Protein AF-0000000080789997 (afdb_homodimer)

Radius of gyration: 22.41 Å; Cα contacts (8 Å, |Δi|>4): 901; chains: 2; bounding box: 51×59×48 Å

InterPro domains:
  IPR003439 ABC transporter-like, ATP-binding domain [PF00005] (17-135)
  IPR003439 ABC transporter-like, ATP-binding domain [PS50893] (1-205)
  IPR003593 AAA+ ATPase domain [SM00382] (24-182)
  IPR017871 ABC transporter-like, conserved site [PS00211] (109-123)
  IPR027417 P-loop containing nucleoside triphosphate hydrolase [G3DSA:3.40.50.300] (1-207)
  IPR027417 P-loop containing nucleoside triphosphate hydrolase [SSF52540] (1-189)

Solvent-accessible surface area (backbone atoms only — not comparable to full-atom values): 23477 Å² total; per-residue (Å²): 96,38,35,43,44,28,21,30,63,57,90,94,38,77,42,31,55,56,29,59,44,70,66,57,77,11,34,26,34,37,37,48,44,83,81,14,30,66,66,59,51,53,36,34,74,76,62,77,38,81,59,78,39,57,48,75,50,75,88,60,46,66,23,66,26,64,66,70,77,85,73,56,94,43,36,32,49,54,60,54,47,47,81,70,74,76,40,55,47,68,62,37,32,58,75,67,68,39,69,88,46,37,84,36,50,42,58,76,46,52,73,61,55,45,49,51,51,46,45,29,38,17,58,24,51,26,42,36,30,33,29,37,36,78,57,66,96,43,38,70,47,59,37,48,53,52,52,51,51,50,63,72,37,27,88,80,31,29,32,42,33,37,43,80,57,71,62,54,53,68,70,41,59,27,34,33,34,29,42,79,13,26,66,78,45,72,43,53,59,84,74,66,47,35,67,58,51,17,62,58,44,70,43,55,38,44,70,44,80,53,98,92,35,58,43,78,44,75,110,92,41,34,43,44,28,22,29,63,57,92,93,39,77,43,30,56,56,29,59,41,69,66,58,76,12,34,25,35,38,38,48,42,83,82,15,31,66,68,60,50,54,35,34,74,75,61,77,39,78,59,77,38,56,47,74,52,75,88,61,46,66,22,65,27,66,67,72,78,84,72,54,93,44,36,32,49,55,59,53,46,47,81,70,75,76,38,53,46,68,60,36,33,56,75,68,68,39,68,88,47,37,83,36,50,40,59,76,48,52,72,61,53,44,48,51,50,44,46,30,37,16,58,25,51,25,42,35,30,34,30,35,36,80,57,64,98,43,38,68,47,59,37,47,53,52,52,50,49,50,64,73,37,26,90,79,31,30,33,44,34,38,41,81,56,70,62,55,53,68,69,40,60,29,34,34,33,28,44,79,11,25,67,78,46,71,42,53,61,84,74,65,46,33,67,58,51,17,62,57,46,70,43,56,39,45,71,44,79,52,95,91,35,56,44,77,44,76,108

Structure (mmCIF, N/CA/C/O backbone):
data_AF-0000000080789997-model_v1
#
loop_
_entity.id
_entity.type
_entity.pdbx_description
1 polymer 'ABC transporter A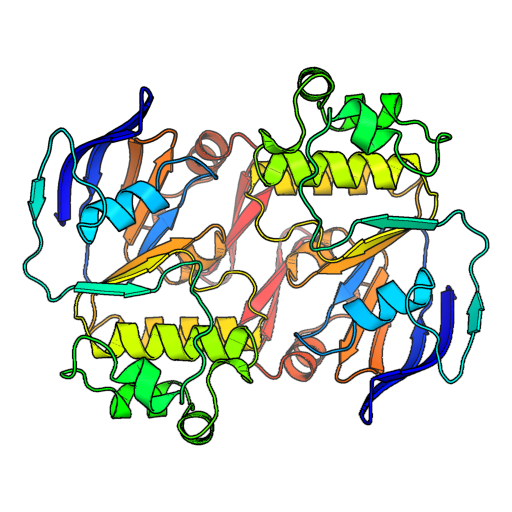TP-binding protein'
#
loop_
_atom_site.group_PDB
_atom_site.id
_atom_site.type_symbol
_atom_site.label_atom_id
_atom_site.label_alt_id
_atom_site.label_comp_id
_atom_site.label_asym_id
_atom_site.label_entity_id
_atom_site.label_seq_id
_atom_site.pdbx_PDB_ins_code
_atom_site.Cartn_x
_atom_site.Cartn_y
_atom_site.Cartn_z
_atom_site.occupancy
_atom_site.B_iso_or_equiv
_atom_site.auth_seq_id
_atom_site.auth_comp_id
_atom_site.auth_asym_id
_atom_site.auth_atom_id
_atom_site.pdbx_PDB_model_num
ATOM 1 N N . MET A 1 1 ? 1.709 28.703 7.242 1 78.12 1 MET A N 1
ATOM 2 C CA . MET A 1 1 ? 2.791 28.141 8.047 1 78.12 1 MET A CA 1
ATOM 3 C C . MET A 1 1 ? 2.238 27.281 9.18 1 78.12 1 MET A C 1
ATOM 5 O O . MET A 1 1 ? 1.32 27.688 9.891 1 78.12 1 MET A O 1
ATOM 9 N N . LEU A 1 2 ? 2.646 26.016 9.375 1 88.38 2 LEU A N 1
ATOM 10 C CA . LEU A 1 2 ? 2.264 25.094 10.438 1 88.38 2 LEU A CA 1
ATOM 11 C C . LEU A 1 2 ? 3.457 24.75 11.328 1 88.38 2 LEU A C 1
ATOM 13 O O . LEU A 1 2 ? 3.33 24.688 12.547 1 88.38 2 LEU A O 1
ATOM 17 N N . VAL A 1 3 ? 4.551 24.641 10.758 1 96.25 3 VAL A N 1
ATOM 18 C CA . VAL A 1 3 ? 5.77 24.234 11.445 1 96.25 3 VAL A CA 1
ATOM 19 C C . VAL A 1 3 ? 6.922 25.156 11.047 1 96.25 3 VAL A C 1
ATOM 21 O O . VAL A 1 3 ? 7.094 25.469 9.867 1 96.25 3 VAL A O 1
ATOM 24 N N . LYS A 1 4 ? 7.734 25.594 12.086 1 97.38 4 LYS A N 1
ATOM 25 C CA . LYS A 1 4 ? 8.875 26.469 11.82 1 97.38 4 LYS A CA 1
ATOM 26 C C . LYS A 1 4 ? 10.141 25.938 12.477 1 97.38 4 LYS A C 1
ATOM 28 O O . LYS A 1 4 ? 10.25 25.922 13.703 1 97.38 4 LYS A O 1
ATOM 33 N N . GLY A 1 5 ? 11.07 25.516 11.586 1 97.69 5 GLY A N 1
ATOM 34 C CA . GLY A 1 5 ? 12.406 25.156 12.031 1 97.69 5 GLY A CA 1
ATOM 35 C C . GLY A 1 5 ? 12.414 23.969 12.984 1 97.69 5 GLY A C 1
ATOM 36 O O . GLY A 1 5 ? 13.172 23.969 13.961 1 97.69 5 GLY A O 1
ATOM 37 N N . LEU A 1 6 ? 11.664 23.031 12.742 1 97.94 6 LEU A N 1
ATOM 38 C CA . LEU A 1 6 ? 11.5 21.891 13.656 1 97.94 6 LEU A CA 1
ATOM 39 C C . LEU A 1 6 ? 12.703 20.953 13.586 1 97.94 6 LEU A C 1
ATOM 41 O O . LEU A 1 6 ? 13.141 20.578 12.492 1 97.94 6 LEU A O 1
ATOM 45 N N . LYS A 1 7 ? 13.273 20.703 14.664 1 98.56 7 LYS A N 1
ATOM 46 C CA . LYS A 1 7 ? 14.344 19.734 14.82 1 98.56 7 LYS A CA 1
ATOM 47 C C . LYS A 1 7 ? 13.953 18.641 15.82 1 98.56 7 LYS A C 1
ATOM 49 O O . LYS A 1 7 ? 13.547 18.953 16.938 1 98.56 7 LYS A O 1
ATOM 54 N N . VAL A 1 8 ? 14.039 17.406 15.391 1 98.38 8 VAL A N 1
ATOM 55 C CA . VAL A 1 8 ? 13.648 16.281 16.25 1 98.38 8 VAL A CA 1
ATOM 56 C C . VAL A 1 8 ? 14.766 15.25 16.297 1 98.38 8 VAL A C 1
ATOM 58 O O . VAL A 1 8 ? 15.32 14.883 15.25 1 98.38 8 VAL A O 1
ATOM 61 N N . LYS A 1 9 ? 15.016 14.844 17.406 1 97.19 9 LYS A N 1
ATOM 62 C CA . LYS A 1 9 ? 16 13.797 17.656 1 97.19 9 LYS A CA 1
ATOM 63 C C . LYS A 1 9 ? 15.367 12.594 18.344 1 97.19 9 LYS A C 1
ATOM 65 O O . LYS A 1 9 ? 14.594 12.75 19.297 1 97.19 9 LYS A O 1
ATOM 70 N N . LEU A 1 10 ? 15.555 11.414 17.844 1 94.81 10 LEU A N 1
ATOM 71 C CA . LEU A 1 10 ? 15.172 10.164 18.5 1 94.81 10 LEU A CA 1
ATOM 72 C C . LEU A 1 10 ? 16.391 9.32 18.844 1 94.81 10 LEU A C 1
ATOM 74 O O . LEU A 1 10 ? 17.125 8.891 17.938 1 94.81 10 LEU A O 1
ATOM 78 N N . GLY A 1 11 ? 16.547 9.055 20.125 1 93.31 11 GLY A N 1
ATOM 79 C CA . GLY A 1 11 ? 17.828 8.477 20.516 1 93.31 11 GLY A CA 1
ATOM 80 C C . GLY A 1 11 ? 19 9.367 20.172 1 93.31 11 GLY A C 1
ATOM 81 O O . GLY A 1 11 ? 19.062 10.523 20.578 1 93.31 11 GLY A O 1
ATOM 82 N N . ASP A 1 12 ? 19.875 8.742 19.391 1 93.56 12 ASP A N 1
ATOM 83 C CA . ASP A 1 12 ? 21.078 9.492 19.016 1 93.56 12 ASP A CA 1
ATOM 84 C C . ASP A 1 12 ? 21.016 9.961 17.562 1 93.56 12 ASP A C 1
ATOM 86 O O . ASP A 1 12 ? 22.016 10.406 17.016 1 93.56 12 ASP A O 1
ATOM 90 N N . LYS A 1 13 ? 19.859 9.938 17.016 1 95.12 13 LYS A N 1
ATOM 91 C CA . LYS A 1 13 ? 19.75 10.25 15.594 1 95.12 13 LYS A CA 1
ATOM 92 C C . LYS A 1 13 ? 18.828 11.438 15.367 1 95.12 13 LYS A C 1
ATOM 94 O O . LYS A 1 13 ? 17.719 11.5 15.938 1 95.12 13 LYS A O 1
ATOM 99 N N . ILE A 1 14 ? 19.297 12.383 14.57 1 97.69 14 ILE A N 1
ATOM 100 C CA . ILE A 1 14 ? 18.438 13.477 14.133 1 97.69 14 ILE A CA 1
ATOM 101 C C . ILE A 1 14 ? 17.516 12.984 13.016 1 97.69 14 ILE A C 1
ATOM 103 O O . ILE A 1 14 ? 17.984 12.609 11.938 1 97.69 14 ILE A O 1
ATOM 107 N N . ILE A 1 15 ? 16.219 13.062 13.297 1 98.25 15 ILE A N 1
ATOM 108 C CA . ILE A 1 15 ? 15.25 12.539 12.352 1 98.25 15 ILE A CA 1
ATOM 109 C C . ILE A 1 15 ? 14.688 13.688 11.508 1 98.25 15 ILE A C 1
ATOM 111 O O . ILE A 1 15 ? 14.445 13.516 10.305 1 98.25 15 ILE A O 1
ATOM 115 N N . LEU A 1 16 ? 14.445 14.75 12.133 1 98.69 16 LEU A N 1
ATOM 116 C CA . LEU A 1 16 ? 14.039 15.984 11.461 1 98.69 16 LEU A CA 1
ATOM 117 C C . LEU A 1 16 ? 15.047 17.094 11.711 1 98.69 16 LEU A C 1
ATOM 119 O O . LEU A 1 16 ? 15.461 17.312 12.852 1 98.69 16 LEU A O 1
ATOM 123 N N . ASP A 1 17 ? 15.398 17.766 10.648 1 98.44 17 ASP A N 1
ATOM 124 C CA . ASP A 1 17 ? 16.422 18.797 10.734 1 98.44 17 ASP A CA 1
ATOM 125 C C . ASP A 1 17 ? 15.945 20.094 10.086 1 98.44 17 ASP A C 1
ATOM 127 O O . ASP A 1 17 ? 16.031 20.266 8.867 1 98.44 17 ASP A O 1
ATOM 131 N N . ASN A 1 18 ? 15.477 21 10.953 1 97.81 18 ASN A N 1
ATOM 132 C CA . ASN A 1 18 ? 15.062 22.328 10.531 1 97.81 18 ASN A CA 1
ATOM 133 C C . ASN A 1 18 ? 13.922 22.281 9.516 1 97.81 18 ASN A C 1
ATOM 135 O O . ASN A 1 18 ? 14.023 22.844 8.43 1 97.81 18 ASN A O 1
ATOM 139 N N . VAL A 1 19 ? 12.875 21.609 9.891 1 98.38 19 VAL A N 1
ATOM 140 C CA . VAL A 1 19 ? 11.742 21.406 9 1 98.38 19 VAL A CA 1
ATOM 141 C C . VAL A 1 19 ? 10.75 22.562 9.156 1 98.38 19 VAL A C 1
ATOM 143 O O . VAL A 1 19 ? 10.359 22.906 10.273 1 98.38 19 VAL A O 1
ATOM 146 N N . THR A 1 20 ? 10.445 23.203 8.086 1 98.31 20 THR A N 1
ATOM 147 C CA . THR A 1 20 ? 9.406 24.219 8.016 1 98.31 20 THR A CA 1
ATOM 148 C C . THR A 1 20 ? 8.367 23.875 6.953 1 98.31 20 THR A C 1
ATOM 150 O O . THR A 1 20 ? 8.719 23.562 5.812 1 98.31 20 THR A O 1
ATOM 153 N N . ILE A 1 21 ? 7.137 23.875 7.363 1 97.81 21 ILE A N 1
ATOM 154 C CA . ILE A 1 21 ? 6.09 23.531 6.406 1 97.81 21 ILE A CA 1
ATOM 155 C C . ILE A 1 21 ? 4.98 24.578 6.461 1 97.81 21 ILE A C 1
ATOM 157 O O . ILE A 1 21 ? 4.637 25.078 7.539 1 97.81 21 ILE A O 1
ATOM 161 N N . ASN A 1 22 ? 4.57 24.938 5.293 1 95.69 22 ASN A N 1
ATOM 162 C CA . ASN A 1 22 ? 3.41 25.797 5.109 1 95.69 22 ASN A CA 1
ATOM 163 C C . ASN A 1 22 ? 2.223 25.016 4.539 1 95.69 22 ASN A C 1
ATOM 165 O O . ASN A 1 22 ? 2.369 24.281 3.562 1 95.69 22 ASN A O 1
ATOM 169 N N . LEU A 1 23 ? 1.11 25.203 5.191 1 96.12 23 LEU A N 1
ATOM 170 C CA . LEU A 1 23 ? -0.082 24.531 4.695 1 96.12 23 LEU A CA 1
ATOM 171 C C . LEU A 1 23 ? -0.998 25.5 3.965 1 96.12 23 LEU A C 1
ATOM 173 O O . LEU A 1 23 ? -1.029 26.688 4.289 1 96.12 23 LEU A O 1
ATOM 177 N N . THR A 1 24 ? -1.684 25.031 2.988 1 94.75 24 THR A N 1
ATOM 178 C CA . THR A 1 24 ? -2.816 25.719 2.383 1 94.75 24 THR A CA 1
ATOM 179 C C . THR A 1 24 ? -4.129 25.047 2.762 1 94.75 24 THR A C 1
ATOM 181 O O . THR A 1 24 ? -4.129 23.984 3.393 1 94.75 24 THR A O 1
ATOM 184 N N . ASN A 1 25 ? -5.195 25.75 2.391 1 94.38 25 ASN A N 1
ATOM 185 C CA . ASN A 1 25 ? -6.484 25.078 2.516 1 94.38 25 ASN A CA 1
ATOM 186 C C . ASN A 1 25 ? -6.59 23.891 1.564 1 94.38 25 ASN A C 1
ATOM 188 O O . ASN A 1 25 ? -5.969 23.875 0.5 1 94.38 25 ASN A O 1
ATOM 192 N N . GLY A 1 26 ? -7.359 22.906 2.01 1 97.31 26 GLY A N 1
ATOM 193 C CA . GLY A 1 26 ? -7.551 21.734 1.185 1 97.31 26 GLY A CA 1
ATOM 194 C C . GLY A 1 26 ? -6.586 20.609 1.518 1 97.31 26 GLY A C 1
ATOM 195 O O . GLY A 1 26 ? -6.348 20.312 2.691 1 97.31 26 GLY A O 1
ATOM 196 N N . ILE A 1 27 ? -6.098 19.969 0.477 1 98.31 27 ILE A N 1
ATOM 197 C CA . ILE A 1 27 ? -5.32 18.75 0.664 1 98.31 27 ILE A CA 1
ATOM 198 C C . ILE A 1 27 ? -3.832 19.062 0.547 1 98.31 27 ILE A C 1
ATOM 200 O O . ILE A 1 27 ? -3.346 19.406 -0.534 1 98.31 27 ILE A O 1
ATOM 204 N N . ASN A 1 28 ? -3.098 19 1.672 1 98.62 28 ASN A N 1
ATOM 205 C CA . ASN A 1 28 ? -1.641 19.062 1.716 1 98.62 28 ASN A CA 1
ATOM 206 C C . ASN A 1 28 ? -1.021 17.672 1.802 1 98.62 28 ASN A C 1
ATOM 208 O O . ASN A 1 28 ? -1.272 16.922 2.756 1 98.62 28 ASN A O 1
ATOM 212 N N . LEU A 1 29 ? -0.223 17.312 0.835 1 98.56 29 LEU A N 1
ATOM 213 C CA . LEU A 1 29 ? 0.33 15.969 0.717 1 98.56 29 LEU A CA 1
ATOM 214 C C . LEU A 1 29 ? 1.82 15.961 1.036 1 98.56 29 LEU A C 1
ATOM 216 O O . LEU A 1 29 ? 2.562 16.828 0.569 1 98.56 29 LEU A O 1
ATOM 220 N N . ILE A 1 30 ? 2.227 15.031 1.851 1 98.56 30 ILE A N 1
ATOM 221 C CA . ILE A 1 30 ? 3.643 14.828 2.135 1 98.56 30 ILE A CA 1
ATOM 222 C C . ILE A 1 30 ? 4.129 13.555 1.445 1 98.56 30 ILE A C 1
ATOM 224 O O . ILE A 1 30 ? 3.615 12.469 1.707 1 98.56 30 ILE A O 1
ATOM 228 N N . PHE A 1 31 ? 5.09 13.734 0.556 1 98 31 PHE A N 1
ATOM 229 C CA . PHE A 1 31 ? 5.781 12.625 -0.086 1 98 31 PHE A CA 1
ATOM 230 C C . PHE A 1 31 ? 7.191 12.469 0.47 1 98 31 PHE A C 1
ATOM 232 O O . PHE A 1 31 ? 7.773 13.43 0.974 1 98 31 PHE A O 1
ATOM 239 N N . GLY A 1 32 ? 7.746 11.32 0.325 1 97.56 32 GLY A N 1
ATOM 240 C CA . GLY A 1 32 ? 9.109 10.984 0.716 1 97.56 32 GLY A CA 1
ATOM 241 C C . GLY A 1 32 ? 9.328 9.492 0.902 1 97.56 32 GLY A C 1
ATOM 242 O O . GLY A 1 32 ? 8.383 8.75 1.17 1 97.56 32 GLY A O 1
ATOM 243 N N . PRO A 1 33 ? 10.562 9.086 0.793 1 96.38 33 PRO A N 1
ATOM 244 C CA . PRO A 1 33 ? 10.844 7.664 0.992 1 96.38 33 PRO A CA 1
ATOM 245 C C . PRO A 1 33 ? 10.617 7.211 2.434 1 96.38 33 PRO A C 1
ATOM 247 O O . PRO A 1 33 ? 10.375 8.039 3.312 1 96.38 33 PRO A O 1
ATOM 250 N N . ASN A 1 34 ? 10.594 5.871 2.564 1 92.62 34 ASN A N 1
ATOM 251 C CA . ASN A 1 34 ? 10.578 5.344 3.926 1 92.62 34 ASN A CA 1
ATOM 252 C C . ASN A 1 34 ? 11.758 5.871 4.742 1 92.62 34 ASN A C 1
ATOM 254 O O . ASN A 1 34 ? 12.883 5.934 4.242 1 92.62 34 ASN A O 1
ATOM 258 N N . GLY A 1 35 ? 11.516 6.359 5.902 1 93.06 35 GLY A N 1
ATOM 259 C CA . GLY A 1 35 ? 12.57 6.852 6.777 1 93.06 35 GLY A CA 1
ATOM 260 C C . GLY A 1 35 ? 12.859 8.328 6.586 1 93.06 35 GLY A C 1
ATOM 261 O O . GLY A 1 35 ? 13.773 8.875 7.215 1 93.06 35 GLY A O 1
ATOM 262 N N . SER A 1 36 ? 12.055 8.969 5.785 1 96.88 36 SER A N 1
ATOM 263 C CA . SER A 1 36 ? 12.328 10.367 5.5 1 96.88 36 SER A CA 1
ATOM 264 C C . SER A 1 36 ? 11.875 11.273 6.645 1 96.88 36 SER A C 1
ATOM 266 O O . SER A 1 36 ? 12.164 12.469 6.652 1 96.88 36 SER A O 1
ATOM 268 N N . GLY A 1 37 ? 11.117 10.734 7.586 1 97.25 37 GLY A N 1
ATOM 269 C CA . GLY A 1 37 ? 10.711 11.492 8.758 1 97.25 37 GLY A CA 1
ATOM 270 C C . GLY A 1 37 ? 9.242 11.867 8.75 1 97.25 37 GLY A C 1
ATOM 271 O O . GLY A 1 37 ? 8.773 12.57 9.641 1 97.25 37 GLY A O 1
ATOM 272 N N . LYS A 1 38 ? 8.469 11.398 7.773 1 97.62 38 LYS A N 1
ATOM 273 C CA . LYS A 1 38 ? 7.07 11.781 7.605 1 97.62 38 LYS A CA 1
ATOM 274 C C . LYS A 1 38 ? 6.266 11.5 8.875 1 97.62 38 LYS A C 1
ATOM 276 O O . LYS A 1 38 ? 5.605 12.391 9.406 1 97.62 38 LYS A O 1
ATOM 281 N N . THR A 1 39 ? 6.375 10.266 9.383 1 96.69 39 THR A N 1
ATOM 282 C CA . THR A 1 39 ? 5.625 9.844 10.562 1 96.69 39 THR A CA 1
ATOM 283 C C . THR A 1 39 ? 6.086 10.625 11.797 1 96.69 39 THR A C 1
ATOM 285 O O . THR A 1 39 ? 5.262 11.055 12.602 1 96.69 39 THR A O 1
ATOM 288 N N . THR A 1 40 ? 7.398 10.797 11.938 1 97.56 40 THR A N 1
ATOM 289 C CA . THR A 1 40 ? 7.934 11.586 13.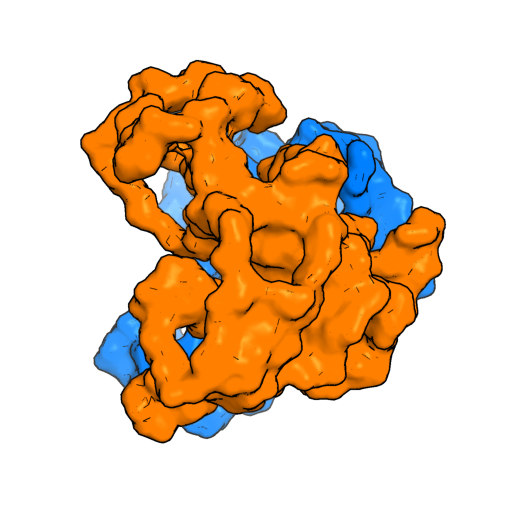047 1 97.56 40 THR A CA 1
ATOM 290 C C . THR A 1 40 ? 7.402 13.016 13 1 97.56 40 THR A C 1
ATOM 292 O O . THR A 1 40 ? 7.039 13.578 14.031 1 97.56 40 THR A O 1
ATOM 295 N N . LEU A 1 41 ? 7.359 13.539 11.82 1 98.38 41 LEU A N 1
ATOM 296 C CA . LEU A 1 41 ? 6.836 14.891 11.648 1 98.38 41 LEU A CA 1
ATOM 297 C C . LEU A 1 41 ? 5.387 14.969 12.109 1 98.38 41 LEU A C 1
ATOM 299 O O . LEU A 1 41 ? 5.031 15.836 12.914 1 98.38 41 LEU A O 1
ATOM 303 N N . LEU A 1 42 ? 4.543 14.016 11.672 1 98.31 42 LEU A N 1
ATOM 304 C CA . LEU A 1 42 ? 3.129 14.023 12.031 1 98.31 42 LEU A CA 1
ATOM 305 C C . LEU A 1 42 ? 2.953 13.859 13.539 1 98.31 42 LEU A C 1
ATOM 307 O O . LEU A 1 42 ? 2.164 14.57 14.156 1 98.31 42 LEU A O 1
ATOM 311 N N . ARG A 1 43 ? 3.709 13.008 14.117 1 97.44 43 ARG A N 1
ATOM 312 C CA . ARG A 1 43 ? 3.6 12.734 15.539 1 97.44 43 ARG A CA 1
ATOM 313 C C . ARG A 1 43 ? 4.074 13.93 16.359 1 97.44 43 ARG A C 1
ATOM 315 O O . ARG A 1 43 ? 3.574 14.172 17.469 1 97.44 43 ARG A O 1
ATOM 322 N N . THR A 1 44 ? 5.055 14.633 15.867 1 97.75 44 THR A N 1
ATOM 323 C CA . THR A 1 44 ? 5.512 15.844 16.531 1 97.75 44 THR A CA 1
ATOM 324 C C . THR A 1 44 ? 4.441 16.938 16.469 1 97.75 44 THR A C 1
ATOM 326 O O . THR A 1 44 ? 4.176 17.609 17.469 1 97.75 44 THR A O 1
ATOM 329 N N . ILE A 1 45 ? 3.795 17.047 15.328 1 97.5 45 ILE A N 1
ATOM 330 C CA . ILE A 1 45 ? 2.766 18.062 15.125 1 97.5 45 ILE A CA 1
ATOM 331 C C . ILE A 1 45 ? 1.604 17.812 16.094 1 97.5 45 ILE A C 1
ATOM 333 O O . ILE A 1 45 ? 1.063 18.75 16.672 1 97.5 45 ILE A O 1
ATOM 337 N N . ILE A 1 46 ? 1.259 16.547 16.328 1 95.81 46 ILE A N 1
ATOM 338 C CA . ILE A 1 46 ? 0.093 16.25 17.141 1 95.81 46 ILE A CA 1
ATOM 339 C C . ILE A 1 46 ? 0.509 16.156 18.609 1 95.81 46 ILE A C 1
ATOM 341 O O . ILE A 1 46 ? -0.31 15.836 19.484 1 95.81 46 ILE A O 1
ATOM 345 N N . GLY A 1 47 ? 1.8 16.266 18.906 1 95.56 47 GLY A N 1
ATOM 346 C CA . GLY A 1 47 ? 2.258 16.438 20.281 1 95.56 47 GLY A CA 1
ATOM 347 C C . GLY A 1 47 ? 2.744 15.141 20.906 1 95.56 47 GLY A C 1
ATOM 348 O O . GLY A 1 47 ? 3.055 15.109 22.094 1 95.56 47 GLY A O 1
ATOM 349 N N . MET A 1 48 ? 2.832 14.117 20.125 1 96.06 48 MET A N 1
ATOM 350 C CA . MET A 1 48 ? 3.279 12.836 20.656 1 96.06 48 MET A CA 1
ATOM 351 C C . MET A 1 48 ? 4.793 12.812 20.828 1 96.06 48 MET A C 1
ATOM 353 O O . MET A 1 48 ? 5.32 12.047 21.641 1 96.06 48 MET A O 1
ATOM 357 N N . ILE A 1 49 ? 5.469 13.57 20.047 1 97.12 49 ILE A N 1
ATOM 358 C CA . ILE A 1 49 ? 6.926 13.68 20.109 1 97.12 49 ILE A CA 1
ATOM 359 C C . ILE A 1 49 ? 7.324 15.125 20.359 1 97.12 49 ILE A C 1
ATOM 361 O O . ILE A 1 49 ? 6.828 16.047 19.703 1 97.12 49 ILE A O 1
ATOM 365 N N . LYS A 1 50 ? 8.172 15.406 21.297 1 96.44 50 LYS A N 1
ATOM 366 C CA . LYS A 1 50 ? 8.641 16.75 21.609 1 96.44 50 LYS A CA 1
ATOM 367 C C . LYS A 1 50 ? 9.844 17.125 20.734 1 96.44 50 LYS A C 1
ATOM 369 O O . LYS A 1 50 ? 10.836 16.391 20.703 1 96.44 50 LYS A O 1
ATOM 374 N N . PRO A 1 51 ? 9.812 18.172 20.109 1 97.38 51 PRO A N 1
ATOM 375 C CA . PRO A 1 51 ? 10.953 18.594 19.297 1 97.38 51 PRO A CA 1
ATOM 376 C C . PRO A 1 51 ? 12.078 19.203 20.109 1 97.38 51 PRO A C 1
ATOM 378 O O . PRO A 1 51 ? 11.844 19.672 21.234 1 97.38 51 PRO A O 1
ATOM 381 N N . LEU A 1 52 ? 13.234 19.172 19.594 1 97.62 52 LEU A N 1
ATOM 382 C CA . LEU A 1 52 ? 14.391 19.828 20.203 1 97.62 52 LEU A CA 1
ATOM 383 C C . LEU A 1 52 ? 14.336 21.328 19.969 1 97.62 52 LEU A C 1
ATOM 385 O O . LEU A 1 52 ? 14.703 22.109 20.859 1 97.62 52 LEU A O 1
ATOM 389 N N . GLU A 1 53 ? 13.992 21.656 18.797 1 97.88 53 GLU A N 1
ATOM 390 C CA . GLU A 1 53 ? 13.914 23.047 18.359 1 97.88 53 GLU A CA 1
ATOM 391 C C . GLU A 1 53 ? 12.711 23.281 17.453 1 97.88 53 GLU A C 1
ATOM 393 O O . GLU A 1 53 ? 12.117 22.312 16.953 1 97.88 53 GLU A O 1
ATOM 398 N N . GLY A 1 54 ? 12.383 24.469 17.328 1 97.31 54 GLY A N 1
ATOM 399 C CA . GLY A 1 54 ? 11.336 24.844 16.406 1 97.31 54 GLY A CA 1
ATOM 400 C C . GLY A 1 54 ? 9.984 25.047 17.078 1 97.31 54 GLY A C 1
ATOM 401 O O . GLY A 1 54 ? 9.867 24.906 18.297 1 97.31 54 GLY A O 1
ATOM 402 N N . GLU A 1 55 ? 9.023 25.469 16.266 1 96.31 55 GLU A N 1
ATOM 403 C CA . GLU A 1 55 ? 7.695 25.734 16.812 1 96.31 55 GLU A CA 1
ATOM 404 C C . GLU A 1 55 ? 6.598 25.219 15.891 1 96.31 55 GLU A C 1
ATOM 406 O O . GLU A 1 55 ? 6.801 25.125 14.68 1 96.31 55 GLU A O 1
ATOM 411 N N . ILE A 1 56 ? 5.609 24.797 16.453 1 95.75 56 ILE A N 1
ATOM 412 C CA . ILE A 1 56 ? 4.387 24.406 15.75 1 95.75 56 ILE A CA 1
ATOM 413 C C . ILE A 1 56 ? 3.314 25.469 15.961 1 95.75 56 ILE A C 1
ATOM 415 O O . ILE A 1 56 ? 2.961 25.797 17.094 1 95.75 56 ILE A O 1
ATOM 419 N N . LEU A 1 57 ? 2.971 25.984 14.828 1 93.25 57 LEU A N 1
ATOM 420 C CA . LEU A 1 57 ? 1.991 27.078 14.852 1 93.25 57 LEU A CA 1
ATOM 421 C C . LEU A 1 57 ? 0.639 26.594 14.336 1 93.25 57 LEU A C 1
ATOM 423 O O . LEU A 1 57 ? 0.452 26.438 13.125 1 93.25 57 LEU A O 1
ATOM 427 N N . ASN A 1 58 ? -0.23 26.203 15.148 1 89.38 58 ASN A N 1
ATOM 428 C CA . ASN A 1 58 ? -1.543 25.703 14.734 1 89.38 58 ASN A CA 1
ATOM 429 C C . ASN A 1 58 ? -2.646 26.234 15.648 1 89.38 58 ASN A C 1
ATOM 431 O O . ASN A 1 58 ? -2.547 26.109 16.875 1 89.38 58 ASN A O 1
ATOM 435 N N . GLU A 1 59 ? -3.629 26.812 15.008 1 89.81 59 GLU A N 1
ATOM 436 C CA . GLU A 1 59 ? -4.773 27.297 15.781 1 89.81 59 GLU A CA 1
ATOM 437 C C . GLU A 1 59 ? -6.008 26.438 15.531 1 89.81 59 GLU A C 1
ATOM 439 O O . GLU A 1 59 ? -7.035 26.609 16.203 1 89.81 59 GLU A O 1
ATOM 444 N N . ASP A 1 60 ? -5.918 25.562 14.602 1 91.56 60 ASP A N 1
ATOM 445 C CA . ASP A 1 60 ? -7.051 24.719 14.25 1 91.56 60 ASP A CA 1
ATOM 446 C C . ASP A 1 60 ? -7.164 23.531 15.203 1 91.56 60 ASP A C 1
ATOM 448 O O . ASP A 1 60 ? -6.172 23.125 15.812 1 91.56 60 ASP A O 1
ATOM 452 N N . LYS A 1 61 ? -8.406 23.156 15.359 1 93.19 61 LYS A N 1
ATOM 453 C CA . LYS A 1 61 ? -8.586 21.891 16.062 1 93.19 61 LYS A CA 1
ATOM 454 C C . LYS A 1 61 ? -7.957 20.734 15.297 1 93.19 61 LYS A C 1
ATOM 456 O O . LYS A 1 61 ? -8.32 20.469 14.148 1 93.19 61 LYS A O 1
ATOM 461 N N . LEU A 1 62 ? -7.109 19.984 15.992 1 94.81 62 LEU A N 1
ATOM 462 C CA . LEU A 1 62 ? -6.336 18.953 15.328 1 94.81 62 LEU A CA 1
ATOM 463 C C . LEU A 1 62 ? -6.969 17.578 15.547 1 94.81 62 LEU A C 1
ATOM 465 O O . LEU A 1 62 ? -7.438 17.266 16.641 1 94.81 62 LEU A O 1
ATOM 469 N N . SER A 1 63 ? -7.023 16.766 14.5 1 95.75 63 SER A N 1
ATOM 470 C CA . SER A 1 63 ? -7.332 15.344 14.609 1 95.75 63 SER A CA 1
ATOM 471 C C . SER A 1 63 ? -6.324 14.5 13.844 1 95.75 63 SER A C 1
ATOM 473 O O . SER A 1 63 ? -5.574 15.016 13.008 1 95.75 63 SER A O 1
ATOM 475 N N . TYR A 1 64 ? -6.289 13.227 14.25 1 96.88 64 TYR A N 1
ATOM 476 C CA . TYR A 1 64 ? -5.23 12.367 13.727 1 96.88 64 TYR A CA 1
ATOM 477 C C . TYR A 1 64 ? -5.77 10.984 13.398 1 96.88 64 TYR A C 1
ATOM 479 O O . TYR A 1 64 ? -6.48 10.375 14.203 1 96.88 64 TYR A O 1
ATOM 487 N N . SER A 1 65 ? -5.527 10.586 12.195 1 97.25 65 SER A N 1
ATOM 488 C CA . SER A 1 65 ? -5.742 9.211 11.758 1 97.25 65 SER A CA 1
ATOM 489 C C . SER A 1 65 ? -4.418 8.492 11.523 1 97.25 65 SER A C 1
ATOM 491 O O . SER A 1 65 ? -3.738 8.734 10.523 1 97.25 65 SER A O 1
ATOM 493 N N . PRO A 1 66 ? -4.066 7.52 12.383 1 97.06 66 PRO A N 1
ATOM 494 C CA . PRO A 1 66 ? -2.766 6.852 12.281 1 97.06 66 PRO A CA 1
ATOM 495 C C . PRO A 1 66 ? -2.73 5.801 11.18 1 97.06 66 PRO A C 1
ATOM 497 O O . PRO A 1 66 ? -3.781 5.348 10.719 1 97.06 66 PRO A O 1
ATOM 500 N N . SER A 1 67 ? -1.524 5.562 10.781 1 94.62 67 SER A N 1
ATOM 501 C CA . SER A 1 67 ? -1.354 4.5 9.789 1 94.62 67 SER A CA 1
ATOM 502 C C . SER A 1 67 ? -1.743 3.145 10.367 1 94.62 67 SER A C 1
ATOM 504 O O . SER A 1 67 ? -2.318 2.309 9.672 1 94.62 67 SER A O 1
ATOM 506 N N . GLU A 1 68 ? -1.393 2.912 11.562 1 92.88 68 GLU A N 1
ATOM 507 C CA . GLU A 1 68 ? -1.735 1.696 12.297 1 92.88 68 GLU A CA 1
ATOM 508 C C . GLU A 1 68 ? -2.504 2.02 13.57 1 92.88 68 GLU A C 1
ATOM 510 O O . GLU A 1 68 ? -2.287 3.068 14.188 1 92.88 68 GLU A O 1
ATOM 515 N N . PHE A 1 69 ? -3.432 1.12 13.836 1 93.56 69 PHE A N 1
ATOM 516 C CA . PHE A 1 69 ? -4.219 1.297 15.055 1 93.56 69 PHE A CA 1
ATOM 517 C C . PHE A 1 69 ? -4.637 -0.05 15.625 1 93.56 69 PHE A C 1
ATOM 519 O O . PHE A 1 69 ? -4.652 -1.058 14.914 1 93.56 69 PHE A O 1
ATOM 526 N N . TYR A 1 70 ? -4.887 -0.036 16.875 1 90.81 70 TYR A N 1
ATOM 527 C CA . TYR A 1 70 ? -5.336 -1.247 17.562 1 90.81 70 TYR A CA 1
ATOM 528 C C . TYR A 1 70 ? -6.801 -1.53 17.25 1 90.81 70 TYR A C 1
ATOM 530 O O . TYR A 1 70 ? -7.543 -0.633 16.844 1 90.81 70 TYR A O 1
ATOM 538 N N . SER A 1 71 ? -7.137 -2.779 17.391 1 94.31 71 SER A N 1
ATOM 539 C CA . SER A 1 71 ? -8.516 -3.236 17.234 1 94.31 71 SER A CA 1
ATOM 540 C C . SER A 1 71 ? -9.148 -3.535 18.594 1 94.31 71 SER A C 1
ATOM 542 O O . SER A 1 71 ? -9.133 -4.68 19.047 1 94.31 71 SER A O 1
ATOM 544 N N . PRO A 1 72 ? -9.797 -2.553 19.141 1 93.94 72 PRO A N 1
ATOM 545 C CA . PRO A 1 72 ? -10.352 -2.762 20.484 1 93.94 72 PRO A CA 1
ATOM 546 C C . PRO A 1 72 ? -11.586 -3.666 20.469 1 93.94 72 PRO A C 1
ATOM 548 O O . PRO A 1 72 ? -12.266 -3.773 19.438 1 93.94 72 PRO A O 1
ATOM 551 N N . SER A 1 73 ? -11.836 -4.23 21.609 1 95.12 73 SER A N 1
ATOM 552 C CA . SER A 1 73 ? -13.039 -5.043 21.797 1 95.12 73 SER A CA 1
ATOM 553 C C . SER A 1 73 ? -14.203 -4.199 22.312 1 95.12 73 SER A C 1
ATOM 555 O O . SER A 1 73 ? -14.633 -4.355 23.453 1 95.12 73 SER A O 1
ATOM 557 N N . MET A 1 74 ? -14.734 -3.396 21.531 1 96.56 74 MET A N 1
ATOM 558 C CA . MET A 1 74 ? -15.898 -2.562 21.828 1 96.56 74 MET A CA 1
ATOM 559 C C . MET A 1 74 ? -16.688 -2.254 20.562 1 96.56 74 MET A C 1
ATOM 561 O O . MET A 1 74 ? -16.219 -2.506 19.453 1 96.56 74 MET A O 1
ATOM 565 N N . LYS A 1 75 ? -17.828 -1.722 20.797 1 97.44 75 LYS A N 1
ATOM 566 C CA . LYS A 1 75 ? -18.672 -1.379 19.656 1 97.44 75 LYS A CA 1
ATOM 567 C C . LYS A 1 75 ? -18.094 -0.208 18.875 1 97.44 75 LYS A C 1
ATOM 569 O O . LYS A 1 75 ? -17.391 0.636 19.422 1 97.44 75 LYS A O 1
ATOM 574 N N . VAL A 1 76 ? -18.391 -0.167 17.594 1 97.75 76 VAL A N 1
ATOM 575 C CA . VAL A 1 76 ? -17.922 0.885 16.688 1 97.75 76 VAL A CA 1
ATOM 576 C C . VAL A 1 76 ? -18.312 2.252 17.25 1 97.75 76 VAL A C 1
ATOM 578 O O . VAL A 1 76 ? -17.516 3.186 17.25 1 97.75 76 VAL A O 1
ATOM 581 N N . ILE A 1 77 ? -19.516 2.346 17.734 1 95.5 77 ILE A N 1
ATOM 582 C CA . ILE A 1 77 ? -20.016 3.615 18.266 1 95.5 77 ILE A CA 1
ATOM 583 C C . ILE A 1 77 ? -19.141 4.059 19.438 1 95.5 77 ILE A C 1
ATOM 585 O O . ILE A 1 77 ? -18.844 5.25 19.578 1 95.5 77 ILE A O 1
ATOM 589 N N . ASP A 1 78 ? -18.719 3.148 20.219 1 95.44 78 ASP A N 1
ATOM 590 C CA . ASP A 1 78 ? -17.875 3.469 21.359 1 95.44 78 ASP A CA 1
ATOM 591 C C . ASP A 1 78 ? -16.484 3.906 20.922 1 95.44 78 ASP A C 1
ATOM 593 O O . ASP A 1 78 ? -15.859 4.77 21.547 1 95.44 78 ASP A O 1
ATOM 597 N N . VAL A 1 79 ? -16.016 3.332 19.859 1 95.25 79 VAL A N 1
ATOM 598 C CA . VAL A 1 79 ? -14.742 3.748 19.281 1 95.25 79 VAL A CA 1
ATOM 599 C C . VAL A 1 79 ? -14.828 5.199 18.828 1 95.25 79 VAL A C 1
ATOM 601 O O . VAL A 1 79 ? -13.945 6.008 19.125 1 95.25 79 VAL A O 1
ATOM 604 N N . LEU A 1 80 ? -15.867 5.512 18.156 1 95.06 80 LEU A N 1
ATOM 605 C CA . LEU A 1 80 ? -16.078 6.852 17.609 1 95.06 80 LEU A CA 1
ATOM 606 C C . LEU A 1 80 ? -16.188 7.879 18.734 1 95.06 80 LEU A C 1
ATOM 608 O O . LEU A 1 80 ? -15.68 8.992 18.625 1 95.06 80 LEU A O 1
ATOM 612 N N . LEU A 1 81 ? -16.766 7.469 19.797 1 92.25 81 LEU A N 1
ATOM 613 C CA . LEU A 1 81 ? -17.062 8.422 20.859 1 92.25 81 LEU A CA 1
ATOM 614 C C . LEU A 1 81 ? -15.953 8.445 21.906 1 92.25 81 LEU A C 1
ATOM 616 O O . LEU A 1 81 ? -15.977 9.273 22.812 1 92.25 81 LEU A O 1
ATOM 620 N N . ALA A 1 82 ? -15.047 7.582 21.641 1 89.88 82 ALA A N 1
ATOM 621 C CA . ALA A 1 82 ? -13.953 7.543 22.609 1 89.88 82 ALA A CA 1
ATOM 622 C C . ALA A 1 82 ? -13.117 8.82 22.531 1 89.88 82 ALA A C 1
ATOM 624 O O . ALA A 1 82 ? -12.859 9.344 21.453 1 89.88 82 ALA A O 1
ATOM 625 N N . GLY A 1 83 ? -12.742 9.297 23.594 1 78.31 83 GLY A N 1
ATOM 626 C CA . GLY A 1 83 ? -11.898 10.477 23.625 1 78.31 83 GLY A CA 1
ATOM 627 C C . GLY A 1 83 ? -12.68 11.773 23.578 1 78.31 83 GLY A C 1
ATOM 628 O O . GLY A 1 83 ? -13.562 12.008 24.406 1 78.31 83 GLY A O 1
ATOM 629 N N . LYS A 1 84 ? -12.5 12.477 22.422 1 68.81 84 LYS A N 1
ATOM 630 C CA . LYS A 1 84 ? -13.148 13.781 22.297 1 68.81 84 LYS A CA 1
ATOM 631 C C . LYS A 1 84 ? -14.609 13.625 21.875 1 68.81 84 LYS A C 1
ATOM 633 O O . LYS A 1 84 ? -14.898 12.992 20.844 1 68.81 84 LYS A O 1
ATOM 638 N N . LYS A 1 85 ? -15.5 13.727 22.672 1 64.94 85 LYS A N 1
ATOM 639 C CA . LYS A 1 85 ? -16.938 13.523 22.438 1 64.94 85 LYS A CA 1
ATOM 640 C C . LYS A 1 85 ? -17.594 14.812 21.953 1 64.94 85 LYS A C 1
ATOM 642 O O . LYS A 1 85 ? -18.609 15.234 22.484 1 64.94 85 LYS A O 1
ATOM 647 N N . ASN A 1 86 ? -16.969 15.344 20.969 1 74.31 86 ASN A N 1
ATOM 648 C CA . ASN A 1 86 ? -17.578 16.594 20.516 1 74.31 86 ASN A CA 1
ATOM 649 C C . ASN A 1 86 ? -17.516 16.719 18.984 1 74.31 86 ASN A C 1
ATOM 651 O O . ASN A 1 86 ? -17.547 17.828 18.453 1 74.31 86 ASN A O 1
ATOM 655 N N . GLY A 1 87 ? -17.531 15.672 18.375 1 83.69 87 GLY A N 1
ATOM 656 C CA . GLY A 1 87 ? -17.438 15.773 16.922 1 83.69 87 GLY A CA 1
ATOM 657 C C . GLY A 1 87 ? -18.75 15.492 16.219 1 83.69 87 GLY A C 1
ATOM 658 O O . GLY A 1 87 ? -19.703 15.055 16.844 1 83.69 87 GLY A O 1
ATOM 659 N N . GLU A 1 88 ? -18.875 15.898 15.039 1 91.19 88 GLU A N 1
ATOM 660 C CA . GLU A 1 88 ? -20.016 15.625 14.18 1 91.19 88 GLU A CA 1
ATOM 661 C C . GLU A 1 88 ? -19.969 14.211 13.609 1 91.19 88 GLU A C 1
ATOM 663 O O . GLU A 1 88 ? -19.984 14.031 12.391 1 91.19 88 GLU A O 1
ATOM 668 N N . TYR A 1 89 ? -20.047 13.281 14.469 1 95.06 89 TYR A N 1
ATOM 669 C CA . TYR A 1 89 ? -19.828 11.891 14.07 1 95.06 89 TYR A CA 1
ATOM 670 C C . TYR A 1 89 ? -20.906 11.43 13.094 1 95.06 89 TYR A C 1
ATOM 672 O O . TYR A 1 89 ? -20.609 10.75 12.109 1 95.06 89 TYR A O 1
ATOM 680 N N . GLU A 1 90 ? -22.141 11.773 13.328 1 94.94 90 GLU A N 1
ATOM 681 C CA . GLU A 1 90 ? -23.25 11.352 12.477 1 94.94 90 GLU A CA 1
ATOM 682 C C . GLU A 1 90 ? -23.031 11.797 11.031 1 94.94 90 GLU A C 1
ATOM 684 O O . GLU A 1 90 ? -23.328 11.055 10.094 1 94.94 90 GLU A O 1
ATOM 68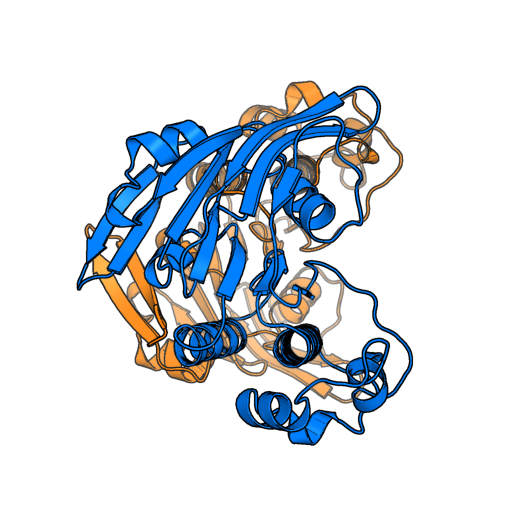9 N N . ARG A 1 91 ? -22.562 12.961 10.906 1 96.25 91 ARG A N 1
ATOM 690 C CA . ARG A 1 91 ? -22.328 13.516 9.578 1 96.25 91 ARG A CA 1
ATOM 691 C C . ARG A 1 91 ? -21.391 12.633 8.773 1 96.25 91 ARG A C 1
ATOM 693 O O . ARG A 1 91 ? -21.672 12.305 7.621 1 96.25 91 ARG A O 1
ATOM 700 N N . PHE A 1 92 ? -20.344 12.219 9.383 1 96.5 92 PHE A N 1
ATOM 701 C CA . PHE A 1 92 ? -19.297 11.523 8.648 1 96.5 92 PHE A CA 1
ATOM 702 C C . PHE A 1 92 ? -19.578 10.031 8.57 1 96.5 92 PHE A C 1
ATOM 704 O O . PHE A 1 92 ? -19.141 9.359 7.637 1 96.5 92 PHE A O 1
ATOM 711 N N . ILE A 1 93 ? -20.375 9.516 9.523 1 96.62 93 ILE A N 1
ATOM 712 C CA . ILE A 1 93 ? -20.891 8.156 9.406 1 96.62 93 ILE A CA 1
ATOM 713 C C . ILE A 1 93 ? -21.75 8.039 8.141 1 96.62 93 ILE A C 1
ATOM 715 O O . ILE A 1 93 ? -21.594 7.09 7.375 1 96.62 93 ILE A O 1
ATOM 719 N N . LYS A 1 94 ? -22.531 9.023 7.945 1 96.94 94 LYS A N 1
ATOM 720 C CA . LYS A 1 94 ? -23.406 9.039 6.77 1 96.94 94 LYS A CA 1
ATOM 721 C C . LYS A 1 94 ? -22.594 9.258 5.492 1 96.94 94 LYS A C 1
ATOM 723 O O . LYS A 1 94 ? -22.797 8.57 4.492 1 96.94 94 LYS A O 1
ATOM 728 N N . LEU A 1 95 ? -21.688 10.164 5.543 1 96.38 95 LEU A N 1
ATOM 729 C CA . LEU A 1 95 ? -20.875 10.516 4.383 1 96.38 95 LEU A CA 1
ATOM 730 C C . LEU A 1 95 ? -20.094 9.312 3.879 1 96.38 95 LEU A C 1
ATOM 732 O O . LEU A 1 95 ? -19.922 9.133 2.67 1 96.38 95 LEU A O 1
ATOM 736 N N . LEU A 1 96 ? -19.656 8.43 4.816 1 96.75 96 LEU A N 1
ATOM 737 C CA . LEU A 1 96 ? -18.844 7.273 4.449 1 96.75 96 LEU A CA 1
ATOM 738 C C . LEU A 1 96 ? -19.703 6.008 4.406 1 96.75 96 LEU A C 1
ATOM 740 O O . LEU A 1 96 ? -19.156 4.906 4.258 1 96.75 96 LEU A O 1
ATOM 744 N N . ASN A 1 97 ? -20.984 6.094 4.574 1 95.69 97 ASN A N 1
ATOM 745 C CA . ASN A 1 97 ? -21.938 4.98 4.527 1 95.69 97 ASN A CA 1
ATOM 746 C C . ASN A 1 97 ? -21.578 3.895 5.535 1 95.69 97 ASN A C 1
ATOM 748 O O . ASN A 1 97 ? -21.5 2.717 5.184 1 95.69 97 ASN A O 1
ATOM 752 N N . LEU A 1 98 ? -21.438 4.344 6.773 1 97.31 98 LEU A N 1
ATOM 753 C CA . LEU A 1 98 ? -20.984 3.416 7.805 1 97.31 98 LEU A CA 1
ATOM 754 C C . LEU A 1 98 ? -22.109 3.102 8.789 1 97.31 98 LEU A C 1
ATOM 756 O O . LEU A 1 98 ? -21.875 2.486 9.828 1 97.31 98 LEU A O 1
ATOM 760 N N . GLU A 1 99 ? -23.312 3.459 8.484 1 97.62 99 GLU A N 1
ATOM 761 C CA . GLU A 1 99 ? -24.453 3.377 9.398 1 97.62 99 GLU A CA 1
ATOM 762 C C . GLU A 1 99 ? -24.672 1.942 9.867 1 97.62 99 GLU A C 1
ATOM 764 O O . GLU A 1 99 ? -24.969 1.708 11.047 1 97.62 99 GLU A O 1
ATOM 769 N N . ASN A 1 100 ? -24.484 1.036 9.031 1 97.12 100 ASN A N 1
ATOM 770 C CA . ASN A 1 100 ? -24.797 -0.357 9.336 1 97.12 100 ASN A CA 1
ATOM 771 C C . ASN A 1 100 ? -23.719 -0.984 10.219 1 97.12 100 ASN A C 1
ATOM 773 O O . ASN A 1 100 ? -23.875 -2.096 10.719 1 97.12 100 ASN A O 1
ATOM 777 N N . LEU A 1 101 ? -22.656 -0.256 10.469 1 97.94 101 LEU A N 1
ATOM 778 C CA . LEU A 1 101 ? -21.531 -0.833 11.195 1 97.94 101 LEU A CA 1
ATOM 779 C C . LEU A 1 101 ? -21.516 -0.365 12.648 1 97.94 101 LEU A C 1
ATOM 781 O O . LEU A 1 101 ? -20.812 -0.937 13.484 1 97.94 101 LEU A O 1
ATOM 785 N N . ILE A 1 102 ? -22.297 0.582 13.016 1 97 102 ILE A N 1
ATOM 786 C CA . ILE A 1 102 ? -22.141 1.357 14.242 1 97 102 ILE A CA 1
ATOM 787 C C . ILE A 1 102 ? -22.375 0.457 15.453 1 97 102 ILE A C 1
ATOM 789 O O . ILE A 1 102 ? -21.766 0.65 16.5 1 97 102 ILE A O 1
ATOM 793 N N . GLN A 1 103 ? -23.234 -0.542 15.289 1 97.38 103 GLN A N 1
ATOM 794 C CA . GLN A 1 103 ? -23.594 -1.389 16.422 1 97.38 103 GLN A CA 1
ATOM 795 C C . GLN A 1 103 ? -22.766 -2.672 16.438 1 97.38 103 GLN A C 1
ATOM 797 O O . GLN A 1 103 ? -22.875 -3.482 17.359 1 97.38 103 GLN A O 1
ATOM 802 N N . ARG A 1 104 ? -21.906 -2.811 15.453 1 97.88 104 ARG A N 1
ATOM 803 C CA . ARG A 1 104 ? -21.047 -3.988 15.391 1 97.88 104 ARG A CA 1
ATOM 804 C C . ARG A 1 104 ? -19.812 -3.824 16.266 1 97.88 104 ARG A C 1
ATOM 806 O O . ARG A 1 104 ? -19.453 -2.703 16.641 1 97.88 104 ARG A O 1
ATOM 813 N N . ASP A 1 105 ? -19.297 -4.973 16.672 1 97.88 105 ASP A N 1
ATOM 814 C CA . ASP A 1 105 ? -18 -4.934 17.344 1 97.88 105 ASP A CA 1
ATOM 815 C C . ASP A 1 105 ? -16.891 -4.531 16.375 1 97.88 105 ASP A C 1
ATOM 817 O O . ASP A 1 105 ? -16.781 -5.098 15.281 1 97.88 105 ASP A O 1
ATOM 821 N N . PHE A 1 106 ? -16.094 -3.627 16.797 1 97.81 106 PHE A N 1
ATOM 822 C CA . PHE A 1 106 ? -15.047 -3.072 15.953 1 97.81 106 PHE A CA 1
ATOM 823 C C . PHE A 1 106 ? -14.109 -4.168 15.469 1 97.81 106 PHE A C 1
ATOM 825 O O . PHE A 1 106 ? -13.695 -4.172 14.305 1 97.81 106 PHE A O 1
ATOM 832 N N . PHE A 1 107 ? -13.797 -5.07 16.297 1 96.5 107 PHE A N 1
ATOM 833 C CA . PHE A 1 107 ? -12.797 -6.082 15.992 1 96.5 107 PHE A CA 1
ATOM 834 C C . PHE A 1 107 ? -13.297 -7.035 14.914 1 96.5 107 PHE A C 1
ATOM 836 O O . PHE A 1 107 ? -12.508 -7.758 14.305 1 96.5 107 PHE A O 1
ATOM 843 N N . THR A 1 108 ? -14.625 -7.078 14.648 1 95.69 108 THR A N 1
ATOM 844 C CA . THR A 1 108 ? -15.211 -7.988 13.664 1 95.69 108 THR A CA 1
ATOM 845 C C . THR A 1 108 ? -15.188 -7.367 12.273 1 95.69 108 THR A C 1
ATOM 847 O O . THR A 1 108 ? -15.438 -8.055 11.281 1 95.69 108 THR A O 1
ATOM 850 N N . LEU A 1 109 ? -14.828 -6.113 12.203 1 96.44 109 LEU A N 1
ATOM 851 C CA . LEU A 1 109 ? -14.844 -5.402 10.93 1 96.44 109 LEU A CA 1
ATOM 852 C C . LEU A 1 109 ? -13.641 -5.793 10.078 1 96.44 109 LEU A C 1
ATOM 854 O O . LEU A 1 109 ? -12.617 -6.234 10.609 1 96.44 109 LEU A O 1
ATOM 858 N N . SER A 1 110 ? -13.797 -5.664 8.781 1 92.19 110 SER A N 1
ATOM 859 C CA . SER A 1 110 ? -12.656 -5.805 7.887 1 92.19 110 SER A CA 1
ATOM 860 C C . SER A 1 110 ? -11.648 -4.68 8.094 1 92.19 110 SER A C 1
ATOM 862 O O . SER A 1 110 ? -11.969 -3.654 8.695 1 92.19 110 SER A O 1
ATOM 864 N N . SER A 1 111 ? -10.484 -4.883 7.664 1 92.06 111 SER A N 1
ATOM 865 C CA . SER A 1 111 ? -9.445 -3.859 7.773 1 92.06 111 SER A CA 1
ATOM 866 C C . SER A 1 111 ? -9.875 -2.564 7.094 1 92.06 111 SER A C 1
ATOM 868 O O . SER A 1 111 ? -9.594 -1.473 7.59 1 92.06 111 SER A O 1
ATOM 870 N N . GLY A 1 112 ? -10.516 -2.67 5.91 1 94.5 112 GLY A N 1
ATOM 871 C CA . GLY A 1 112 ? -11.016 -1.495 5.215 1 94.5 112 GLY A CA 1
ATOM 872 C C . GLY A 1 112 ? -12.094 -0.757 5.992 1 94.5 112 GLY A C 1
ATOM 873 O O . GLY A 1 112 ? -12.07 0.473 6.07 1 94.5 112 GLY A O 1
ATOM 874 N N . GLU A 1 113 ? -12.961 -1.523 6.559 1 96 113 GLU A N 1
ATOM 875 C CA . GLU A 1 113 ? -14.016 -0.93 7.371 1 96 113 GLU A CA 1
ATOM 876 C C . GLU A 1 113 ? -13.445 -0.214 8.586 1 96 113 GLU A C 1
ATOM 878 O O . GLU A 1 113 ? -13.867 0.893 8.922 1 96 113 GLU A O 1
ATOM 883 N N . LYS A 1 114 ? -12.516 -0.879 9.211 1 97.06 114 LYS A N 1
ATOM 884 C CA . LYS A 1 114 ? -11.859 -0.272 10.367 1 97.06 114 LYS A CA 1
ATOM 885 C C . LYS A 1 114 ? -11.211 1.057 9.992 1 97.06 114 LYS A C 1
ATOM 887 O O . LYS A 1 114 ? -11.352 2.045 10.719 1 97.06 114 LYS A O 1
ATOM 892 N N . ARG A 1 115 ? -10.555 1.055 8.898 1 97.5 115 ARG A N 1
ATOM 893 C CA . ARG A 1 115 ? -9.898 2.27 8.422 1 97.5 115 ARG A CA 1
ATOM 894 C C . ARG A 1 115 ? -10.914 3.387 8.195 1 97.5 115 ARG A C 1
ATOM 896 O O . ARG A 1 115 ? -10.688 4.527 8.617 1 97.5 115 ARG A O 1
ATOM 903 N N . LEU A 1 116 ? -11.977 3.041 7.59 1 97.62 116 LEU A N 1
ATOM 904 C CA . LEU A 1 116 ? -13.008 4.039 7.309 1 97.62 116 LEU A CA 1
ATOM 905 C C . LEU A 1 116 ? -13.586 4.602 8.602 1 97.62 116 LEU A C 1
ATOM 907 O O . LEU A 1 116 ? -13.867 5.797 8.688 1 97.62 116 LEU A O 1
ATOM 911 N N . ILE A 1 117 ? -13.734 3.76 9.586 1 97.56 117 ILE A N 1
ATOM 912 C CA . ILE A 1 117 ? -14.234 4.199 10.883 1 97.56 117 ILE A CA 1
ATOM 913 C C . ILE A 1 117 ? -13.258 5.184 11.516 1 97.56 117 ILE A C 1
ATOM 915 O O . ILE A 1 117 ? -13.656 6.238 12.008 1 97.56 117 ILE A O 1
ATOM 919 N N . ILE A 1 118 ? -11.992 4.875 11.469 1 97.12 118 ILE A N 1
ATOM 920 C CA . ILE A 1 118 ? -10.953 5.711 12.055 1 97.12 118 ILE A CA 1
ATOM 921 C C . ILE A 1 118 ? -10.891 7.055 11.328 1 97.12 118 ILE A C 1
ATOM 923 O O . ILE A 1 118 ? -10.727 8.102 11.961 1 97.12 118 ILE A O 1
ATOM 927 N N . ILE A 1 119 ? -11.086 7.047 10.078 1 97.69 119 ILE A N 1
ATOM 928 C CA . ILE A 1 119 ? -11.094 8.266 9.281 1 97.69 119 ILE A CA 1
ATOM 929 C C . ILE A 1 119 ? -12.32 9.102 9.617 1 97.69 119 ILE A C 1
ATOM 931 O O . ILE A 1 119 ? -12.227 10.32 9.789 1 97.69 119 ILE A O 1
ATOM 935 N N . ALA A 1 120 ? -13.445 8.438 9.742 1 97.31 120 ALA A N 1
ATOM 936 C CA . ALA A 1 120 ? -14.664 9.141 10.141 1 97.31 120 ALA A CA 1
ATOM 937 C C . ALA A 1 120 ? -14.469 9.852 11.477 1 97.31 120 ALA A C 1
ATOM 939 O O . ALA A 1 120 ? -14.898 10.992 11.648 1 97.31 120 ALA A O 1
ATOM 940 N N . LYS A 1 121 ? -13.836 9.211 12.367 1 97 121 LYS A N 1
ATOM 941 C CA . LYS A 1 121 ? -13.57 9.789 13.68 1 97 121 LYS A CA 1
ATOM 942 C C . LYS A 1 121 ? -12.695 11.031 13.57 1 97 121 LYS A C 1
ATOM 944 O O . LYS A 1 121 ? -13 12.07 14.156 1 97 121 LYS A O 1
ATOM 949 N N . ALA A 1 122 ? -11.672 10.883 12.812 1 96.69 122 ALA A N 1
ATOM 950 C CA . ALA A 1 122 ? -10.75 12.008 12.641 1 96.69 122 ALA A CA 1
ATOM 951 C C . ALA A 1 122 ? -11.461 13.195 11.992 1 96.69 122 ALA A C 1
ATOM 953 O O . ALA A 1 122 ? -11.258 14.344 12.398 1 96.69 122 ALA A O 1
ATOM 954 N N . LEU A 1 123 ? -12.266 12.883 11.008 1 97.12 123 LEU A N 1
ATOM 955 C CA . LEU A 1 123 ? -13 13.93 10.312 1 97.12 123 LEU A CA 1
ATOM 956 C C . LEU A 1 123 ? -13.945 14.656 11.273 1 97.12 123 LEU A C 1
ATOM 958 O O . LEU A 1 123 ? -14.109 15.875 11.18 1 97.12 123 LEU A O 1
ATOM 962 N N . ALA A 1 124 ? -14.484 13.938 12.148 1 96.56 124 ALA A N 1
ATOM 963 C CA . ALA A 1 124 ? -15.469 14.492 13.078 1 96.56 124 ALA A CA 1
ATOM 964 C C . ALA A 1 124 ? -14.797 15.359 14.141 1 96.56 124 ALA A C 1
ATOM 966 O O . ALA A 1 124 ? -15.414 16.266 14.695 1 96.56 124 ALA A O 1
ATOM 967 N N . GLU A 1 125 ? -13.539 15.211 14.328 1 95.75 125 GLU A N 1
ATOM 968 C CA . GLU A 1 125 ? -12.945 15.727 15.562 1 95.75 125 GLU A CA 1
ATOM 969 C C . GLU A 1 125 ? -12.023 16.906 15.273 1 95.75 125 GLU A C 1
ATOM 971 O O . GLU A 1 125 ? -11.539 17.562 16.203 1 95.75 125 GLU A O 1
ATOM 976 N N . GLY A 1 126 ? -11.828 17.219 14.031 1 93.88 126 GLY A N 1
ATOM 977 C CA . GLY A 1 126 ? -10.867 18.281 13.797 1 93.88 126 GLY A CA 1
ATOM 978 C C . GLY A 1 126 ? -11.109 19.031 12.5 1 93.88 126 GLY A C 1
ATOM 979 O O . GLY A 1 126 ? -11.797 18.531 11.609 1 93.88 126 GLY A O 1
ATOM 980 N N . ASP A 1 127 ? -10.43 20.203 12.523 1 94.94 127 ASP A N 1
ATOM 981 C CA . ASP A 1 127 ? -10.469 21.047 11.32 1 94.94 127 ASP A CA 1
ATOM 982 C C . ASP A 1 127 ? -9.219 20.828 10.469 1 94.94 127 ASP A C 1
ATOM 984 O O . ASP A 1 127 ? -9.281 20.906 9.242 1 94.94 127 ASP A O 1
ATOM 988 N N . LEU A 1 128 ? -8.141 20.688 11.164 1 97.06 128 LEU A N 1
ATOM 989 C CA . LEU A 1 128 ? -6.922 20.188 10.539 1 97.06 128 LEU A CA 1
ATOM 990 C C . LEU A 1 128 ? -6.766 18.688 10.766 1 97.06 128 LEU A C 1
ATOM 992 O O . LEU A 1 128 ? -6.406 18.25 11.859 1 97.06 128 LEU A O 1
ATOM 996 N N . VAL A 1 129 ? -7.082 17.938 9.719 1 97.38 129 VAL A N 1
ATOM 997 C CA . VAL A 1 129 ? -7.094 16.484 9.828 1 97.38 129 VAL A CA 1
ATOM 998 C C . VAL A 1 129 ? -5.781 15.914 9.305 1 97.38 129 VAL A C 1
ATOM 1000 O O . VAL A 1 129 ? -5.488 16 8.117 1 97.38 129 VAL A O 1
ATOM 1003 N N . ILE A 1 130 ? -5.027 15.352 10.195 1 98.25 130 ILE A N 1
ATOM 1004 C CA . ILE A 1 130 ? -3.738 14.75 9.875 1 98.25 130 ILE A CA 1
ATOM 1005 C C . ILE A 1 130 ? -3.906 13.242 9.695 1 98.25 130 ILE A C 1
ATOM 1007 O O . ILE A 1 130 ? -4.453 12.562 10.562 1 98.25 130 ILE A O 1
ATOM 1011 N N . MET A 1 131 ? -3.51 12.766 8.555 1 98.31 131 MET A N 1
ATOM 1012 C CA . MET A 1 131 ? -3.662 11.344 8.266 1 98.31 131 MET A CA 1
ATOM 1013 C C . MET A 1 131 ? -2.336 10.734 7.828 1 98.31 131 MET A C 1
ATOM 1015 O O . MET A 1 131 ? -1.7 11.227 6.891 1 98.31 131 MET A O 1
ATOM 1019 N N . ASP A 1 132 ? -1.967 9.742 8.5 1 97.81 132 ASP A N 1
ATOM 1020 C CA . ASP A 1 132 ? -0.746 9.016 8.156 1 97.81 132 ASP A CA 1
ATOM 1021 C C . ASP A 1 132 ? -1.05 7.824 7.254 1 97.81 132 ASP A C 1
ATOM 1023 O O . ASP A 1 132 ? -1.548 6.797 7.719 1 97.81 132 ASP A O 1
ATOM 1027 N N . GLU A 1 133 ? -0.802 7.949 5.957 1 96.75 133 GLU A N 1
ATOM 1028 C CA . GLU A 1 133 ? -0.971 6.926 4.93 1 96.75 133 GLU A CA 1
ATOM 1029 C C . GLU A 1 133 ? -2.377 6.332 4.969 1 96.75 133 GLU A C 1
ATOM 1031 O O . GLU A 1 133 ? -2.541 5.113 5.047 1 96.75 133 GLU A O 1
ATOM 1036 N N . PRO A 1 134 ? -3.365 7.125 4.723 1 97.19 134 PRO A N 1
ATOM 1037 C CA . PRO A 1 134 ? -4.75 6.688 4.898 1 97.19 134 PRO A CA 1
ATOM 1038 C C . PRO A 1 134 ? -5.188 5.672 3.846 1 97.19 134 PRO A C 1
ATOM 1040 O O . PRO A 1 134 ? -6.203 4.992 4.02 1 97.19 134 PRO A O 1
ATOM 1043 N N . LEU A 1 135 ? -4.41 5.551 2.793 1 95.19 135 LEU A N 1
ATOM 1044 C CA . LEU A 1 135 ? -4.859 4.695 1.701 1 95.19 135 LEU A CA 1
ATOM 1045 C C . LEU A 1 135 ? -4.113 3.365 1.704 1 95.19 135 LEU A C 1
ATOM 1047 O O . LEU A 1 135 ? -4.387 2.492 0.879 1 95.19 135 LEU A O 1
ATOM 1051 N N . SER A 1 136 ? -3.25 3.232 2.633 1 91.31 136 SER A N 1
ATOM 1052 C CA . SER A 1 136 ? -2.414 2.035 2.645 1 91.31 136 SER A CA 1
ATOM 1053 C C . SER A 1 136 ? -3.246 0.784 2.908 1 91.31 136 SER A C 1
ATOM 1055 O O . SER A 1 136 ? -4.188 0.813 3.703 1 91.31 136 SER A O 1
ATOM 1057 N N . ASN A 1 137 ? -2.959 -0.308 2.152 1 86.12 137 ASN A N 1
ATOM 1058 C CA . ASN A 1 137 ? -3.514 -1.643 2.348 1 86.12 137 ASN A CA 1
ATOM 1059 C C . ASN A 1 137 ? -5.008 -1.68 2.035 1 86.12 137 ASN A C 1
ATOM 1061 O O . ASN A 1 137 ? -5.73 -2.543 2.535 1 86.12 137 ASN A O 1
ATOM 1065 N N . LEU A 1 138 ? -5.465 -0.708 1.353 1 92.19 138 LEU A N 1
ATOM 1066 C CA . LEU A 1 138 ? -6.867 -0.677 0.947 1 92.19 138 LEU A CA 1
ATOM 1067 C C . LEU A 1 138 ? -7.023 -1.139 -0.498 1 92.19 138 LEU A C 1
ATOM 1069 O O . LEU A 1 138 ? -6.133 -0.927 -1.322 1 92.19 138 LEU A O 1
ATOM 1073 N N . ASP A 1 139 ? -8.188 -1.733 -0.759 1 92.5 139 ASP A N 1
ATOM 1074 C CA . ASP A 1 139 ? -8.484 -2.023 -2.16 1 92.5 139 ASP A CA 1
ATOM 1075 C C . ASP A 1 139 ? -8.969 -0.773 -2.889 1 92.5 139 ASP A C 1
ATOM 1077 O O . ASP A 1 139 ? -9.047 0.307 -2.299 1 92.5 139 ASP A O 1
ATOM 1081 N N . ILE A 1 140 ? -9.273 -0.979 -4.109 1 95.75 140 ILE A N 1
ATOM 1082 C CA . ILE A 1 140 ? -9.562 0.128 -5.012 1 95.75 140 ILE A CA 1
ATOM 1083 C C . ILE A 1 140 ? -10.852 0.824 -4.574 1 95.75 140 ILE A C 1
ATOM 1085 O O . ILE A 1 140 ? -10.93 2.055 -4.574 1 95.75 140 ILE A O 1
ATOM 1089 N N . ALA A 1 141 ? -11.812 0.097 -4.148 1 95.06 141 ALA A N 1
ATOM 1090 C CA . ALA A 1 141 ? -13.109 0.667 -3.773 1 95.06 141 ALA A CA 1
ATOM 1091 C C . ALA A 1 141 ? -12.984 1.539 -2.527 1 95.06 141 ALA A C 1
ATOM 1093 O O . ALA A 1 141 ? -13.5 2.658 -2.49 1 95.06 141 ALA A O 1
ATOM 1094 N N . ASN A 1 142 ? -12.328 1.059 -1.521 1 94.56 142 ASN A N 1
ATOM 1095 C CA . ASN A 1 142 ? -12.148 1.814 -0.287 1 94.56 142 ASN A CA 1
ATOM 1096 C C . ASN A 1 142 ? -11.273 3.045 -0.509 1 94.56 142 ASN A C 1
ATOM 1098 O O . ASN A 1 142 ? -11.531 4.105 0.059 1 94.56 142 ASN A O 1
ATOM 1102 N N . ARG A 1 143 ? -10.266 2.885 -1.274 1 95.94 143 ARG A N 1
ATOM 1103 C CA . ARG A 1 143 ? -9.438 4.031 -1.63 1 95.94 143 ARG A CA 1
ATOM 1104 C C . ARG A 1 143 ? -10.281 5.137 -2.266 1 95.94 143 ARG A C 1
ATOM 1106 O O . ARG A 1 143 ? -10.156 6.305 -1.892 1 95.94 143 ARG A O 1
ATOM 1113 N N . LYS A 1 144 ? -11.078 4.73 -3.188 1 96.31 144 LYS A N 1
ATOM 1114 C CA . LYS A 1 144 ? -11.93 5.707 -3.873 1 96.31 144 LYS A CA 1
ATOM 1115 C C . LYS A 1 144 ? -12.844 6.426 -2.889 1 96.31 144 LYS A C 1
ATOM 1117 O O . LYS A 1 144 ? -13.047 7.637 -2.99 1 96.31 144 LYS A O 1
ATOM 1122 N N . LYS A 1 145 ? -13.406 5.699 -1.996 1 95.69 145 LYS A N 1
ATOM 1123 C CA . LYS A 1 145 ? -14.281 6.297 -0.992 1 95.69 145 LYS A CA 1
ATOM 1124 C C . LYS A 1 145 ? -13.562 7.395 -0.216 1 95.69 145 LYS A C 1
ATOM 1126 O O . LYS A 1 145 ? -14.094 8.492 -0.035 1 95.69 145 LYS A O 1
ATOM 1131 N N . ILE A 1 146 ? -12.375 7.137 0.191 1 97.06 146 ILE A N 1
ATOM 1132 C CA . ILE A 1 146 ? -11.602 8.086 0.979 1 97.06 146 ILE A CA 1
ATOM 1133 C C . ILE A 1 146 ? -11.242 9.297 0.119 1 97.06 146 ILE A C 1
ATOM 1135 O O . ILE A 1 146 ? -11.422 10.445 0.543 1 97.06 146 ILE A O 1
ATOM 1139 N N . ILE A 1 147 ? -10.82 9.047 -1.078 1 97.12 147 ILE A N 1
ATOM 1140 C CA . ILE A 1 147 ? -10.438 10.117 -1.988 1 97.12 147 ILE A CA 1
ATOM 1141 C C . ILE A 1 147 ? -11.641 11.023 -2.252 1 97.12 147 ILE A C 1
ATOM 1143 O O . ILE A 1 147 ? -11.531 12.25 -2.203 1 97.12 147 ILE A O 1
ATOM 1147 N N . ASP A 1 148 ? -12.773 10.406 -2.471 1 97.31 148 ASP A N 1
ATOM 1148 C CA . ASP A 1 148 ? -13.992 11.172 -2.719 1 97.31 148 ASP A CA 1
ATOM 1149 C C . ASP A 1 148 ? -14.328 12.07 -1.526 1 97.31 148 ASP A C 1
ATOM 1151 O O . ASP A 1 148 ? -14.719 13.227 -1.7 1 97.31 148 ASP A O 1
ATOM 1155 N N . VAL A 1 149 ? -14.172 11.562 -0.42 1 97 149 VAL A N 1
ATOM 1156 C CA . VAL A 1 149 ? -14.477 12.305 0.798 1 97 149 VAL A CA 1
ATOM 1157 C C . VAL A 1 149 ? -13.5 13.469 0.953 1 97 149 VAL A C 1
ATOM 1159 O O . VAL A 1 149 ? -13.898 14.586 1.273 1 97 149 VAL A O 1
ATOM 1162 N N . LEU A 1 150 ? -12.258 13.219 0.733 1 97.69 150 LEU A N 1
ATOM 1163 C CA . LEU A 1 150 ? -11.25 14.266 0.81 1 97.69 150 LEU A CA 1
ATOM 1164 C C . LEU A 1 150 ? -11.57 15.398 -0.16 1 97.69 150 LEU A C 1
ATOM 1166 O O . LEU A 1 150 ? -11.516 16.578 0.21 1 97.69 150 LEU A O 1
ATOM 1170 N N . ILE A 1 151 ? -11.961 15 -1.328 1 97.25 151 ILE A N 1
ATOM 1171 C CA . ILE A 1 151 ? -12.266 15.977 -2.371 1 97.25 151 ILE A CA 1
ATOM 1172 C C . ILE A 1 151 ? -13.5 16.781 -1.982 1 97.25 151 ILE A C 1
ATOM 1174 O O . ILE A 1 151 ? -13.523 18 -2.123 1 97.25 151 ILE A O 1
ATOM 1178 N N . SER A 1 152 ? -14.43 16.109 -1.464 1 97.12 152 SER A N 1
ATOM 1179 C CA . SER A 1 152 ? -15.695 16.766 -1.14 1 97.12 152 SER A CA 1
ATOM 1180 C C . SER A 1 152 ? -15.531 17.719 0.032 1 97.12 152 SER A C 1
ATOM 1182 O O . SER A 1 152 ? -16.281 18.703 0.15 1 97.12 152 SER A O 1
ATOM 1184 N N . LEU A 1 153 ? -14.516 17.547 0.859 1 97.38 153 LEU A N 1
ATOM 1185 C CA . LEU A 1 153 ? -14.398 18.312 2.094 1 97.38 153 LEU A CA 1
ATOM 1186 C C . LEU A 1 153 ? -13.25 19.328 2.002 1 97.38 153 LEU A C 1
ATOM 1188 O O . LEU A 1 153 ? -13.008 20.078 2.945 1 97.38 153 LEU A O 1
ATOM 1192 N N . LYS A 1 154 ? -12.594 19.359 0.923 1 95.56 154 LYS A N 1
ATOM 1193 C CA . LYS A 1 154 ? -11.336 20.094 0.863 1 95.56 154 LYS A CA 1
ATOM 1194 C C . LYS A 1 154 ? -11.57 21.594 0.971 1 95.56 154 LYS A C 1
ATOM 1196 O O . LYS A 1 154 ? -10.641 22.359 1.251 1 95.56 154 LYS A O 1
ATOM 1201 N N . ASN A 1 155 ? -12.805 22.094 0.8 1 95.06 155 ASN A N 1
ATOM 1202 C CA . ASN A 1 155 ? -13.117 23.516 0.958 1 95.06 155 ASN A CA 1
ATOM 1203 C C . ASN A 1 155 ? -13.523 23.844 2.395 1 95.06 155 ASN A C 1
ATOM 1205 O O . ASN A 1 155 ? -13.594 25.016 2.771 1 95.06 155 ASN A O 1
ATOM 1209 N N . GLU A 1 156 ? -13.703 22.844 3.184 1 93.69 156 GLU A N 1
ATOM 1210 C CA . GLU A 1 156 ? -14.156 23.078 4.551 1 93.69 156 GLU A CA 1
ATOM 1211 C C . GLU A 1 156 ? -13.125 22.609 5.566 1 93.69 156 GLU A C 1
ATOM 1213 O O . GLU A 1 156 ? -13.148 23.031 6.727 1 93.69 156 GLU A O 1
ATOM 1218 N N . ARG A 1 157 ? -12.281 21.734 5.141 1 93.19 157 ARG A N 1
ATOM 1219 C CA . ARG A 1 157 ? -11.281 21.156 6.027 1 93.19 157 ARG A CA 1
ATOM 1220 C C . ARG A 1 157 ? -9.875 21.344 5.465 1 93.19 157 ARG A C 1
ATOM 1222 O O . ARG A 1 157 ? -9.703 21.531 4.258 1 93.19 157 ARG A O 1
ATOM 1229 N N . LYS A 1 158 ? -8.945 21.406 6.402 1 96.81 158 LYS A N 1
ATOM 1230 C CA . LYS A 1 158 ? -7.527 21.328 6.066 1 96.81 158 LYS A CA 1
ATOM 1231 C C . LYS A 1 158 ? -6.965 19.938 6.332 1 96.81 158 LYS A C 1
ATOM 1233 O O . LYS A 1 158 ? -7.207 19.359 7.391 1 96.81 158 LYS A O 1
ATOM 1238 N N . PHE 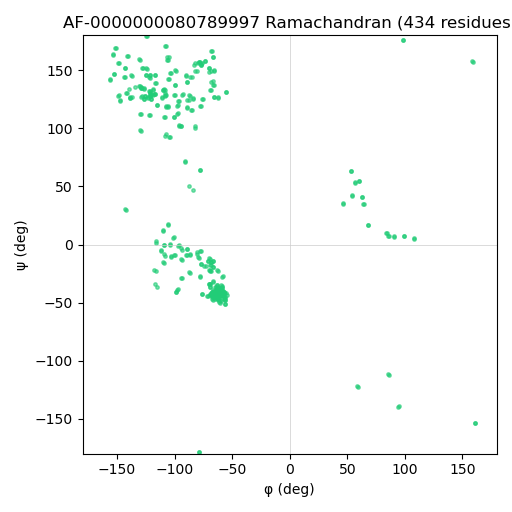A 1 159 ? -6.309 19.406 5.293 1 98.31 159 PHE A N 1
ATOM 1239 C CA . PHE A 1 159 ? -5.758 18.062 5.43 1 98.31 159 PHE A CA 1
ATOM 1240 C C . PHE A 1 159 ? -4.238 18.094 5.324 1 98.31 159 PHE A C 1
ATOM 1242 O O . PHE A 1 159 ? -3.68 18.828 4.508 1 98.31 159 PHE A O 1
ATOM 1249 N N . LEU A 1 160 ? -3.562 17.344 6.133 1 98.56 160 LEU A N 1
ATOM 1250 C CA . LEU A 1 160 ? -2.156 16.969 6.008 1 98.56 160 LEU A CA 1
ATOM 1251 C C . LEU A 1 160 ? -1.994 15.453 5.945 1 98.56 160 LEU A C 1
ATOM 1253 O O . LEU A 1 160 ? -2.217 14.758 6.938 1 98.56 160 LEU A O 1
ATOM 1257 N N . ILE A 1 161 ? -1.588 14.977 4.773 1 98.62 161 ILE A N 1
ATOM 1258 C CA . ILE A 1 161 ? -1.662 13.547 4.496 1 98.62 161 ILE A CA 1
ATOM 1259 C C . ILE A 1 161 ? -0.31 13.047 3.992 1 98.62 161 ILE A C 1
ATOM 1261 O O . ILE A 1 161 ? 0.286 13.648 3.094 1 98.62 161 ILE A O 1
ATOM 1265 N N . THR A 1 162 ? 0.191 12.023 4.613 1 98.31 162 THR A N 1
ATOM 1266 C CA . THR A 1 162 ? 1.356 11.344 4.055 1 98.31 162 THR A CA 1
ATOM 1267 C C . THR A 1 162 ? 0.931 10.219 3.113 1 98.31 162 THR A C 1
ATOM 1269 O O . THR A 1 162 ? -0.103 9.586 3.328 1 98.31 162 THR A O 1
ATOM 1272 N N . SER A 1 163 ? 1.698 10 2.061 1 95.75 163 SER A N 1
ATOM 1273 C CA . SER A 1 163 ? 1.399 8.914 1.132 1 95.75 163 SER A CA 1
ATOM 1274 C C . SER A 1 163 ? 2.664 8.414 0.441 1 95.75 163 SER A C 1
ATOM 1276 O O . SER A 1 163 ? 3.557 9.203 0.121 1 95.75 163 SER A O 1
ATOM 1278 N N . HIS A 1 164 ? 2.684 7.156 0.172 1 92.31 164 HIS A N 1
ATOM 1279 C CA . HIS A 1 164 ? 3.701 6.574 -0.693 1 92.31 164 HIS A CA 1
ATOM 1280 C C . HIS A 1 164 ? 3.219 6.496 -2.139 1 92.31 164 HIS A C 1
ATOM 1282 O O . HIS A 1 164 ? 4.012 6.25 -3.049 1 92.31 164 HIS A O 1
ATOM 1288 N N . GLU A 1 165 ? 1.979 6.684 -2.318 1 91.62 165 GLU A N 1
ATOM 1289 C CA . GLU A 1 165 ? 1.387 6.613 -3.65 1 91.62 165 GLU A CA 1
ATOM 1290 C C . GLU A 1 165 ? 1.423 7.973 -4.344 1 91.62 165 GLU A C 1
ATOM 1292 O O . GLU A 1 165 ? 0.688 8.891 -3.969 1 91.62 165 GLU A O 1
ATOM 1297 N N . LEU A 1 166 ? 2.117 7.98 -5.43 1 94.81 166 LEU A N 1
ATOM 1298 C CA . LEU A 1 166 ? 2.359 9.266 -6.078 1 94.81 166 LEU A CA 1
ATOM 1299 C C . LEU A 1 166 ? 1.122 9.734 -6.832 1 94.81 166 LEU A C 1
ATOM 1301 O O . LEU A 1 166 ? 1.009 10.914 -7.176 1 94.81 166 LEU A O 1
ATOM 1305 N N . ASP A 1 167 ? 0.18 8.812 -7.09 1 93.38 167 ASP A N 1
ATOM 1306 C CA . ASP A 1 167 ? -1.017 9.211 -7.828 1 93.38 167 ASP A CA 1
ATOM 1307 C C . ASP A 1 167 ? -1.904 10.125 -6.98 1 93.38 167 ASP A C 1
ATOM 1309 O O . ASP A 1 167 ? -2.789 10.797 -7.508 1 93.38 167 ASP A O 1
ATOM 1313 N N . MET A 1 168 ? -1.647 10.234 -5.738 1 95.69 168 MET A N 1
ATOM 1314 C CA . MET A 1 168 ? -2.387 11.125 -4.848 1 95.69 168 MET A CA 1
ATOM 1315 C C . MET A 1 168 ? -2.135 12.586 -5.207 1 95.69 168 MET A C 1
ATOM 1317 O O . MET A 1 168 ? -2.904 13.469 -4.82 1 95.69 168 MET A O 1
ATOM 1321 N N . ILE A 1 169 ? -1.087 12.805 -5.906 1 97.12 169 ILE A N 1
ATOM 1322 C CA . ILE A 1 169 ? -0.719 14.164 -6.289 1 97.12 169 ILE A CA 1
ATOM 1323 C C . ILE A 1 169 ? -1.857 14.805 -7.082 1 97.12 169 ILE A C 1
ATOM 1325 O O . ILE A 1 169 ? -2.037 16.016 -7.047 1 97.12 169 ILE A O 1
ATOM 1329 N N . ASN A 1 170 ? -2.619 13.945 -7.742 1 96.25 170 ASN A N 1
ATOM 1330 C CA . ASN A 1 170 ? -3.678 14.43 -8.617 1 96.25 170 ASN A CA 1
ATOM 1331 C C . ASN A 1 170 ? -4.785 15.125 -7.828 1 96.25 170 ASN A C 1
ATOM 1333 O O . ASN A 1 170 ? -5.59 15.867 -8.398 1 96.25 170 ASN A O 1
ATOM 1337 N N . PHE A 1 171 ? -4.77 14.93 -6.543 1 96.12 171 PHE A N 1
ATOM 1338 C CA . PHE A 1 171 ? -5.848 15.469 -5.723 1 96.12 171 PHE A CA 1
ATOM 1339 C C . PHE A 1 171 ? -5.316 16.516 -4.758 1 96.12 171 PHE A C 1
ATOM 1341 O O . PHE A 1 171 ? -6.074 17.078 -3.961 1 96.12 171 PHE A O 1
ATOM 1348 N N . ALA A 1 172 ? -4.066 16.828 -4.809 1 97.12 172 ALA A N 1
ATOM 1349 C CA . ALA A 1 172 ? -3.416 17.688 -3.828 1 97.12 172 ALA A CA 1
ATOM 1350 C C . ALA A 1 172 ? -3.568 19.156 -4.211 1 97.12 172 ALA A C 1
ATOM 1352 O O . ALA A 1 172 ? -3.51 19.516 -5.391 1 97.12 172 ALA A O 1
ATOM 1353 N N . ASP A 1 173 ? -3.729 20 -3.234 1 97.62 173 ASP A N 1
ATOM 1354 C CA . ASP A 1 173 ? -3.678 21.453 -3.4 1 97.62 173 ASP A CA 1
ATOM 1355 C C . ASP A 1 173 ? -2.275 21.984 -3.123 1 97.62 173 ASP A C 1
ATOM 1357 O O . ASP A 1 173 ? -1.894 23.031 -3.639 1 97.62 173 ASP A O 1
ATOM 1361 N N . ASN A 1 174 ? -1.59 21.312 -2.307 1 97.94 174 ASN A N 1
ATOM 1362 C CA . ASN A 1 174 ? -0.213 21.594 -1.906 1 97.94 174 ASN A CA 1
ATOM 1363 C C . ASN A 1 174 ? 0.576 20.297 -1.701 1 97.94 174 ASN A C 1
ATOM 1365 O O . ASN A 1 174 ? 0.021 19.297 -1.266 1 97.94 174 ASN A O 1
ATOM 1369 N N . VAL A 1 175 ? 1.854 20.359 -2.076 1 98.5 175 VAL A N 1
ATOM 1370 C CA . VAL A 1 175 ? 2.688 19.172 -1.942 1 98.5 175 VAL A CA 1
ATOM 1371 C C . VAL A 1 175 ? 3.975 19.531 -1.198 1 98.5 175 VAL A C 1
ATOM 1373 O O . VAL A 1 175 ? 4.59 20.562 -1.465 1 98.5 175 VAL A O 1
ATOM 1376 N N . ILE A 1 176 ? 4.305 18.688 -0.264 1 98.69 176 ILE A N 1
ATOM 1377 C CA . ILE A 1 176 ? 5.555 18.75 0.491 1 98.69 176 ILE A CA 1
ATOM 1378 C C . ILE A 1 176 ? 6.363 17.484 0.245 1 98.69 176 ILE A C 1
ATOM 1380 O O . ILE A 1 176 ? 5.836 16.375 0.337 1 98.69 176 ILE A O 1
ATOM 1384 N N . VAL A 1 177 ? 7.613 17.672 -0.103 1 98.69 177 VAL A N 1
ATOM 1385 C CA . VAL A 1 177 ? 8.477 16.531 -0.353 1 98.69 177 VAL A CA 1
ATOM 1386 C C . VAL A 1 177 ? 9.625 16.516 0.657 1 98.69 177 VAL A C 1
ATOM 1388 O O . VAL A 1 177 ? 10.305 17.516 0.845 1 98.69 177 VAL A O 1
ATOM 1391 N N . MET A 1 178 ? 9.781 15.375 1.252 1 98.56 178 MET A N 1
ATOM 1392 C CA . MET A 1 178 ? 10.812 15.234 2.281 1 98.56 178 MET A CA 1
ATOM 1393 C C . MET A 1 178 ? 11.867 14.219 1.865 1 98.56 178 MET A C 1
ATOM 1395 O O . MET A 1 178 ? 11.547 13.219 1.218 1 98.56 178 MET A O 1
ATOM 1399 N N . LYS A 1 179 ? 13.031 14.469 2.256 1 98.38 179 LYS A N 1
ATOM 1400 C CA . LYS A 1 179 ? 14.164 13.562 2.1 1 98.38 179 LYS A CA 1
ATOM 1401 C C . LYS A 1 179 ? 15.148 13.695 3.262 1 98.38 179 LYS A C 1
ATOM 1403 O O . LYS A 1 179 ? 15.586 14.805 3.584 1 98.38 179 LYS A O 1
ATOM 1408 N N . LYS A 1 180 ? 15.398 12.602 3.896 1 97.62 180 LYS A N 1
ATOM 1409 C CA . LYS A 1 180 ? 16.406 12.523 4.953 1 97.62 180 LYS A CA 1
ATOM 1410 C C . LYS A 1 180 ? 16.156 13.578 6.027 1 97.62 180 LYS A C 1
ATOM 1412 O O . LYS A 1 180 ? 17.078 14.297 6.418 1 97.62 180 LYS A O 1
ATOM 1417 N N . GLY A 1 181 ? 14.914 13.711 6.34 1 98.31 181 GLY A N 1
ATOM 1418 C CA . GLY A 1 181 ? 14.547 14.539 7.48 1 98.31 181 GLY A CA 1
ATOM 1419 C C . GLY A 1 181 ? 14.438 16.016 7.137 1 98.31 181 GLY A C 1
ATOM 1420 O O . GLY A 1 181 ? 14.359 16.859 8.031 1 98.31 181 GLY A O 1
ATOM 1421 N N . LYS A 1 182 ? 14.477 16.328 5.859 1 98.56 182 LYS A N 1
ATOM 1422 C CA . LYS A 1 182 ? 14.398 17.703 5.406 1 98.56 182 LYS A CA 1
ATOM 1423 C C . LYS A 1 182 ? 13.312 17.875 4.344 1 98.56 182 LYS A C 1
ATOM 1425 O O . LYS A 1 182 ? 12.992 16.938 3.623 1 98.56 182 LYS A O 1
ATOM 1430 N N . VAL A 1 183 ? 12.789 19.094 4.324 1 98.56 183 VAL A N 1
ATOM 1431 C CA . VAL A 1 183 ? 11.883 19.438 3.232 1 98.56 183 VAL A CA 1
ATOM 1432 C C . VAL A 1 183 ? 12.695 19.891 2.018 1 98.56 183 VAL A C 1
ATOM 1434 O O . VAL A 1 183 ? 13.484 20.844 2.105 1 98.56 183 VAL A O 1
ATOM 1437 N N . VAL A 1 184 ? 12.43 19.25 0.928 1 98.5 184 VAL A N 1
ATOM 1438 C CA . VAL A 1 184 ? 13.227 19.578 -0.249 1 98.5 184 VAL A CA 1
ATOM 1439 C C . VAL A 1 184 ? 12.359 20.312 -1.266 1 98.5 184 VAL A C 1
ATOM 1441 O O . VAL A 1 184 ? 12.875 20.906 -2.219 1 98.5 184 VAL A O 1
ATOM 1444 N N . TYR A 1 185 ? 11.102 20.25 -1.093 1 98.44 185 TYR A N 1
ATOM 1445 C CA . TYR A 1 185 ? 10.164 20.984 -1.928 1 98.44 185 TYR A CA 1
ATOM 1446 C C . TYR A 1 185 ? 8.844 21.219 -1.199 1 98.44 185 TYR A C 1
ATOM 1448 O O . TYR A 1 185 ? 8.375 20.344 -0.461 1 98.44 185 TYR A O 1
ATOM 1456 N N . GLN A 1 186 ? 8.266 22.281 -1.333 1 98.19 186 GLN A N 1
ATOM 1457 C CA . GLN A 1 186 ? 6.883 22.531 -0.945 1 98.19 186 GLN A CA 1
ATOM 1458 C C . GLN A 1 186 ? 6.238 23.562 -1.866 1 98.19 186 GLN A C 1
ATOM 1460 O O . GLN A 1 186 ? 6.859 24.578 -2.201 1 98.19 186 GLN A O 1
ATOM 1465 N N . GLY A 1 187 ? 5.117 23.234 -2.393 1 97.62 187 GLY A N 1
ATOM 1466 C CA . GLY A 1 187 ? 4.422 24.125 -3.301 1 97.62 187 GLY A CA 1
ATOM 1467 C C . GLY A 1 187 ? 3.391 23.422 -4.164 1 97.62 187 GLY A C 1
ATOM 1468 O O . GLY A 1 187 ? 2.783 22.438 -3.736 1 97.62 187 GLY A O 1
ATOM 1469 N N . ASN A 1 188 ? 3.152 24 -5.301 1 96.31 188 ASN A N 1
ATOM 1470 C CA . ASN A 1 188 ? 2.154 23.469 -6.227 1 96.31 188 ASN A CA 1
ATOM 1471 C C . ASN A 1 188 ? 2.607 22.156 -6.848 1 96.31 188 ASN A C 1
ATOM 1473 O O . ASN A 1 188 ? 3.797 21.953 -7.098 1 96.31 188 ASN A O 1
ATOM 1477 N N . LYS A 1 189 ? 1.602 21.297 -7.141 1 95.38 189 LYS A N 1
ATOM 1478 C CA . LYS A 1 189 ? 1.907 19.984 -7.699 1 95.38 189 LYS A CA 1
ATOM 1479 C C . LYS A 1 189 ? 2.596 20.109 -9.055 1 95.38 189 LYS A C 1
ATOM 1481 O O . LYS A 1 189 ? 3.35 19.219 -9.453 1 95.38 189 LYS A O 1
ATOM 1486 N N . GLU A 1 190 ? 2.408 21.188 -9.68 1 94.12 190 GLU A N 1
ATOM 1487 C CA . GLU A 1 190 ? 3.014 21.406 -10.992 1 94.12 190 GLU A CA 1
ATOM 1488 C C . GLU A 1 190 ? 4.531 21.531 -10.883 1 94.12 190 GLU A C 1
ATOM 1490 O O . GLU A 1 190 ? 5.25 21.297 -11.859 1 94.12 190 GLU A O 1
ATOM 1495 N N . GLY A 1 191 ? 4.992 21.891 -9.711 1 95.19 191 GLY A N 1
ATOM 1496 C CA . GLY A 1 191 ? 6.422 22.062 -9.5 1 95.19 191 GLY A CA 1
ATOM 1497 C C . GLY A 1 191 ? 7.148 20.75 -9.266 1 95.19 191 GLY A C 1
ATOM 1498 O O . GLY A 1 191 ? 8.383 20.703 -9.273 1 95.19 191 GLY A O 1
ATOM 1499 N N . ILE A 1 192 ? 6.422 19.641 -9.141 1 96.5 192 ILE A N 1
ATOM 1500 C CA . ILE A 1 192 ? 7.02 18.328 -8.953 1 96.5 192 ILE A CA 1
ATOM 1501 C C . ILE A 1 192 ? 7.379 17.719 -10.305 1 96.5 192 ILE A C 1
ATOM 1503 O O . ILE A 1 192 ? 6.5 17.484 -11.133 1 96.5 192 ILE A O 1
ATOM 1507 N N . ASP A 1 193 ? 8.648 17.547 -10.469 1 96.06 193 ASP A N 1
ATOM 1508 C CA . ASP A 1 193 ? 9.055 16.984 -11.75 1 96.06 193 ASP A CA 1
ATOM 1509 C C . ASP A 1 193 ? 9.891 15.719 -11.562 1 96.06 193 ASP A C 1
ATOM 1511 O O . ASP A 1 193 ? 10.102 15.273 -10.438 1 96.06 193 ASP A O 1
ATOM 1515 N N . GLU A 1 194 ? 10.281 15.164 -12.695 1 96.75 194 GLU A N 1
ATOM 1516 C CA . GLU A 1 194 ? 10.992 13.891 -12.734 1 96.75 194 GLU A CA 1
ATOM 1517 C C . GLU A 1 194 ? 12.336 13.977 -12.016 1 96.75 194 GLU A C 1
ATOM 1519 O O . GLU A 1 194 ? 12.719 13.055 -11.297 1 96.75 194 GLU A O 1
ATOM 1524 N N . SER A 1 195 ? 12.977 15.094 -12.195 1 98 195 SER A N 1
ATOM 1525 C CA . SER A 1 195 ? 14.297 15.258 -11.586 1 98 195 SER A CA 1
ATOM 1526 C C . SER A 1 195 ? 14.203 15.266 -10.062 1 98 195 SER A C 1
ATOM 1528 O O . SER A 1 195 ? 14.977 14.578 -9.383 1 98 195 SER A O 1
ATOM 1530 N N . LEU A 1 196 ? 13.273 16 -9.547 1 98.19 196 LEU A N 1
ATOM 1531 C CA . LEU A 1 196 ? 13.086 16.094 -8.102 1 98.19 196 LEU A CA 1
ATOM 1532 C C . LEU A 1 196 ? 12.766 14.719 -7.512 1 98.19 196 LEU A C 1
ATOM 1534 O O . LEU A 1 196 ? 13.398 14.289 -6.543 1 98.19 196 LEU A O 1
ATOM 1538 N N . LEU A 1 197 ? 11.805 14.008 -8.078 1 98.25 197 LEU A N 1
ATOM 1539 C CA . LEU A 1 197 ? 11.367 12.734 -7.52 1 98.25 197 LEU A CA 1
ATOM 1540 C C . LEU A 1 197 ? 12.445 11.664 -7.68 1 98.25 197 LEU A C 1
ATOM 1542 O O . LEU A 1 197 ? 12.625 10.82 -6.801 1 98.25 197 LEU A O 1
ATOM 1546 N N . SER A 1 198 ? 13.148 11.742 -8.844 1 98.44 198 SER A N 1
ATOM 1547 C CA . SER A 1 198 ? 14.258 10.812 -9.031 1 98.44 198 SER A CA 1
ATOM 1548 C C . SER A 1 198 ? 15.344 11.023 -7.977 1 98.44 198 SER A C 1
ATOM 1550 O O . SER A 1 198 ? 15.914 10.062 -7.461 1 98.44 198 SER A O 1
ATOM 1552 N N . PHE A 1 199 ? 15.586 12.289 -7.723 1 98.25 199 PHE A N 1
ATOM 1553 C CA . PHE A 1 199 ? 16.547 12.633 -6.676 1 98.25 199 PHE A CA 1
ATOM 1554 C C . PHE A 1 199 ? 16.062 12.141 -5.32 1 98.25 199 PHE A C 1
ATOM 1556 O O . PHE A 1 199 ? 16.812 11.508 -4.578 1 98.25 199 PHE A O 1
ATOM 1563 N N . VAL A 1 200 ? 14.852 12.32 -4.973 1 98.31 200 VAL A N 1
ATOM 1564 C CA . VAL A 1 200 ? 14.273 12.031 -3.664 1 98.31 200 VAL A CA 1
ATOM 1565 C C . VAL A 1 200 ? 14.234 10.523 -3.436 1 98.31 200 VAL A C 1
ATOM 1567 O O . VAL A 1 200 ? 14.617 10.039 -2.369 1 98.31 200 VAL A O 1
ATOM 1570 N N . TYR A 1 201 ? 13.852 9.758 -4.449 1 97.75 201 TYR A N 1
ATOM 1571 C CA . TYR A 1 201 ? 13.625 8.328 -4.27 1 97.75 201 TYR A CA 1
ATOM 1572 C C . TYR A 1 201 ? 14.828 7.523 -4.762 1 97.75 201 TYR A C 1
ATOM 1574 O O . TYR A 1 201 ? 14.859 6.301 -4.621 1 97.75 201 TYR A O 1
ATOM 1582 N N . GLU A 1 202 ? 15.781 8.172 -5.43 1 97.12 202 GLU A N 1
ATOM 1583 C CA . GLU A 1 202 ? 17.047 7.578 -5.852 1 97.12 202 GLU A CA 1
ATOM 1584 C C . GLU A 1 202 ? 16.828 6.461 -6.863 1 97.12 202 GLU A C 1
ATOM 1586 O O . GLU A 1 202 ? 17.469 5.414 -6.793 1 97.12 202 GLU A O 1
ATOM 1591 N N . VAL A 1 203 ? 15.828 6.637 -7.703 1 97.06 203 VAL A N 1
ATOM 1592 C CA . VAL A 1 203 ? 15.539 5.805 -8.867 1 97.06 203 VAL A CA 1
ATOM 1593 C C . VAL A 1 203 ? 15.016 6.672 -10.008 1 97.06 203 VAL A C 1
ATOM 1595 O O . VAL A 1 203 ? 14.445 7.738 -9.773 1 97.06 203 VAL A O 1
ATOM 1598 N N . PRO A 1 204 ? 15.25 6.242 -11.25 1 96.88 204 PRO A N 1
ATOM 1599 C CA . PRO A 1 204 ? 14.711 7.027 -12.359 1 96.88 204 PRO A CA 1
ATOM 1600 C C . PRO A 1 204 ? 13.188 7.031 -12.398 1 96.88 204 PRO A C 1
ATOM 1602 O O . PRO A 1 204 ? 12.562 5.965 -12.352 1 96.88 204 PRO A O 1
ATOM 1605 N N . ILE A 1 205 ? 12.625 8.242 -12.438 1 97.06 205 ILE A N 1
ATOM 1606 C CA . ILE A 1 205 ? 11.172 8.414 -12.484 1 97.06 205 ILE A CA 1
ATOM 1607 C C . ILE A 1 205 ? 10.789 9.297 -13.672 1 97.06 205 ILE A C 1
ATOM 1609 O O . ILE A 1 205 ? 11.445 10.305 -13.938 1 97.06 205 ILE A O 1
ATOM 1613 N N . LYS A 1 206 ? 9.836 8.914 -14.367 1 95.44 206 LYS A N 1
ATOM 1614 C CA . LYS A 1 206 ? 9.297 9.664 -15.5 1 95.44 206 LYS A CA 1
ATOM 1615 C C . LYS A 1 206 ? 7.914 10.211 -15.18 1 95.44 206 LYS A C 1
ATOM 1617 O O . LYS A 1 206 ? 7.07 9.508 -14.633 1 95.44 206 LYS A O 1
ATOM 1622 N N . LYS A 1 207 ? 7.758 11.453 -15.5 1 95.25 207 LYS A N 1
ATOM 1623 C CA . LYS A 1 207 ? 6.469 12.117 -15.344 1 95.25 207 LYS A CA 1
ATOM 1624 C C . LYS A 1 207 ? 5.66 12.062 -16.641 1 95.25 207 LYS A C 1
ATOM 1626 O O . LYS A 1 207 ? 6.18 12.391 -17.703 1 95.25 207 LYS A O 1
ATOM 1631 N N . ILE A 1 208 ? 4.434 11.625 -16.531 1 93.44 208 ILE A N 1
ATOM 1632 C CA . ILE A 1 208 ? 3.537 11.539 -17.688 1 93.44 208 ILE A CA 1
ATOM 1633 C C . ILE A 1 208 ? 2.248 12.305 -17.391 1 93.44 208 ILE A C 1
ATOM 1635 O O . ILE A 1 208 ? 1.609 12.086 -16.359 1 93.44 208 ILE A O 1
ATOM 1639 N N . ASN A 1 209 ? 1.877 13.195 -18.281 1 92.06 209 ASN A N 1
ATOM 1640 C CA . ASN A 1 209 ? 0.626 13.938 -18.156 1 92.06 209 ASN A CA 1
ATOM 1641 C C . ASN A 1 209 ? -0.376 13.523 -19.234 1 92.06 209 ASN A C 1
ATOM 1643 O O . ASN A 1 209 ? -0.046 13.508 -20.422 1 92.06 209 ASN A O 1
ATOM 1647 N N . VAL A 1 210 ? -1.595 13.148 -18.734 1 88.62 210 VAL A N 1
ATOM 1648 C CA . VAL A 1 210 ? -2.656 12.758 -19.656 1 88.62 210 VAL A CA 1
ATOM 1649 C C . VAL A 1 210 ? -3.998 13.273 -19.156 1 88.62 210 VAL A C 1
ATOM 1651 O O . VAL A 1 210 ? -4.41 12.961 -18.031 1 88.62 210 VAL A O 1
ATOM 1654 N N . ASN A 1 211 ? -4.738 13.906 -19.969 1 86.5 211 ASN A N 1
ATOM 1655 C CA . ASN A 1 211 ? -6.082 14.383 -19.656 1 86.5 211 ASN A CA 1
ATOM 1656 C C . ASN A 1 211 ? -6.133 15.07 -18.297 1 86.5 211 ASN A C 1
ATOM 1658 O O . ASN A 1 211 ? -7 14.766 -17.469 1 86.5 211 ASN A O 1
ATOM 1662 N N . ASN A 1 212 ? -5.145 15.789 -17.859 1 88.5 212 ASN A N 1
ATOM 1663 C CA . ASN A 1 212 ? -5.074 16.578 -16.641 1 88.5 212 ASN A CA 1
ATOM 1664 C C . ASN A 1 212 ? -4.648 15.734 -15.445 1 88.5 212 ASN A C 1
ATOM 1666 O O . ASN A 1 212 ? -4.82 16.141 -14.297 1 88.5 212 ASN A O 1
ATOM 1670 N N . TYR A 1 213 ? -4.281 14.508 -15.805 1 92.94 213 TYR A N 1
ATOM 1671 C CA . TYR A 1 213 ? -3.744 13.648 -14.75 1 92.94 213 TYR A CA 1
ATOM 1672 C C . TYR A 1 213 ? -2.232 13.5 -14.883 1 92.94 213 TYR A C 1
ATOM 1674 O O . TYR A 1 213 ? -1.704 13.43 -16 1 92.94 213 TYR A O 1
ATOM 1682 N N . THR A 1 214 ? -1.68 13.477 -13.75 1 94.69 214 THR A N 1
ATOM 1683 C CA . THR A 1 214 ? -0.236 13.273 -13.68 1 94.69 214 THR A CA 1
ATOM 1684 C C . THR A 1 214 ? 0.093 11.883 -13.148 1 94.69 214 THR A C 1
ATOM 1686 O O . THR A 1 214 ? -0.458 11.461 -12.125 1 94.69 214 THR A O 1
ATOM 1689 N N . PHE A 1 215 ? 0.926 11.172 -13.883 1 93.88 215 PHE A N 1
ATOM 1690 C CA . PHE A 1 215 ? 1.412 9.859 -13.477 1 93.88 215 PHE A CA 1
ATOM 1691 C C . PHE A 1 215 ? 2.934 9.852 -13.383 1 93.88 215 PHE A C 1
ATOM 1693 O O . PHE A 1 215 ? 3.609 10.586 -14.109 1 93.88 215 PHE A O 1
ATOM 1700 N N . PHE A 1 216 ? 3.416 9.094 -12.453 1 94.19 216 PHE A N 1
ATOM 1701 C CA . PHE A 1 216 ? 4.852 8.875 -12.32 1 94.19 216 PHE A CA 1
ATOM 1702 C C . PHE A 1 216 ? 5.184 7.391 -12.438 1 94.19 216 PHE A C 1
ATOM 1704 O O . PHE A 1 216 ? 4.578 6.559 -11.766 1 94.19 216 PHE A O 1
ATOM 1711 N N . ILE A 1 217 ? 6.117 7.098 -13.312 1 93 217 ILE A N 1
ATOM 1712 C CA . ILE A 1 217 ? 6.52 5.707 -13.492 1 93 217 ILE A CA 1
ATOM 1713 C C . ILE A 1 217 ? 8.031 5.582 -13.297 1 93 217 ILE A C 1
ATOM 1715 O O . ILE A 1 217 ? 8.781 6.5 -13.625 1 93 217 ILE A O 1
ATOM 1719 N N . THR A 1 218 ? 8.406 4.457 -12.75 1 91.94 218 THR A N 1
ATOM 1720 C CA . THR A 1 218 ? 9.828 4.16 -12.664 1 91.94 218 THR A CA 1
ATOM 1721 C C . THR A 1 218 ? 10.305 3.434 -13.914 1 91.94 218 THR A C 1
ATOM 1723 O O . THR A 1 218 ? 9.547 2.682 -14.531 1 91.94 218 THR A O 1
ATOM 1726 N N . TYR A 1 219 ? 11.477 3.703 -14.477 1 84.56 219 TYR A N 1
ATOM 1727 C CA . TYR A 1 219 ? 12.023 3.043 -15.656 1 84.56 219 TYR A CA 1
ATOM 1728 C C . TYR A 1 219 ? 13.508 2.77 -15.484 1 84.56 219 TYR A C 1
ATOM 1730 O O . TYR A 1 219 ? 14.188 3.451 -14.711 1 84.56 219 TYR A O 1
ATOM 1738 N N . MET B 1 1 ? -2.137 -24.391 -17.562 1 74.38 1 MET B N 1
ATOM 1739 C CA . MET B 1 1 ? -3.104 -24.812 -16.547 1 74.38 1 MET B CA 1
ATOM 1740 C C . MET B 1 1 ? -2.43 -25.016 -15.195 1 74.38 1 MET B C 1
ATOM 1742 O O . MET B 1 1 ? -1.397 -25.672 -15.102 1 74.38 1 MET B O 1
ATOM 1746 N N . LEU B 1 2 ? -2.564 -24.609 -14.039 1 86.56 2 LEU B N 1
ATOM 1747 C CA . LEU B 1 2 ? -2.045 -24.781 -12.688 1 86.56 2 LEU B CA 1
ATOM 1748 C C . LEU B 1 2 ? -3.131 -25.297 -11.758 1 86.56 2 LEU B C 1
ATOM 1750 O O . LEU B 1 2 ? -2.881 -26.188 -10.938 1 86.56 2 LEU B O 1
ATOM 1754 N N . VAL B 1 3 ? -4.281 -24.922 -11.961 1 96 3 VAL B N 1
ATOM 1755 C CA . VAL B 1 3 ? -5.406 -25.234 -11.086 1 96 3 VAL B CA 1
ATOM 1756 C C . VAL B 1 3 ? -6.637 -25.562 -11.93 1 96 3 VAL B C 1
ATOM 1758 O O . VAL B 1 3 ? -6.945 -24.859 -12.891 1 96 3 VAL B O 1
ATOM 1761 N N . LYS B 1 4 ? -7.359 -26.703 -11.547 1 97.19 4 LYS B N 1
ATOM 1762 C CA . LYS B 1 4 ? -8.562 -27.109 -12.266 1 97.19 4 LYS B CA 1
ATOM 1763 C C . LYS B 1 4 ? -9.727 -27.344 -11.305 1 97.19 4 LYS B C 1
ATOM 1765 O O . LYS B 1 4 ? -9.703 -28.281 -10.516 1 97.19 4 LYS B O 1
ATOM 1770 N N . GLY B 1 5 ? -10.727 -26.438 -11.445 1 97.62 5 GLY B N 1
ATOM 1771 C CA . GLY B 1 5 ? -11.984 -26.625 -10.75 1 97.62 5 GLY B CA 1
ATOM 1772 C C . GLY B 1 5 ? -11.836 -26.609 -9.234 1 97.62 5 GLY B C 1
ATOM 1773 O O . GLY B 1 5 ? -12.477 -27.391 -8.531 1 97.62 5 GLY B O 1
ATOM 1774 N N . LEU B 1 6 ? -11.07 -25.766 -8.75 1 97.88 6 LEU B N 1
ATOM 1775 C CA . LEU B 1 6 ? -10.758 -25.734 -7.324 1 97.88 6 LEU B CA 1
ATOM 1776 C C . LEU B 1 6 ? -11.914 -25.141 -6.527 1 97.88 6 LEU B C 1
ATOM 1778 O O . LEU B 1 6 ? -12.445 -24.078 -6.883 1 97.88 6 LEU B O 1
ATOM 1782 N N . LYS B 1 7 ? -12.359 -25.844 -5.59 1 98.56 7 LYS B N 1
ATOM 1783 C CA . LYS B 1 7 ? -13.367 -25.391 -4.633 1 98.56 7 LYS B CA 1
ATOM 1784 C C . LYS B 1 7 ? -12.828 -25.453 -3.207 1 98.56 7 LYS B C 1
ATOM 1786 O O . LYS B 1 7 ? -12.312 -26.484 -2.77 1 98.56 7 LYS B O 1
ATOM 1791 N N . VAL B 1 8 ? -12.891 -24.328 -2.521 1 98.38 8 VAL B N 1
ATOM 1792 C CA . VAL B 1 8 ? -12.359 -24.266 -1.163 1 98.38 8 VAL B CA 1
ATOM 1793 C C . VAL B 1 8 ? -13.422 -23.672 -0.229 1 98.38 8 VAL B C 1
ATOM 1795 O O . VAL B 1 8 ? -14.062 -22.672 -0.556 1 98.38 8 VAL B O 1
ATOM 1798 N N . LYS B 1 9 ? -13.531 -24.281 0.821 1 97.25 9 LYS B N 1
ATOM 1799 C CA . LYS B 1 9 ? -14.438 -23.844 1.882 1 97.25 9 LYS B CA 1
ATOM 1800 C C . LYS B 1 9 ? -13.68 -23.578 3.178 1 97.25 9 LYS B C 1
ATOM 1802 O O . LYS B 1 9 ? -12.82 -24.375 3.58 1 97.25 9 LYS B O 1
ATOM 1807 N N . LEU B 1 10 ? -13.867 -22.453 3.787 1 94.81 10 LEU B N 1
ATOM 1808 C CA . LEU B 1 10 ? -13.359 -22.125 5.113 1 94.81 10 LEU B CA 1
ATOM 1809 C C . LEU B 1 10 ? -14.5 -21.906 6.098 1 94.81 10 LEU B C 1
ATOM 1811 O O . LEU B 1 10 ? -15.305 -20.984 5.934 1 94.81 10 LEU B O 1
ATOM 1815 N N . GLY B 1 11 ? -14.5 -22.719 7.145 1 93.25 11 GLY B N 1
ATOM 1816 C CA . GLY B 1 11 ? -15.703 -22.719 7.965 1 93.25 11 GLY B CA 1
ATOM 1817 C C . GLY B 1 11 ? -16.953 -23.078 7.191 1 93.25 11 GLY B C 1
ATOM 1818 O O . GLY B 1 11 ? -17.016 -24.141 6.57 1 93.25 11 GLY B O 1
ATOM 1819 N N . ASP B 1 12 ? -17.875 -22.125 7.254 1 93.56 12 ASP B N 1
ATOM 1820 C CA . ASP B 1 12 ? -19.141 -22.391 6.574 1 93.56 12 ASP B CA 1
ATOM 1821 C C . ASP B 1 12 ? -19.25 -21.578 5.289 1 93.56 12 ASP B C 1
ATOM 1823 O O . ASP B 1 12 ? -20.328 -21.5 4.688 1 93.56 12 ASP B O 1
ATOM 1827 N N . LYS B 1 13 ? -18.156 -21.094 4.832 1 95.19 13 LYS B N 1
ATOM 1828 C CA . LYS B 1 13 ? -18.219 -20.203 3.678 1 95.19 13 LYS B CA 1
ATOM 1829 C C . LYS B 1 13 ? -17.375 -20.734 2.527 1 95.19 13 LYS B C 1
ATOM 1831 O O . LYS B 1 13 ? -16.219 -21.156 2.73 1 95.19 13 LYS B O 1
ATOM 1836 N N . ILE B 1 14 ? -17.969 -20.75 1.354 1 97.69 14 ILE B N 1
ATOM 1837 C CA . ILE B 1 14 ? -17.219 -21.062 0.148 1 97.69 14 ILE B CA 1
ATOM 1838 C C . ILE B 1 14 ? -16.391 -19.844 -0.278 1 97.69 14 ILE B C 1
ATOM 1840 O O . ILE B 1 14 ? -16.953 -18.797 -0.612 1 97.69 14 ILE B O 1
ATOM 1844 N N . ILE B 1 15 ? -15.086 -20.047 -0.294 1 98.25 15 ILE B N 1
ATOM 1845 C CA . ILE B 1 15 ? -14.188 -18.938 -0.598 1 98.25 15 ILE B CA 1
ATOM 1846 C C . ILE B 1 15 ? -13.773 -19 -2.066 1 98.25 15 ILE B C 1
ATOM 1848 O O . ILE B 1 15 ? -13.656 -17.969 -2.727 1 98.25 15 ILE B O 1
ATOM 1852 N N . LEU B 1 16 ? -13.516 -20.156 -2.518 1 98.69 16 LEU B N 1
ATOM 1853 C CA . LEU B 1 16 ? -13.242 -20.406 -3.928 1 98.69 16 LEU B CA 1
ATOM 1854 C C . LEU B 1 16 ? -14.266 -21.359 -4.52 1 98.69 16 LEU B C 1
ATOM 1856 O O . LEU B 1 16 ? -14.578 -22.406 -3.926 1 98.69 16 LEU B O 1
ATOM 1860 N N . ASP B 1 17 ? -14.758 -20.969 -5.664 1 98.44 17 ASP B N 1
ATOM 1861 C CA . ASP B 1 17 ? -15.82 -21.75 -6.301 1 98.44 17 ASP B CA 1
ATOM 1862 C C . ASP B 1 17 ? -15.469 -22.062 -7.754 1 98.44 17 ASP B C 1
ATOM 1864 O O . ASP B 1 17 ? -15.695 -21.234 -8.648 1 98.44 17 ASP B O 1
ATOM 1868 N N . ASN B 1 18 ? -14.945 -23.281 -7.945 1 97.75 18 ASN B N 1
ATOM 1869 C CA . ASN B 1 18 ? -14.641 -23.797 -9.273 1 97.75 18 ASN B CA 1
ATOM 1870 C C . ASN B 1 18 ? -13.617 -22.922 -9.992 1 97.75 18 ASN B C 1
ATOM 1872 O O . ASN B 1 18 ? -13.859 -22.453 -11.109 1 97.75 18 ASN B O 1
ATOM 1876 N N . VAL B 1 19 ? -12.516 -22.719 -9.344 1 98.31 19 VAL B N 1
ATOM 1877 C CA . VAL B 1 19 ? -11.461 -21.859 -9.875 1 98.31 19 VAL B CA 1
ATOM 1878 C C . VAL B 1 19 ? -10.523 -22.656 -10.766 1 98.31 19 VAL B C 1
ATOM 1880 O O . VAL B 1 19 ? -10.031 -23.719 -10.359 1 98.31 19 VAL B O 1
ATOM 1883 N N . THR B 1 20 ? -10.359 -22.234 -11.961 1 98.25 20 THR B N 1
ATOM 1884 C CA . THR B 1 20 ? -9.391 -22.781 -12.906 1 98.25 20 THR B CA 1
ATOM 1885 C C . THR B 1 20 ? -8.453 -21.688 -13.414 1 98.25 20 THR B C 1
ATOM 1887 O O . THR B 1 20 ? -8.898 -20.641 -13.867 1 98.25 20 THR B O 1
ATOM 1890 N N . ILE B 1 21 ? -7.18 -21.938 -13.281 1 97.69 21 ILE B N 1
ATOM 1891 C CA . ILE B 1 21 ? -6.227 -20.938 -13.734 1 97.69 21 ILE B CA 1
ATOM 1892 C C . ILE B 1 21 ? -5.172 -21.594 -14.625 1 97.69 21 ILE B C 1
ATOM 1894 O O . ILE B 1 21 ? -4.738 -22.719 -14.359 1 97.69 21 ILE B O 1
ATOM 1898 N N . ASN B 1 22 ? -4.914 -20.891 -15.672 1 95.31 22 ASN B N 1
ATOM 1899 C CA . ASN B 1 22 ? -3.824 -21.234 -16.578 1 95.31 22 ASN B CA 1
ATOM 1900 C C . ASN B 1 22 ? -2.66 -20.266 -16.453 1 95.31 22 ASN B C 1
ATOM 1902 O O . ASN B 1 22 ? -2.859 -19.047 -16.5 1 95.31 22 ASN B O 1
ATOM 1906 N N . LEU B 1 23 ? -1.495 -20.844 -16.281 1 96 23 LEU B N 1
ATOM 1907 C CA . LEU B 1 23 ? -0.323 -19.984 -16.188 1 96 23 LEU B CA 1
ATOM 1908 C C . LEU B 1 23 ? 0.47 -20 -17.5 1 96 23 LEU B C 1
ATOM 1910 O O . LEU B 1 23 ? 0.477 -21.016 -18.203 1 96 23 LEU B O 1
ATOM 1914 N N . THR B 1 24 ? 1.076 -18.938 -17.828 1 94.69 24 THR B N 1
ATOM 1915 C CA . THR B 1 24 ? 2.105 -18.859 -18.859 1 94.69 24 THR B CA 1
ATOM 1916 C C . THR B 1 24 ? 3.48 -18.641 -18.234 1 94.69 24 THR B C 1
ATOM 1918 O O . THR B 1 24 ? 3.596 -18.438 -17.031 1 94.69 24 THR B O 1
ATOM 1921 N N . ASN B 1 25 ? 4.473 -18.75 -19.109 1 94.25 25 ASN B N 1
ATOM 1922 C CA . ASN B 1 25 ? 5.801 -18.359 -18.641 1 94.25 25 ASN B CA 1
ATOM 1923 C C . ASN B 1 25 ? 5.863 -16.859 -18.344 1 94.25 25 ASN B C 1
ATOM 1925 O O . ASN B 1 25 ? 5.133 -16.078 -18.953 1 94.25 25 ASN B O 1
ATOM 1929 N N . GLY B 1 26 ? 6.719 -16.531 -17.406 1 97.25 26 GLY B N 1
ATOM 1930 C CA . GLY B 1 26 ? 6.879 -15.141 -17.047 1 97.25 26 GLY B CA 1
ATOM 1931 C C . GLY B 1 26 ? 6.008 -14.727 -15.875 1 97.25 26 GLY B C 1
ATOM 1932 O O . GLY B 1 26 ? 5.895 -15.453 -14.891 1 97.25 26 GLY B O 1
ATOM 1933 N N . ILE B 1 27 ? 5.453 -13.547 -15.992 1 98.25 27 ILE B N 1
ATOM 1934 C CA . ILE B 1 27 ? 4.758 -12.945 -14.859 1 98.25 27 ILE B CA 1
ATOM 1935 C C . ILE B 1 27 ? 3.252 -13.133 -15.023 1 98.25 27 ILE B C 1
ATOM 1937 O O . ILE B 1 27 ? 2.641 -12.547 -15.922 1 98.25 27 ILE B O 1
ATOM 1941 N N . ASN B 1 28 ? 2.639 -13.984 -14.188 1 98.62 28 ASN B N 1
ATOM 1942 C CA . ASN B 1 28 ? 1.191 -14.133 -14.055 1 98.62 28 ASN B CA 1
ATOM 1943 C C . ASN B 1 28 ? 0.651 -13.328 -12.875 1 98.62 28 ASN B C 1
ATOM 1945 O O . ASN B 1 28 ? 1.026 -13.578 -11.727 1 98.62 28 ASN B O 1
ATOM 1949 N N . LEU B 1 29 ? -0.228 -12.406 -13.141 1 98.56 29 LEU B N 1
ATOM 1950 C CA . LEU B 1 29 ? -0.723 -11.484 -12.125 1 98.56 29 LEU B CA 1
ATOM 1951 C C . LEU B 1 29 ? -2.172 -11.797 -11.766 1 98.56 29 LEU B C 1
ATOM 1953 O O . LEU B 1 29 ? -3 -12.023 -12.648 1 98.56 29 LEU B O 1
ATOM 1957 N N . ILE B 1 30 ? -2.447 -11.836 -10.492 1 98.56 30 ILE B N 1
ATOM 1958 C CA . ILE B 1 30 ? -3.816 -11.992 -10.008 1 98.56 30 ILE B CA 1
ATOM 1959 C C . ILE B 1 30 ? -4.309 -10.672 -9.422 1 98.56 30 ILE B C 1
ATOM 1961 O O . ILE B 1 30 ? -3.719 -10.148 -8.477 1 98.56 30 ILE B O 1
ATOM 1965 N N . PHE B 1 31 ? -5.355 -10.156 -10.031 1 98 31 PHE B N 1
ATOM 1966 C CA . PHE B 1 31 ? -6.055 -8.984 -9.508 1 98 31 PHE B CA 1
ATOM 1967 C C . PHE B 1 31 ? -7.391 -9.383 -8.891 1 98 31 PHE B C 1
ATOM 1969 O O . PHE B 1 31 ? -7.965 -10.414 -9.25 1 98 31 PHE B O 1
ATOM 1976 N N . GLY B 1 32 ? -7.91 -8.555 -8.039 1 97.56 32 GLY B N 1
ATOM 1977 C CA . GLY B 1 32 ? -9.203 -8.703 -7.395 1 97.56 32 GLY B CA 1
ATOM 1978 C C . GLY B 1 32 ? -9.328 -7.906 -6.109 1 97.56 32 GLY B C 1
ATOM 1979 O O . GLY B 1 32 ? -8.32 -7.59 -5.469 1 97.56 32 GLY B O 1
ATOM 1980 N N . PRO B 1 33 ? -10.555 -7.629 -5.742 1 96.38 33 PRO B N 1
ATOM 1981 C CA . PRO B 1 33 ? -10.742 -6.887 -4.496 1 96.38 33 PRO B CA 1
ATOM 1982 C C . PRO B 1 33 ? -10.352 -7.695 -3.26 1 96.38 33 PRO B C 1
ATOM 1984 O O . PRO B 1 33 ? -10.062 -8.891 -3.365 1 96.38 33 PRO B O 1
ATOM 1987 N N . ASN B 1 34 ? -10.25 -6.934 -2.148 1 92.69 34 ASN B N 1
ATOM 1988 C CA . ASN B 1 34 ? -10.078 -7.641 -0.886 1 92.69 34 ASN B CA 1
ATOM 1989 C C . ASN B 1 34 ? -11.188 -8.656 -0.655 1 92.69 34 ASN B C 1
ATOM 1991 O O . ASN B 1 34 ? -12.359 -8.367 -0.904 1 92.69 34 ASN B O 1
ATOM 1995 N N . GLY B 1 35 ? -10.859 -9.852 -0.316 1 93.06 35 GLY B N 1
ATOM 1996 C CA . GLY B 1 35 ? -11.844 -10.883 -0.041 1 93.06 35 GLY B CA 1
ATOM 1997 C C . GLY B 1 35 ? -12.219 -11.688 -1.269 1 93.06 35 GLY B C 1
ATOM 1998 O O . GLY B 1 35 ? -13.086 -12.562 -1.201 1 93.06 35 GLY B O 1
ATOM 1999 N N . SER B 1 36 ? -11.523 -11.453 -2.34 1 96.88 36 SER B N 1
ATOM 2000 C CA . SER B 1 36 ? -11.891 -12.148 -3.572 1 96.88 36 SER B CA 1
ATOM 2001 C C . SER B 1 36 ? -11.359 -13.578 -3.584 1 96.88 36 SER B C 1
ATOM 2003 O O . SER B 1 36 ? -11.703 -14.359 -4.473 1 96.88 36 SER B O 1
ATOM 2005 N N . GLY B 1 37 ? -10.492 -13.922 -2.648 1 97.19 37 GLY B N 1
ATOM 2006 C CA . GLY B 1 37 ? -10.008 -15.289 -2.531 1 97.19 37 GLY B CA 1
ATOM 2007 C C . GLY B 1 37 ? -8.562 -15.453 -2.973 1 97.19 37 GLY B C 1
ATOM 2008 O O . GLY B 1 37 ? -8.039 -16.562 -2.988 1 97.19 37 GLY B O 1
ATOM 2009 N N . LYS B 1 38 ? -7.871 -14.359 -3.309 1 97.62 38 LYS B N 1
ATOM 2010 C CA . LYS B 1 38 ? -6.516 -14.414 -3.855 1 97.62 38 LYS B CA 1
ATOM 2011 C C . LYS B 1 38 ? -5.574 -15.164 -2.916 1 97.62 38 LYS B C 1
ATOM 2013 O O . LYS B 1 38 ? -4.902 -16.109 -3.33 1 97.62 38 LYS B O 1
ATOM 2018 N N . THR B 1 39 ? -5.57 -14.773 -1.638 1 96.69 39 THR B N 1
ATOM 2019 C CA . THR B 1 39 ? -4.684 -15.375 -0.648 1 96.69 39 THR B CA 1
ATOM 2020 C C . THR B 1 39 ? -5.043 -16.828 -0.414 1 96.69 39 THR B C 1
ATOM 2022 O O . THR B 1 39 ? -4.164 -17.688 -0.32 1 96.69 39 THR B O 1
ATOM 2025 N N . THR B 1 40 ? -6.348 -17.109 -0.321 1 97.62 40 THR B N 1
ATOM 2026 C CA . THR B 1 40 ? -6.805 -18.5 -0.166 1 97.62 40 THR B CA 1
ATOM 2027 C C . THR B 1 40 ? -6.352 -19.344 -1.348 1 97.62 40 THR B C 1
ATOM 2029 O O . THR B 1 40 ? -5.906 -20.484 -1.165 1 97.62 40 THR B O 1
ATOM 2032 N N . LEU B 1 41 ? -6.457 -18.781 -2.496 1 98.38 41 LEU B N 1
ATOM 2033 C CA . LEU B 1 41 ? -6.02 -19.484 -3.693 1 98.38 41 LEU B CA 1
ATOM 2034 C C . LEU B 1 41 ? -4.531 -19.828 -3.611 1 98.38 41 LEU B C 1
ATOM 2036 O O . LEU B 1 41 ? -4.141 -20.984 -3.803 1 98.38 41 LEU B O 1
ATOM 2040 N N . LEU B 1 42 ? -3.693 -18.828 -3.252 1 98.25 42 LEU B N 1
ATOM 2041 C CA . LEU B 1 42 ? -2.254 -19.047 -3.178 1 98.25 42 LEU B CA 1
ATOM 2042 C C . LEU B 1 42 ? -1.913 -20.078 -2.111 1 98.25 42 LEU B C 1
ATOM 2044 O O . LEU B 1 42 ? -1.1 -20.984 -2.346 1 98.25 42 LEU B O 1
ATOM 2048 N N . ARG B 1 43 ? -2.561 -20.016 -1.016 1 97.38 43 ARG B N 1
ATOM 2049 C CA . ARG B 1 43 ? -2.291 -20.938 0.089 1 97.38 43 ARG B CA 1
ATOM 2050 C C . ARG B 1 43 ? -2.734 -22.344 -0.255 1 97.38 43 ARG B C 1
ATOM 2052 O O . ARG B 1 43 ? -2.135 -23.328 0.208 1 97.38 43 ARG B O 1
ATOM 2059 N N . THR B 1 44 ? -3.797 -22.469 -1.005 1 97.69 44 THR B N 1
ATOM 2060 C CA . THR B 1 44 ? -4.238 -23.781 -1.46 1 97.69 44 THR B CA 1
ATOM 2061 C C . THR B 1 44 ? -3.236 -24.375 -2.443 1 97.69 44 THR B C 1
ATOM 2063 O O . THR B 1 44 ? -2.9 -25.562 -2.355 1 97.69 44 THR B O 1
ATOM 2066 N N . ILE B 1 45 ? -2.717 -23.547 -3.318 1 97.44 45 ILE B N 1
ATOM 2067 C CA . ILE B 1 45 ? -1.765 -23.984 -4.332 1 97.44 45 ILE B CA 1
ATOM 2068 C C . ILE B 1 45 ? -0.499 -24.516 -3.654 1 97.44 45 ILE B C 1
ATOM 2070 O O . ILE B 1 45 ? 0.051 -25.531 -4.062 1 97.44 45 ILE B O 1
ATOM 2074 N N . ILE B 1 46 ? -0.066 -23.859 -2.572 1 95.69 46 ILE B N 1
ATOM 2075 C CA . ILE B 1 46 ? 1.192 -24.25 -1.943 1 95.69 46 ILE B CA 1
ATOM 2076 C C . ILE B 1 46 ? 0.934 -25.328 -0.896 1 95.69 46 ILE B C 1
ATOM 2078 O O . ILE B 1 46 ? 1.853 -25.75 -0.188 1 95.69 46 ILE B O 1
ATOM 2082 N N . GLY B 1 47 ? -0.333 -25.688 -0.651 1 95.5 47 GLY B N 1
ATOM 2083 C CA . GLY B 1 47 ? -0.655 -26.859 0.135 1 95.5 47 GLY B CA 1
ATOM 2084 C C . GLY B 1 47 ? -1.011 -26.547 1.575 1 95.5 47 GLY B C 1
ATOM 2085 O O . GLY B 1 47 ? -1.192 -27.453 2.393 1 95.5 47 GLY B O 1
ATOM 2086 N N . MET B 1 48 ? -1.12 -25.297 1.862 1 96 48 MET B N 1
ATOM 2087 C CA . MET B 1 48 ? -1.449 -24.891 3.229 1 96 48 MET B CA 1
ATOM 2088 C C . MET B 1 48 ? -2.938 -25.078 3.506 1 96 48 MET B C 1
ATOM 2090 O O . MET B 1 48 ? -3.344 -25.219 4.66 1 96 48 MET B O 1
ATOM 2094 N N . ILE B 1 49 ? -3.725 -25 2.502 1 97.06 49 ILE B N 1
ATOM 2095 C CA . ILE B 1 49 ? -5.168 -25.188 2.611 1 97.06 49 ILE B CA 1
ATOM 2096 C C . ILE B 1 49 ? -5.609 -26.344 1.702 1 97.06 49 ILE B C 1
ATOM 2098 O O . ILE B 1 49 ? -5.223 -26.391 0.532 1 97.06 49 ILE B O 1
ATOM 2102 N N . LYS B 1 50 ? -6.379 -27.266 2.162 1 96.38 50 LYS B N 1
ATOM 2103 C CA . LYS B 1 50 ? -6.883 -28.391 1.375 1 96.38 50 LYS B CA 1
ATOM 2104 C C . LYS B 1 50 ? -8.18 -28.016 0.66 1 96.38 50 LYS B C 1
ATOM 2106 O O . LYS B 1 50 ? -9.133 -27.562 1.291 1 96.38 50 LYS B O 1
ATOM 2111 N N . PRO B 1 51 ? -8.258 -28.219 -0.546 1 97.31 51 PRO B N 1
ATOM 2112 C CA . PRO B 1 51 ? -9.492 -27.922 -1.272 1 97.31 51 PRO B CA 1
ATOM 2113 C C . PRO B 1 51 ? -10.555 -29.016 -1.114 1 97.31 51 PRO B C 1
ATOM 2115 O O . PRO B 1 51 ? -10.227 -30.156 -0.787 1 97.31 51 PRO B O 1
ATOM 2118 N N . LEU B 1 52 ? -11.758 -28.641 -1.301 1 97.62 52 LEU B N 1
ATOM 2119 C CA . LEU B 1 52 ? -12.867 -29.578 -1.31 1 97.62 52 LEU B CA 1
ATOM 2120 C C . LEU B 1 52 ? -12.906 -30.359 -2.615 1 97.62 52 LEU B C 1
ATOM 2122 O O . LEU B 1 52 ? -13.219 -31.562 -2.617 1 97.62 52 LEU B O 1
ATOM 2126 N N . GLU B 1 53 ? -12.695 -29.656 -3.633 1 97.88 53 GLU B N 1
ATOM 2127 C CA . GLU B 1 53 ? -12.719 -30.203 -4.984 1 97.88 53 GLU B CA 1
ATOM 2128 C C . GLU B 1 53 ? -11.633 -29.594 -5.855 1 97.88 53 GLU B C 1
ATOM 2130 O O . GLU B 1 53 ? -11.047 -28.562 -5.492 1 97.88 53 GLU B O 1
ATOM 2135 N N . GLY B 1 54 ? -11.383 -30.25 -6.879 1 97.25 54 GLY B N 1
ATOM 2136 C CA . GLY B 1 54 ? -10.453 -29.734 -7.871 1 97.25 54 GLY B CA 1
ATOM 2137 C C . GLY B 1 54 ? -9.055 -30.297 -7.742 1 97.25 54 GLY B C 1
ATOM 2138 O O . GLY B 1 54 ? -8.805 -31.141 -6.883 1 97.25 54 GLY B O 1
ATOM 2139 N N . GLU B 1 55 ? -8.211 -29.906 -8.688 1 96.25 55 GLU B N 1
ATOM 2140 C CA . GLU B 1 55 ? -6.852 -30.438 -8.695 1 96.25 55 GLU B CA 1
ATOM 2141 C C . GLU B 1 55 ? -5.832 -29.344 -8.984 1 96.25 55 GLU B C 1
ATOM 2143 O O . GLU B 1 55 ? -6.148 -28.359 -9.648 1 96.25 55 GLU B O 1
ATOM 2148 N N . ILE B 1 56 ? -4.77 -29.469 -8.406 1 95.56 56 ILE B N 1
ATOM 2149 C CA . ILE B 1 56 ? -3.609 -28.625 -8.672 1 95.56 56 ILE B CA 1
ATOM 2150 C C . ILE B 1 56 ? -2.568 -29.406 -9.461 1 95.56 56 ILE B C 1
ATOM 2152 O O . ILE B 1 56 ? -2.111 -30.469 -9.023 1 95.56 56 ILE B O 1
ATOM 2156 N N . LEU B 1 57 ? -2.352 -28.844 -10.602 1 92.88 57 LEU B N 1
ATOM 2157 C CA . LEU B 1 57 ? -1.434 -29.516 -11.516 1 92.88 57 LEU B CA 1
ATOM 2158 C C . LEU B 1 57 ? -0.116 -28.75 -11.617 1 92.88 57 LEU B C 1
ATOM 2160 O O . LEU B 1 57 ? -0.036 -27.734 -12.305 1 92.88 57 LEU B O 1
ATOM 2164 N N . ASN B 1 58 ? 0.831 -29.062 -10.867 1 89 58 ASN B N 1
ATOM 2165 C CA . ASN B 1 58 ? 2.115 -28.359 -10.891 1 89 58 ASN B CA 1
ATOM 2166 C C . ASN B 1 58 ? 3.281 -29.344 -10.812 1 89 58 ASN B C 1
ATOM 2168 O O . ASN B 1 58 ? 3.312 -30.203 -9.93 1 89 58 ASN B O 1
ATOM 2172 N N . GLU B 1 59 ? 4.16 -29.188 -11.766 1 89.31 59 GLU B N 1
ATOM 2173 C CA . GLU B 1 59 ? 5.355 -30.031 -11.758 1 89.31 59 GLU B CA 1
ATOM 2174 C C . GLU B 1 59 ? 6.594 -29.234 -11.375 1 89.31 59 GLU B C 1
ATOM 2176 O O . GLU B 1 59 ? 7.672 -29.797 -11.18 1 89.31 59 GLU B O 1
ATOM 2181 N N . ASP B 1 60 ? 6.453 -27.969 -11.312 1 91.31 60 ASP B N 1
ATOM 2182 C CA . ASP B 1 60 ? 7.582 -27.094 -10.992 1 91.31 60 ASP B CA 1
ATOM 2183 C C . ASP B 1 60 ? 7.844 -27.062 -9.492 1 91.31 60 ASP B C 1
ATOM 2185 O O . ASP B 1 60 ? 6.938 -27.297 -8.695 1 91.31 60 ASP B O 1
ATOM 2189 N N . LYS B 1 61 ? 9.102 -26.875 -9.219 1 93 61 LYS B N 1
ATOM 2190 C CA . LYS B 1 61 ? 9.422 -26.594 -7.82 1 93 61 LYS B CA 1
ATOM 2191 C C . LYS B 1 61 ? 8.773 -25.297 -7.359 1 93 61 LYS B C 1
ATOM 2193 O O . LYS B 1 61 ? 9.039 -24.234 -7.926 1 93 61 LYS B O 1
ATOM 2198 N N . LEU B 1 62 ? 8.031 -25.406 -6.266 1 94.69 62 LEU B N 1
ATOM 2199 C CA . LEU B 1 62 ? 7.25 -24.25 -5.812 1 94.69 62 LEU B CA 1
ATOM 2200 C C . LEU B 1 62 ? 7.965 -23.516 -4.688 1 94.69 62 LEU B C 1
ATOM 2202 O O . LEU B 1 62 ? 8.555 -24.141 -3.805 1 94.69 62 LEU B O 1
ATOM 2206 N N . SER B 1 63 ? 7.961 -22.188 -4.742 1 95.62 63 SER B N 1
ATOM 2207 C CA . SER B 1 63 ? 8.344 -21.344 -3.611 1 95.62 63 SER B CA 1
ATOM 2208 C C . SER B 1 63 ? 7.301 -20.266 -3.35 1 95.62 63 SER B C 1
ATOM 2210 O O . SER B 1 63 ? 6.449 -20 -4.199 1 95.62 63 SER B O 1
ATOM 2212 N N . TYR B 1 64 ? 7.363 -19.781 -2.105 1 96.75 64 TYR B N 1
ATOM 2213 C CA . TYR B 1 64 ? 6.297 -18.875 -1.673 1 96.75 64 TYR B CA 1
ATOM 2214 C C . TYR B 1 64 ? 6.859 -17.719 -0.874 1 96.75 64 TYR B C 1
ATOM 2216 O O . TYR B 1 64 ? 7.676 -17.906 0.03 1 96.75 64 TYR B O 1
ATOM 2224 N N . SER B 1 65 ? 6.52 -16.547 -1.315 1 97.25 65 SER B N 1
ATOM 2225 C CA . SER B 1 65 ? 6.754 -15.32 -0.56 1 97.25 65 SER B CA 1
ATOM 2226 C C . SER B 1 65 ? 5.449 -14.75 -0.022 1 97.25 65 SER B C 1
ATOM 2228 O O . SER B 1 65 ? 4.664 -14.172 -0.775 1 97.25 65 SER B O 1
ATOM 2230 N N . PRO B 1 66 ? 5.227 -14.805 1.307 1 97.06 66 PRO B N 1
ATOM 2231 C CA . PRO B 1 66 ? 3.955 -14.359 1.885 1 97.06 66 PRO B CA 1
ATOM 2232 C C . PRO B 1 66 ? 3.855 -12.836 1.994 1 97.06 66 PRO B C 1
ATOM 2234 O O . PRO B 1 66 ? 4.875 -12.141 1.944 1 97.06 66 PRO B O 1
ATOM 2237 N N . SER B 1 67 ? 2.627 -12.438 2.043 1 94.69 67 SER B N 1
ATOM 2238 C CA . SER B 1 67 ? 2.408 -11.008 2.25 1 94.69 67 SER B CA 1
ATOM 2239 C C . SER B 1 67 ? 2.912 -10.57 3.619 1 94.69 67 SER B C 1
ATOM 2241 O O . SER B 1 67 ? 3.457 -9.469 3.76 1 94.69 67 SER B O 1
ATOM 2243 N N . GLU B 1 68 ? 2.695 -11.344 4.594 1 92.81 68 GLU B N 1
ATOM 2244 C CA . GLU B 1 68 ? 3.164 -11.117 5.957 1 92.81 68 GLU B CA 1
ATOM 2245 C C . GLU B 1 68 ? 4.047 -12.266 6.438 1 92.81 68 GLU B C 1
ATOM 2247 O O . GLU B 1 68 ? 3.846 -13.414 6.047 1 92.81 68 GLU B O 1
ATOM 2252 N N . PHE B 1 69 ? 5.043 -11.844 7.199 1 93.56 69 PHE B N 1
ATOM 2253 C CA . PHE B 1 69 ? 5.945 -12.852 7.75 1 93.56 69 PHE B CA 1
ATOM 2254 C C . PHE B 1 69 ? 6.473 -12.414 9.109 1 93.56 69 PHE B C 1
ATOM 2256 O O . PHE B 1 69 ? 6.449 -11.227 9.438 1 93.56 69 PHE B O 1
ATOM 2263 N N . TYR B 1 70 ? 6.852 -13.367 9.859 1 90.75 70 TYR B N 1
ATOM 2264 C CA . TYR B 1 70 ? 7.414 -13.094 11.18 1 90.75 70 TYR B CA 1
ATOM 2265 C C . TYR B 1 70 ? 8.859 -12.617 11.07 1 90.75 70 TYR B C 1
ATOM 2267 O O . TYR B 1 70 ? 9.508 -12.828 10.039 1 90.75 70 TYR B O 1
ATOM 2275 N N . SER B 1 71 ? 9.25 -11.906 12.078 1 94.31 71 SER B N 1
ATOM 2276 C CA . SER B 1 71 ? 10.625 -11.438 12.195 1 94.31 71 SER B CA 1
ATOM 2277 C C . SER B 1 71 ? 11.406 -12.258 13.227 1 94.31 71 SER B C 1
ATOM 2279 O O . SER B 1 71 ? 11.5 -11.867 14.391 1 94.31 71 SER B O 1
ATOM 2281 N N . PRO B 1 72 ? 12.055 -13.266 12.758 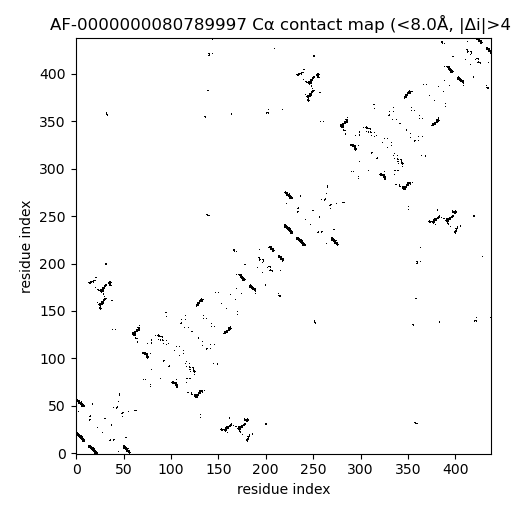1 93.94 72 PRO B N 1
ATOM 2282 C CA . PRO B 1 72 ? 12.758 -14.125 13.703 1 93.94 72 PRO B CA 1
ATOM 2283 C C . PRO B 1 72 ? 14.023 -13.477 14.266 1 93.94 72 PRO B C 1
ATOM 2285 O O . PRO B 1 72 ? 14.594 -12.586 13.641 1 93.94 72 PRO B O 1
ATOM 2288 N N . SER B 1 73 ? 14.422 -13.984 15.398 1 95 73 SER B N 1
ATOM 2289 C CA . SER B 1 73 ? 15.672 -13.547 16.016 1 95 73 SER B CA 1
ATOM 2290 C C . SER B 1 73 ? 16.844 -14.414 15.578 1 95 73 SER B C 1
ATOM 2292 O O . SER B 1 73 ? 17.391 -15.18 16.375 1 95 73 SER B O 1
ATOM 2294 N N . MET B 1 74 ? 17.25 -14.305 14.414 1 96.56 74 MET B N 1
ATOM 2295 C CA . MET B 1 74 ? 18.406 -15.008 13.844 1 96.56 74 MET B CA 1
ATOM 2296 C C . MET B 1 74 ? 19.047 -14.195 12.727 1 96.56 74 MET B C 1
ATOM 2298 O O . MET B 1 74 ? 18.469 -13.211 12.266 1 96.56 74 MET B O 1
ATOM 2302 N N . LYS B 1 75 ? 20.172 -14.648 12.352 1 97.38 75 LYS B N 1
ATOM 2303 C CA . LYS B 1 75 ? 20.891 -13.953 11.289 1 97.38 75 LYS B CA 1
ATOM 2304 C C . LYS B 1 75 ? 20.188 -14.125 9.945 1 97.38 75 LYS B C 1
ATOM 2306 O O . LYS B 1 75 ? 19.516 -15.133 9.719 1 97.38 7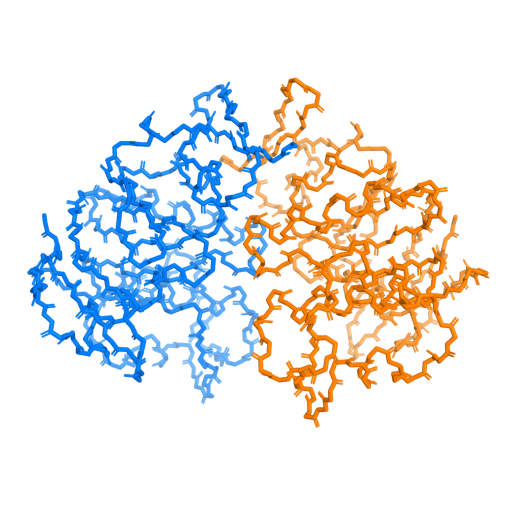5 LYS B O 1
ATOM 2311 N N . VAL B 1 76 ? 20.344 -13.164 9.078 1 97.75 76 VAL B N 1
ATOM 2312 C CA . VAL B 1 76 ? 19.734 -13.172 7.75 1 97.75 76 VAL B CA 1
ATOM 2313 C C . VAL B 1 76 ? 20.125 -14.445 7.008 1 97.75 76 VAL B C 1
ATOM 2315 O O . VAL B 1 76 ? 19.281 -15.086 6.379 1 97.75 76 VAL B O 1
ATOM 2318 N N . ILE B 1 77 ? 21.375 -14.82 7.129 1 95.44 77 ILE B N 1
ATOM 2319 C CA . ILE B 1 77 ? 21.859 -16 6.434 1 95.44 77 ILE B CA 1
ATOM 2320 C C . ILE B 1 77 ? 21.094 -17.234 6.922 1 95.44 77 ILE B C 1
ATOM 2322 O O . ILE B 1 77 ? 20.766 -18.125 6.133 1 95.44 77 ILE B O 1
ATOM 2326 N N . ASP B 1 78 ? 20.797 -17.281 8.156 1 95.31 78 ASP B N 1
ATOM 2327 C CA . ASP B 1 78 ? 20.062 -18.406 8.727 1 95.31 78 ASP B CA 1
ATOM 2328 C C . ASP B 1 78 ? 18.609 -18.406 8.25 1 95.31 78 ASP B C 1
ATOM 2330 O O . ASP B 1 78 ? 18.031 -19.484 8.039 1 95.31 78 ASP B O 1
ATOM 2334 N N . VAL B 1 79 ? 18.062 -17.25 8.062 1 95.19 79 VAL B N 1
ATOM 2335 C CA . VAL B 1 79 ? 16.719 -17.141 7.512 1 95.19 79 VAL B CA 1
ATOM 2336 C C . VAL B 1 79 ? 16.688 -17.703 6.09 1 95.19 79 VAL B C 1
ATOM 2338 O O . VAL B 1 79 ? 15.805 -18.5 5.746 1 95.19 79 VAL B O 1
ATOM 2341 N N . LEU B 1 80 ? 17.625 -17.328 5.324 1 95.06 80 LEU B N 1
ATOM 2342 C CA . LEU B 1 80 ? 17.703 -17.75 3.932 1 95.06 80 LEU B CA 1
ATOM 2343 C C . LEU B 1 80 ? 17.891 -19.266 3.832 1 95.06 80 LEU B C 1
ATOM 2345 O O . LEU B 1 80 ? 17.312 -19.906 2.963 1 95.06 80 LEU B O 1
ATOM 2349 N N . LEU B 1 81 ? 18.609 -19.797 4.754 1 92.25 81 LEU B N 1
ATOM 2350 C CA . LEU B 1 81 ? 18.969 -21.203 4.652 1 92.25 81 LEU B CA 1
ATOM 2351 C C . LEU B 1 81 ? 17.969 -22.078 5.402 1 92.25 81 LEU B C 1
ATOM 2353 O O . LEU B 1 81 ? 18.047 -23.312 5.332 1 92.25 81 LEU B O 1
ATOM 2357 N N . ALA B 1 82 ? 17.109 -21.359 6.016 1 89.38 82 ALA B N 1
ATOM 2358 C CA . ALA B 1 82 ? 16.125 -22.141 6.77 1 89.38 82 ALA B CA 1
ATOM 2359 C C . ALA B 1 82 ? 15.227 -22.953 5.832 1 89.38 82 ALA B C 1
ATOM 2361 O O . ALA B 1 82 ? 14.828 -22.453 4.773 1 89.38 82 ALA B O 1
ATOM 2362 N N . GLY B 1 83 ? 14.938 -24.078 6.188 1 76.94 83 GLY B N 1
ATOM 2363 C CA . GLY B 1 83 ? 14.047 -24.906 5.395 1 76.94 83 GLY B CA 1
ATOM 2364 C C . GLY B 1 83 ? 14.758 -25.672 4.293 1 76.94 83 GLY B C 1
ATOM 2365 O O . GLY B 1 83 ? 15.711 -26.406 4.555 1 76.94 83 GLY B O 1
ATOM 2366 N N . LYS B 1 84 ? 14.438 -25.25 3.023 1 67.44 84 LYS B N 1
ATOM 2367 C CA . LYS B 1 84 ? 15 -25.969 1.881 1 67.44 84 LYS B CA 1
ATOM 2368 C C . LYS B 1 84 ? 16.422 -25.484 1.583 1 67.44 84 LYS B C 1
ATOM 2370 O O . LYS B 1 84 ? 16.656 -24.297 1.382 1 67.44 84 LYS B O 1
ATOM 2375 N N . LYS B 1 85 ? 17.359 -26.125 1.951 1 63.88 85 LYS B N 1
ATOM 2376 C CA . LYS B 1 85 ? 18.766 -25.766 1.848 1 63.88 85 LYS B CA 1
ATOM 2377 C C . LYS B 1 85 ? 19.328 -26.141 0.479 1 63.88 85 LYS B C 1
ATOM 2379 O O . LYS B 1 85 ? 20.422 -26.703 0.383 1 63.88 85 LYS B O 1
ATOM 2384 N N . ASN B 1 86 ? 18.594 -25.781 -0.497 1 72.94 86 ASN B N 1
ATOM 2385 C CA . ASN B 1 86 ? 19.125 -26.172 -1.798 1 72.94 86 ASN B CA 1
ATOM 2386 C C . ASN B 1 86 ? 18.875 -25.109 -2.855 1 72.94 86 ASN B C 1
ATOM 2388 O O . ASN B 1 86 ? 18.812 -25.406 -4.047 1 72.94 86 ASN B O 1
ATOM 2392 N N . GLY B 1 87 ? 18.844 -23.953 -2.457 1 83.5 87 GLY B N 1
ATOM 2393 C CA . GLY B 1 87 ? 18.594 -22.922 -3.453 1 83.5 87 GLY B CA 1
ATOM 2394 C C . GLY B 1 87 ? 19.828 -22.141 -3.832 1 83.5 87 GLY B C 1
ATOM 2395 O O . GLY B 1 87 ? 20.875 -22.281 -3.209 1 83.5 87 GLY B O 1
ATOM 2396 N N . GLU B 1 88 ? 19.812 -21.484 -4.91 1 91.12 88 GLU B N 1
ATOM 2397 C CA . GLU B 1 88 ? 20.875 -20.594 -5.375 1 91.12 88 GLU B CA 1
ATOM 2398 C C . GLU B 1 88 ? 20.828 -19.25 -4.641 1 91.12 88 GLU B C 1
ATOM 2400 O O . GLU B 1 88 ? 20.734 -18.203 -5.27 1 91.12 88 GLU B O 1
ATOM 2405 N N . TYR B 1 89 ? 21.047 -19.328 -3.379 1 94.94 89 TYR B N 1
ATOM 2406 C CA . TYR B 1 89 ? 20.859 -18.141 -2.539 1 94.94 89 TYR B CA 1
ATOM 2407 C C . TYR B 1 89 ? 21.844 -17.047 -2.902 1 94.94 89 TYR B C 1
ATOM 2409 O O . TYR B 1 89 ? 21.484 -15.867 -2.973 1 94.94 89 TYR B O 1
ATOM 2417 N N . GLU B 1 90 ? 23.094 -17.375 -3.146 1 94.81 90 GLU B N 1
ATOM 2418 C CA . GLU B 1 90 ? 24.125 -16.406 -3.469 1 94.81 90 GLU B CA 1
ATOM 2419 C C . GLU B 1 90 ? 23.75 -15.594 -4.707 1 94.81 90 GLU B C 1
ATOM 2421 O O . GLU B 1 90 ? 23.984 -14.383 -4.754 1 94.81 90 GLU B O 1
ATOM 2426 N N . ARG B 1 91 ? 23.219 -16.266 -5.629 1 96.19 91 ARG B N 1
ATOM 2427 C CA . ARG B 1 91 ? 22.812 -15.609 -6.875 1 96.19 91 ARG B CA 1
ATOM 2428 C C . ARG B 1 91 ? 21.844 -14.477 -6.605 1 96.19 91 ARG B C 1
ATOM 2430 O O . ARG B 1 91 ? 22.016 -13.359 -7.109 1 96.19 91 ARG B O 1
ATOM 2437 N N . PHE B 1 92 ? 20.891 -14.727 -5.809 1 96.44 92 PHE B N 1
ATOM 2438 C CA . PHE B 1 92 ? 19.797 -13.766 -5.629 1 96.44 92 PHE B CA 1
ATOM 2439 C C . PHE B 1 92 ? 20.156 -12.742 -4.559 1 96.44 92 PHE B C 1
ATOM 2441 O O . PHE B 1 92 ? 19.656 -11.609 -4.586 1 96.44 92 PHE B O 1
ATOM 2448 N N . ILE B 1 93 ? 21.062 -13.102 -3.633 1 96.62 93 ILE B N 1
ATOM 2449 C CA . ILE B 1 93 ? 21.641 -12.125 -2.719 1 96.62 93 ILE B CA 1
ATOM 2450 C C . ILE B 1 93 ? 22.359 -11.039 -3.514 1 96.62 93 ILE B C 1
ATOM 2452 O O . ILE B 1 93 ? 22.172 -9.844 -3.252 1 96.62 93 ILE B O 1
ATOM 2456 N N . LYS B 1 94 ? 23.062 -11.469 -4.473 1 96.88 94 LYS B N 1
ATOM 2457 C CA . LYS B 1 94 ? 23.812 -10.539 -5.32 1 96.88 94 LYS B CA 1
ATOM 2458 C C . LYS B 1 94 ? 22.875 -9.742 -6.215 1 96.88 94 LYS B C 1
ATOM 2460 O O . LYS B 1 94 ? 23 -8.523 -6.34 1 96.88 94 LYS B O 1
ATOM 2465 N N . LEU B 1 95 ? 21.938 -10.406 -6.797 1 96.31 95 LEU B N 1
ATOM 2466 C CA . LEU B 1 95 ? 21 -9.781 -7.723 1 96.31 95 LEU B CA 1
ATOM 2467 C C . LEU B 1 95 ? 20.234 -8.656 -7.039 1 96.31 95 LEU B C 1
ATOM 2469 O O . LEU B 1 95 ? 19.953 -7.621 -7.652 1 96.31 95 LEU B O 1
ATOM 2473 N N . LEU B 1 96 ? 19.922 -8.844 -5.73 1 96.62 96 LEU B N 1
ATOM 2474 C CA . LEU B 1 96 ? 19.125 -7.863 -5 1 96.62 96 LEU B CA 1
ATOM 2475 C C . LEU B 1 96 ? 20.016 -6.977 -4.133 1 96.62 96 LEU B C 1
ATOM 2477 O O . LEU B 1 96 ? 19.516 -6.184 -3.334 1 96.62 96 LEU B O 1
ATOM 2481 N N . ASN B 1 97 ? 21.328 -7.086 -4.223 1 95.56 97 ASN B N 1
ATOM 2482 C CA . ASN B 1 97 ? 22.297 -6.289 -3.496 1 95.56 97 ASN B CA 1
ATOM 2483 C C . ASN B 1 97 ? 22.094 -6.383 -1.987 1 95.56 97 ASN B C 1
ATOM 2485 O O . ASN B 1 97 ? 22.031 -5.363 -1.299 1 95.56 97 ASN B O 1
ATOM 2489 N N . LEU B 1 98 ? 22.062 -7.629 -1.526 1 97.25 98 LEU B N 1
ATOM 2490 C CA . LEU B 1 98 ? 21.766 -7.848 -0.118 1 97.25 98 LEU B CA 1
ATOM 2491 C C . LEU B 1 98 ? 22.984 -8.344 0.638 1 97.25 98 LEU B C 1
ATOM 2493 O O . LEU B 1 98 ? 22.891 -8.758 1.795 1 97.25 98 LEU B O 1
ATOM 2497 N N . GLU B 1 99 ? 24.141 -8.289 0.049 1 97.56 99 GLU B N 1
ATOM 2498 C CA . GLU B 1 99 ? 25.359 -8.883 0.583 1 97.56 99 GLU B CA 1
ATOM 2499 C C . GLU B 1 99 ? 25.703 -8.305 1.956 1 97.56 99 GLU B C 1
ATOM 2501 O O . GLU B 1 99 ? 26.109 -9.039 2.855 1 97.56 99 GLU B O 1
ATOM 2506 N N . ASN B 1 100 ? 25.469 -7.086 2.133 1 97.12 100 ASN B N 1
ATOM 2507 C CA . ASN B 1 100 ? 25.859 -6.414 3.365 1 97.12 100 ASN B CA 1
ATOM 2508 C C . ASN B 1 100 ? 24.906 -6.734 4.512 1 97.12 100 ASN B C 1
ATOM 2510 O O . ASN B 1 100 ? 25.188 -6.395 5.664 1 97.12 100 ASN B O 1
ATOM 2514 N N . LEU B 1 101 ? 23.844 -7.441 4.219 1 97.94 101 LEU B N 1
ATOM 2515 C CA . LEU B 1 101 ? 22.828 -7.684 5.234 1 97.94 101 LEU B CA 1
ATOM 2516 C C . LEU B 1 101 ? 22.938 -9.102 5.793 1 97.94 101 LEU B C 1
ATOM 2518 O O . LEU B 1 101 ? 22.359 -9.406 6.832 1 97.94 101 LEU B O 1
ATOM 2522 N N . ILE B 1 102 ? 23.719 -9.945 5.227 1 97 102 ILE B N 1
ATOM 2523 C CA . ILE B 1 102 ? 23.656 -11.391 5.426 1 97 102 ILE B CA 1
ATOM 2524 C C . ILE B 1 102 ? 24.047 -11.727 6.859 1 97 102 ILE B C 1
ATOM 2526 O O . ILE B 1 102 ? 23.547 -12.688 7.438 1 97 102 ILE B O 1
ATOM 2530 N N . GLN B 1 103 ? 24.938 -10.93 7.426 1 97.31 103 GLN B N 1
ATOM 2531 C CA . GLN B 1 103 ? 25.438 -11.242 8.758 1 97.31 103 GLN B CA 1
ATOM 2532 C C . GLN B 1 103 ? 24.672 -10.469 9.828 1 97.31 103 GLN B C 1
ATOM 2534 O O . GLN B 1 103 ? 24.906 -10.656 11.023 1 97.31 103 GLN B O 1
ATOM 2539 N N . ARG B 1 104 ? 23.734 -9.664 9.406 1 97.88 104 ARG B N 1
ATOM 2540 C CA . ARG B 1 104 ? 22.938 -8.906 10.359 1 97.88 104 ARG B CA 1
ATOM 2541 C C . ARG B 1 104 ? 21.797 -9.75 10.914 1 97.88 104 ARG B C 1
ATOM 2543 O O . ARG B 1 104 ? 21.422 -10.766 10.32 1 97.88 104 ARG B O 1
ATOM 2550 N N . ASP B 1 105 ? 21.359 -9.344 12.102 1 97.88 105 ASP B N 1
ATOM 2551 C CA . ASP B 1 105 ? 20.141 -9.953 12.625 1 97.88 105 ASP B CA 1
ATOM 2552 C C . ASP B 1 105 ? 18.922 -9.523 11.82 1 97.88 105 ASP B C 1
ATOM 2554 O O . ASP B 1 105 ? 18.719 -8.336 11.578 1 97.88 105 ASP B O 1
ATOM 2558 N N . PHE B 1 106 ? 18.125 -10.477 11.477 1 97.75 106 PHE B N 1
ATOM 2559 C CA . PHE B 1 106 ? 16.969 -10.227 10.617 1 97.75 106 PHE B CA 1
ATOM 2560 C C . PHE B 1 106 ? 16.031 -9.195 11.242 1 97.75 106 PHE B C 1
ATOM 2562 O O . PHE B 1 106 ? 15.516 -8.328 10.547 1 97.75 106 PHE B O 1
ATOM 2569 N N . PHE B 1 107 ? 15.867 -9.281 12.492 1 96.5 107 PHE B N 1
ATOM 2570 C CA . PHE B 1 107 ? 14.883 -8.445 13.18 1 96.5 107 PHE B CA 1
ATOM 2571 C C . PHE B 1 107 ? 15.32 -6.984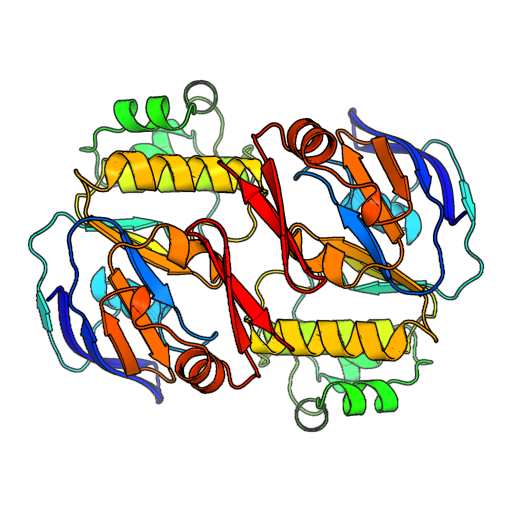 13.172 1 96.5 107 PHE B C 1
ATOM 2573 O O . PHE B 1 107 ? 14.508 -6.09 13.422 1 96.5 107 PHE B O 1
ATOM 2580 N N . THR B 1 108 ? 16.609 -6.68 12.906 1 95.69 108 THR B N 1
ATOM 2581 C CA . THR B 1 108 ? 17.141 -5.316 12.922 1 95.69 108 THR B CA 1
ATOM 2582 C C . THR B 1 108 ? 16.938 -4.641 11.57 1 95.69 108 THR B C 1
ATOM 2584 O O . THR B 1 108 ? 17.125 -3.43 11.445 1 95.69 108 THR B O 1
ATOM 2587 N N . LEU B 1 109 ? 16.516 -5.414 10.602 1 96.38 109 LEU B N 1
ATOM 2588 C CA . LEU B 1 109 ? 16.375 -4.891 9.25 1 96.38 109 LEU B CA 1
ATOM 2589 C C . LEU B 1 109 ? 15.102 -4.047 9.125 1 96.38 109 LEU B C 1
ATOM 2591 O O . LEU B 1 109 ? 14.164 -4.223 9.906 1 96.38 109 LEU B O 1
ATOM 2595 N N . SER B 1 110 ? 15.125 -3.133 8.188 1 92.06 110 SER B N 1
ATOM 2596 C CA . SER B 1 110 ? 13.906 -2.41 7.84 1 92.06 110 SER B CA 1
ATOM 2597 C C . SER B 1 110 ? 12.875 -3.338 7.211 1 92.06 110 SER B C 1
ATOM 2599 O O . SER B 1 110 ? 13.211 -4.441 6.773 1 92.06 110 SER B O 1
ATOM 2601 N N . SER B 1 111 ? 11.68 -2.932 7.211 1 91.75 111 SER B N 1
ATOM 2602 C CA . SER B 1 111 ? 10.617 -3.721 6.598 1 91.75 111 SER B CA 1
ATOM 2603 C C . SER B 1 111 ? 10.914 -4.004 5.129 1 91.75 111 SER B C 1
ATOM 2605 O O . SER B 1 111 ? 10.641 -5.098 4.633 1 91.75 111 SER B O 1
ATOM 2607 N N . GLY B 1 112 ? 11.43 -3.006 4.395 1 94.25 112 GLY B N 1
ATOM 2608 C CA . GLY B 1 112 ? 11.805 -3.199 3.002 1 94.25 112 GLY B CA 1
ATOM 2609 C C . GLY B 1 112 ? 12.922 -4.215 2.82 1 94.25 112 GLY B C 1
ATOM 2610 O O . GLY B 1 112 ? 12.852 -5.062 1.929 1 94.25 112 GLY B O 1
ATOM 2611 N N . GLU B 1 113 ? 13.883 -4.105 3.682 1 95.81 113 GLU B N 1
ATOM 2612 C CA . GLU B 1 113 ? 14.992 -5.055 3.635 1 95.81 113 GLU B CA 1
ATOM 2613 C C . GLU B 1 113 ? 14.508 -6.477 3.914 1 95.81 113 GLU B C 1
ATOM 2615 O O . GLU B 1 113 ? 14.914 -7.418 3.234 1 95.81 113 GLU B O 1
ATOM 2620 N N . LYS B 1 114 ? 13.68 -6.578 4.918 1 96.94 114 LYS B N 1
ATOM 2621 C CA . LYS B 1 114 ? 13.125 -7.883 5.25 1 96.94 114 LYS B CA 1
ATOM 2622 C C . LYS B 1 114 ? 12.375 -8.484 4.062 1 96.94 114 LYS B C 1
ATOM 2624 O O . LYS B 1 114 ? 12.539 -9.664 3.748 1 96.94 114 LYS B O 1
ATOM 2629 N N . ARG B 1 115 ? 11.609 -7.668 3.428 1 97.38 115 ARG B N 1
ATOM 2630 C CA . ARG B 1 115 ? 10.852 -8.117 2.262 1 97.38 115 ARG B CA 1
ATOM 2631 C C . ARG B 1 115 ? 11.789 -8.609 1.162 1 97.38 115 ARG B C 1
ATOM 2633 O O . ARG B 1 115 ? 11.555 -9.672 0.575 1 97.38 115 ARG B O 1
ATOM 2640 N N . LEU B 1 116 ? 12.789 -7.867 0.925 1 97.5 116 LEU B N 1
ATOM 2641 C CA . LEU B 1 116 ? 13.734 -8.234 -0.122 1 97.5 116 LEU B CA 1
ATOM 2642 C C . LEU B 1 116 ? 14.422 -9.562 0.207 1 97.5 116 LEU B C 1
ATOM 2644 O O . LEU B 1 116 ? 14.656 -10.383 -0.683 1 97.5 116 LEU B O 1
ATOM 2648 N N . ILE B 1 117 ? 14.719 -9.773 1.466 1 97.44 117 ILE B N 1
ATOM 2649 C CA . ILE B 1 117 ? 15.328 -11.023 1.9 1 97.44 117 ILE B CA 1
ATOM 2650 C C . ILE B 1 117 ? 14.375 -12.18 1.641 1 97.44 117 ILE B C 1
ATOM 2652 O O . ILE B 1 117 ? 14.773 -13.219 1.105 1 97.44 117 ILE B O 1
ATOM 2656 N N . ILE B 1 118 ? 13.125 -12.023 1.984 1 97.06 118 ILE B N 1
ATOM 2657 C CA . ILE B 1 118 ? 12.117 -13.062 1.821 1 97.06 118 ILE B CA 1
ATOM 2658 C C . ILE B 1 118 ? 11.922 -13.359 0.337 1 97.06 118 ILE B C 1
ATOM 2660 O O . ILE B 1 118 ? 11.773 -14.523 -0.052 1 97.06 118 ILE B O 1
ATOM 2664 N N . ILE B 1 119 ? 11.984 -12.391 -0.473 1 97.56 119 ILE B N 1
ATOM 2665 C CA . ILE B 1 119 ? 11.852 -12.555 -1.916 1 97.56 119 ILE B CA 1
ATOM 2666 C C . ILE B 1 119 ? 13.07 -13.289 -2.467 1 97.56 119 ILE B C 1
ATOM 2668 O O . ILE B 1 119 ? 12.938 -14.203 -3.283 1 97.56 119 ILE B O 1
ATOM 2672 N N . ALA B 1 120 ? 14.227 -12.898 -1.996 1 97.25 120 ALA B N 1
ATOM 2673 C CA . ALA B 1 120 ? 15.445 -13.594 -2.408 1 97.25 120 ALA B CA 1
ATOM 2674 C C . ALA B 1 120 ? 15.359 -15.078 -2.084 1 97.25 120 ALA B C 1
ATOM 2676 O O . ALA B 1 120 ? 15.75 -15.922 -2.898 1 97.25 120 ALA B O 1
ATOM 2677 N N . LYS B 1 121 ? 14.859 -15.391 -0.963 1 96.94 121 LYS B N 1
ATOM 2678 C CA . LYS B 1 121 ? 14.703 -16.781 -0.546 1 96.94 121 LYS B CA 1
ATOM 2679 C C . LYS B 1 121 ? 13.766 -17.531 -1.485 1 96.94 121 LYS B C 1
ATOM 2681 O O . LYS B 1 121 ? 14.078 -18.641 -1.937 1 96.94 121 LYS B O 1
ATOM 2686 N N . ALA B 1 122 ? 12.664 -16.922 -1.753 1 96.62 122 ALA B N 1
ATOM 2687 C CA . ALA B 1 122 ? 11.688 -17.547 -2.635 1 96.62 122 ALA B CA 1
ATOM 2688 C C . ALA B 1 122 ? 12.266 -17.766 -4.027 1 96.62 122 ALA B C 1
ATOM 2690 O O . ALA B 1 122 ? 12.062 -18.828 -4.629 1 96.62 122 ALA B O 1
ATOM 2691 N N . LEU B 1 123 ? 12.969 -16.781 -4.488 1 97.12 123 LEU B N 1
ATOM 2692 C CA . LEU B 1 123 ? 13.586 -16.875 -5.809 1 97.12 123 LEU B CA 1
ATOM 2693 C C . LEU B 1 123 ? 14.586 -18.031 -5.852 1 97.12 123 LEU B C 1
ATOM 2695 O O . LEU B 1 123 ? 14.695 -18.734 -6.863 1 97.12 123 LEU B O 1
ATOM 2699 N N . ALA B 1 124 ? 15.258 -18.203 -4.801 1 96.5 124 ALA B N 1
ATOM 2700 C CA . ALA B 1 124 ? 16.297 -19.234 -4.73 1 96.5 124 ALA B CA 1
ATOM 2701 C C . ALA B 1 124 ? 15.703 -20.625 -4.66 1 96.5 124 ALA B C 1
ATOM 2703 O O . ALA B 1 124 ? 16.328 -21.609 -5.078 1 96.5 124 ALA B O 1
ATOM 2704 N N . GLU B 1 125 ? 14.484 -20.75 -4.312 1 95.62 125 GLU B N 1
ATOM 2705 C CA . GLU B 1 125 ? 13.992 -22.047 -3.869 1 95.62 125 GLU B CA 1
ATOM 2706 C C . GLU B 1 125 ? 13 -22.641 -4.871 1 95.62 125 GLU B C 1
ATOM 2708 O O . GLU B 1 125 ? 12.586 -23.797 -4.738 1 95.62 125 GLU B O 1
ATOM 2713 N N . GLY B 1 126 ? 12.664 -21.875 -5.871 1 93.75 126 GLY B N 1
ATOM 2714 C CA . GLY B 1 126 ? 11.641 -22.438 -6.738 1 93.75 126 GLY B CA 1
ATOM 2715 C C . GLY B 1 126 ? 11.711 -21.906 -8.156 1 93.75 126 GLY B C 1
ATOM 2716 O O . GLY B 1 126 ? 12.32 -20.859 -8.406 1 93.75 126 GLY B O 1
ATOM 2717 N N . ASP B 1 127 ? 11 -22.719 -8.977 1 94.75 127 ASP B N 1
ATOM 2718 C CA . ASP B 1 127 ? 10.875 -22.328 -10.375 1 94.75 127 ASP B CA 1
ATOM 2719 C C . ASP B 1 127 ? 9.555 -21.609 -10.625 1 94.75 127 ASP B C 1
ATOM 2721 O O . ASP B 1 127 ? 9.492 -20.703 -11.461 1 94.75 127 ASP B O 1
ATOM 2725 N N . LEU B 1 128 ? 8.555 -22.078 -9.977 1 97 128 LEU B N 1
ATOM 2726 C CA . LEU B 1 128 ? 7.305 -21.344 -9.867 1 97 128 LEU B CA 1
ATOM 2727 C C . LEU B 1 128 ? 7.238 -20.562 -8.555 1 97 128 LEU B C 1
ATOM 2729 O O . LEU B 1 128 ? 7.016 -21.156 -7.496 1 97 128 LEU B O 1
ATOM 2733 N N . VAL B 1 129 ? 7.48 -19.266 -8.68 1 97.31 129 VAL B N 1
ATOM 2734 C CA . VAL B 1 129 ? 7.574 -18.422 -7.492 1 97.31 129 VAL B CA 1
ATOM 2735 C C . VAL B 1 129 ? 6.238 -17.719 -7.254 1 97.31 129 VAL B C 1
ATOM 2737 O O . VAL B 1 129 ? 5.82 -16.875 -8.055 1 97.31 129 VAL B O 1
ATOM 2740 N N . ILE B 1 130 ? 5.602 -18.094 -6.188 1 98.19 130 ILE B N 1
ATOM 2741 C CA . ILE B 1 130 ? 4.316 -17.516 -5.797 1 98.19 130 ILE B CA 1
ATOM 2742 C C . ILE B 1 130 ? 4.535 -16.406 -4.773 1 98.19 130 ILE B C 1
ATOM 2744 O O . ILE B 1 130 ? 5.199 -16.609 -3.756 1 98.19 130 ILE B O 1
ATOM 2748 N N . MET B 1 131 ? 4.055 -15.25 -5.09 1 98.31 131 MET B N 1
ATOM 2749 C CA . MET B 1 131 ? 4.238 -14.109 -4.199 1 98.31 131 MET B CA 1
ATOM 2750 C C . MET B 1 131 ? 2.902 -13.453 -3.875 1 98.31 131 MET B C 1
ATOM 2752 O O . MET B 1 131 ? 2.152 -13.078 -4.781 1 98.31 131 MET B O 1
ATOM 2756 N N . ASP B 1 132 ? 2.645 -13.344 -2.645 1 97.81 132 ASP B N 1
ATOM 2757 C CA . ASP B 1 132 ? 1.429 -12.68 -2.188 1 97.81 132 ASP B CA 1
ATOM 2758 C C . ASP B 1 132 ? 1.693 -11.211 -1.876 1 97.81 132 ASP B C 1
ATOM 2760 O O . ASP B 1 132 ? 2.285 -10.883 -0.844 1 97.81 132 ASP B O 1
ATOM 2764 N N . GLU B 1 133 ? 1.311 -10.312 -2.764 1 96.81 133 GLU B N 1
ATOM 2765 C CA . GLU B 1 133 ? 1.419 -8.867 -2.645 1 96.81 133 GLU B CA 1
ATOM 2766 C C . GLU B 1 133 ? 2.848 -8.445 -2.307 1 96.81 133 GLU B C 1
ATOM 2768 O O . GLU B 1 133 ? 3.072 -7.711 -1.341 1 96.81 133 GLU B O 1
ATOM 2773 N N . PRO B 1 134 ? 3.775 -8.711 -3.164 1 97.12 134 PRO B N 1
ATOM 2774 C CA . PRO B 1 134 ? 5.191 -8.492 -2.855 1 97.12 134 PRO B CA 1
ATOM 2775 C C . PRO B 1 134 ? 5.562 -7.016 -2.789 1 97.12 134 PRO B C 1
ATOM 2777 O O . PRO B 1 134 ? 6.617 -6.664 -2.26 1 97.12 134 PRO B O 1
ATOM 2780 N N . LEU B 1 135 ? 4.688 -6.172 -3.293 1 95.12 135 LEU B N 1
ATOM 2781 C CA . LEU B 1 135 ? 5.066 -4.766 -3.381 1 95.12 135 LEU B CA 1
ATOM 2782 C C . LEU B 1 135 ? 4.379 -3.951 -2.289 1 95.12 135 LEU B C 1
ATOM 2784 O O . LEU B 1 135 ? 4.602 -2.744 -2.178 1 95.12 135 LEU B O 1
ATOM 2788 N N . SER B 1 136 ? 3.631 -4.625 -1.504 1 91.31 136 SER B N 1
ATOM 2789 C CA . SER B 1 136 ? 2.855 -3.906 -0.498 1 91.31 136 SER B CA 1
ATOM 2790 C C . SER B 1 136 ? 3.764 -3.264 0.546 1 91.31 136 SER B C 1
ATOM 2792 O O . SER B 1 136 ? 4.777 -3.846 0.935 1 91.31 136 SER B O 1
ATOM 2794 N N . ASN B 1 137 ? 3.451 -1.989 0.921 1 86.06 137 ASN B N 1
ATOM 2795 C CA . ASN B 1 137 ? 4.086 -1.257 2.014 1 86.06 137 ASN B CA 1
ATOM 2796 C C . ASN B 1 137 ? 5.539 -0.924 1.694 1 86.06 137 ASN B C 1
ATOM 2798 O O . ASN B 1 137 ? 6.344 -0.703 2.602 1 86.06 137 ASN B O 1
ATOM 2802 N N . LEU B 1 138 ? 5.891 -1.007 0.469 1 92.12 138 LEU B N 1
ATOM 2803 C CA . LEU B 1 138 ? 7.238 -0.646 0.048 1 92.12 138 LEU B CA 1
ATOM 2804 C C . LEU B 1 138 ? 7.27 0.766 -0.527 1 92.12 138 LEU B C 1
ATOM 2806 O O . LEU B 1 138 ? 6.289 1.221 -1.12 1 92.12 138 LEU B O 1
ATOM 2810 N N . ASP B 1 139 ? 8.422 1.401 -0.339 1 92.5 139 ASP B N 1
ATOM 2811 C CA . ASP B 1 139 ? 8.586 2.676 -1.03 1 92.5 139 ASP B CA 1
ATOM 2812 C C . ASP B 1 139 ? 8.938 2.463 -2.5 1 92.5 139 ASP B C 1
ATOM 2814 O O . ASP B 1 139 ? 9.016 1.325 -2.967 1 92.5 139 ASP B O 1
ATOM 2818 N N . ILE B 1 140 ? 9.117 3.545 -3.145 1 95.69 140 ILE B N 1
ATOM 2819 C CA . ILE B 1 140 ? 9.266 3.547 -4.594 1 95.69 140 ILE B CA 1
ATOM 2820 C C . ILE B 1 140 ? 10.555 2.824 -4.984 1 95.69 140 ILE B C 1
ATOM 2822 O O . ILE B 1 140 ? 10.57 2.039 -5.934 1 95.69 140 ILE B O 1
ATOM 2826 N N . ALA B 1 141 ? 11.594 3.02 -4.262 1 94.88 141 ALA B N 1
ATOM 2827 C CA . ALA B 1 141 ? 12.891 2.428 -4.59 1 94.88 141 ALA B CA 1
ATOM 2828 C C . ALA B 1 141 ? 12.844 0.909 -4.457 1 94.88 141 ALA B C 1
ATOM 2830 O O . ALA B 1 141 ? 13.305 0.188 -5.344 1 94.88 141 ALA B O 1
ATOM 2831 N N . ASN B 1 142 ? 12.328 0.413 -3.381 1 94.38 142 ASN B N 1
ATOM 2832 C CA . ASN B 1 142 ? 12.234 -1.025 -3.156 1 94.38 142 ASN B CA 1
ATOM 2833 C C . ASN B 1 142 ? 11.281 -1.687 -4.152 1 94.38 142 ASN B C 1
ATOM 2835 O O . ASN B 1 142 ? 11.547 -2.789 -4.633 1 94.38 142 ASN B O 1
ATOM 2839 N N . ARG B 1 143 ? 10.211 -1.049 -4.418 1 95.88 143 ARG B N 1
ATOM 2840 C CA . ARG B 1 143 ? 9.297 -1.554 -5.441 1 95.88 143 ARG B CA 1
ATOM 2841 C C . ARG B 1 143 ? 10.016 -1.735 -6.773 1 95.88 143 ARG B C 1
ATOM 2843 O O . ARG B 1 143 ? 9.891 -2.777 -7.418 1 95.88 143 ARG B O 1
ATOM 2850 N N . LYS B 1 144 ? 10.742 -0.727 -7.133 1 96.25 144 LYS B N 1
ATOM 2851 C CA . LYS B 1 144 ? 11.469 -0.784 -8.398 1 96.25 144 LYS B CA 1
ATOM 2852 C C . LYS B 1 144 ? 12.445 -1.952 -8.422 1 96.25 144 LYS B C 1
ATOM 2854 O O . LYS B 1 144 ? 12.578 -2.643 -9.43 1 96.25 144 LYS B O 1
ATOM 2859 N N . LYS B 1 145 ? 13.125 -2.146 -7.359 1 95.5 145 LYS B N 1
ATOM 2860 C CA . LYS B 1 145 ? 14.07 -3.254 -7.27 1 95.5 145 LYS B CA 1
ATOM 2861 C C . LYS B 1 145 ? 13.383 -4.59 -7.547 1 95.5 145 LYS B C 1
ATOM 2863 O O . LYS B 1 145 ? 13.891 -5.402 -8.328 1 95.5 145 LYS B O 1
ATOM 2868 N N . ILE B 1 146 ? 12.266 -4.793 -6.961 1 97 146 ILE B N 1
ATOM 2869 C CA . ILE B 1 146 ? 11.539 -6.047 -7.113 1 97 146 ILE B CA 1
ATOM 2870 C C . ILE B 1 146 ? 11.039 -6.18 -8.555 1 97 146 ILE B C 1
ATOM 2872 O O . ILE B 1 146 ? 11.203 -7.227 -9.18 1 97 146 ILE B O 1
ATOM 2876 N N . ILE B 1 147 ? 10.492 -5.117 -9.07 1 97.06 147 ILE B N 1
ATOM 2877 C CA . ILE B 1 147 ? 9.977 -5.125 -10.43 1 97.06 147 ILE B CA 1
ATOM 2878 C C . ILE B 1 147 ? 11.102 -5.441 -11.414 1 97.06 147 ILE B C 1
ATOM 2880 O O . ILE B 1 147 ? 10.938 -6.27 -12.312 1 97.06 147 ILE B O 1
ATOM 2884 N N . ASP B 1 148 ? 12.234 -4.82 -11.195 1 97.25 148 ASP B N 1
ATOM 2885 C CA . ASP B 1 148 ? 13.383 -5.062 -12.07 1 97.25 148 ASP B CA 1
ATOM 2886 C C . ASP B 1 148 ? 13.797 -6.531 -12.031 1 97.25 148 ASP B C 1
ATOM 2888 O O . ASP B 1 148 ? 14.109 -7.117 -13.07 1 97.25 148 ASP B O 1
ATOM 2892 N N . VAL B 1 149 ? 13.789 -7.066 -10.922 1 96.94 149 VAL B N 1
ATOM 2893 C CA . VAL B 1 149 ? 14.18 -8.461 -10.75 1 96.94 149 VAL B CA 1
ATOM 2894 C C . VAL B 1 149 ? 13.164 -9.375 -11.445 1 96.94 149 VAL B C 1
ATOM 2896 O O . VAL B 1 149 ? 13.547 -10.312 -12.141 1 96.94 149 VAL B O 1
ATOM 2899 N N . LEU B 1 150 ? 11.922 -9.109 -11.266 1 97.69 150 LEU B N 1
ATOM 2900 C CA . LEU B 1 150 ? 10.883 -9.891 -11.922 1 97.69 150 LEU B CA 1
ATOM 2901 C C . LEU B 1 150 ? 11.047 -9.852 -13.438 1 97.69 150 LEU B C 1
ATOM 2903 O O . LEU B 1 150 ? 10.977 -10.891 -14.094 1 97.69 150 LEU B O 1
ATOM 2907 N N . ILE B 1 151 ? 11.336 -8.688 -13.914 1 97.25 151 ILE B N 1
ATOM 2908 C CA . ILE B 1 151 ? 11.477 -8.492 -15.352 1 97.25 151 ILE B CA 1
ATOM 2909 C C . ILE B 1 151 ? 12.711 -9.25 -15.852 1 97.25 151 ILE B C 1
ATOM 2911 O O . ILE B 1 151 ? 12.656 -9.922 -16.875 1 97.25 151 ILE B O 1
ATOM 2915 N N . SER B 1 152 ? 13.727 -9.164 -15.102 1 97.06 152 SER B N 1
ATOM 2916 C CA . SER B 1 152 ? 14.984 -9.773 -15.523 1 97.06 152 SER B CA 1
ATOM 2917 C C . SER B 1 152 ? 14.891 -11.297 -15.5 1 97.06 152 SER B C 1
ATOM 2919 O O . SER B 1 152 ? 15.602 -11.977 -16.25 1 97.06 152 SER B O 1
ATOM 2921 N N . LEU B 1 153 ? 13.977 -11.867 -14.734 1 97.38 153 LEU B N 1
ATOM 2922 C CA . LEU B 1 153 ? 13.953 -13.312 -14.523 1 97.38 153 LEU B CA 1
ATOM 2923 C C . LEU B 1 153 ? 12.758 -13.938 -15.234 1 97.38 153 LEU B C 1
ATOM 2925 O O . LEU B 1 153 ? 12.578 -15.156 -15.195 1 97.38 153 LEU B O 1
ATOM 2929 N N . LYS B 1 154 ? 11.984 -13.172 -15.875 1 95.56 154 LYS B N 1
ATOM 2930 C CA . LYS B 1 154 ? 10.695 -13.664 -16.344 1 95.56 154 LYS B CA 1
ATOM 2931 C C . LYS B 1 154 ? 10.875 -14.695 -17.453 1 95.56 154 LYS B C 1
ATOM 2933 O O . LYS B 1 154 ? 9.945 -15.445 -17.766 1 95.56 154 LYS B O 1
ATOM 2938 N N . ASN B 1 155 ? 12.062 -14.812 -18.078 1 95.12 155 ASN B N 1
ATOM 2939 C CA . ASN B 1 155 ? 12.328 -15.82 -19.109 1 95.12 155 ASN B CA 1
ATOM 2940 C C . ASN B 1 155 ? 12.859 -17.109 -18.484 1 95.12 155 ASN B C 1
ATOM 2942 O O . ASN B 1 155 ? 12.922 -18.141 -19.156 1 95.12 155 ASN B O 1
ATOM 2946 N N . GLU B 1 156 ? 13.164 -17.062 -17.234 1 93.69 156 GLU B N 1
ATOM 2947 C CA . GLU B 1 156 ? 13.75 -18.234 -16.594 1 93.69 156 GLU B CA 1
ATOM 2948 C C . GLU B 1 156 ? 12.836 -18.781 -15.5 1 93.69 156 GLU B C 1
ATOM 2950 O O . GLU B 1 156 ? 12.953 -19.938 -15.109 1 93.69 156 GLU B O 1
ATOM 2955 N N . ARG B 1 157 ? 12.008 -17.938 -15.008 1 93.06 157 ARG B N 1
ATOM 2956 C CA . ARG B 1 157 ? 11.125 -18.297 -13.898 1 93.06 157 ARG B CA 1
ATOM 2957 C C . ARG B 1 157 ? 9.664 -18.047 -14.258 1 93.06 157 ARG B C 1
ATOM 2959 O O . ARG B 1 157 ? 9.367 -17.234 -15.141 1 93.06 157 ARG B O 1
ATOM 2966 N N . LYS B 1 158 ? 8.828 -18.859 -13.625 1 96.69 158 LYS B N 1
ATOM 2967 C CA . LYS B 1 158 ? 7.383 -18.625 -13.641 1 96.69 158 LYS B CA 1
ATOM 2968 C C . LYS B 1 158 ? 6.918 -17.953 -12.352 1 96.69 158 LYS B C 1
ATOM 2970 O O . LYS B 1 158 ? 7.297 -18.375 -11.258 1 96.69 158 LYS B O 1
ATOM 2975 N N . PHE B 1 159 ? 6.184 -16.859 -12.531 1 98.31 159 PHE B N 1
ATOM 2976 C CA . PHE B 1 159 ? 5.715 -16.125 -11.359 1 98.31 159 PHE B CA 1
ATOM 2977 C C . PHE B 1 159 ? 4.191 -16.141 -11.297 1 98.31 159 PHE B C 1
ATOM 2979 O O . PHE B 1 159 ? 3.518 -16.016 -12.32 1 98.31 159 PHE B O 1
ATOM 2986 N N . LEU B 1 160 ? 3.637 -16.312 -10.133 1 98.56 160 LEU B N 1
ATOM 2987 C CA . LEU B 1 160 ? 2.244 -16.047 -9.789 1 98.56 160 LEU B CA 1
ATOM 2988 C C . LEU B 1 160 ? 2.148 -15.039 -8.648 1 98.56 160 LEU B C 1
ATOM 2990 O O . LEU B 1 160 ? 2.502 -15.344 -7.512 1 98.56 160 LEU B O 1
ATOM 2994 N N . ILE B 1 161 ? 1.644 -13.852 -8.984 1 98.56 161 ILE B N 1
ATOM 2995 C CA . ILE B 1 161 ? 1.755 -12.719 -8.07 1 98.56 161 ILE B CA 1
ATOM 2996 C C . ILE B 1 161 ? 0.383 -12.078 -7.875 1 98.56 161 ILE B C 1
ATOM 2998 O O . ILE B 1 161 ? -0.326 -11.805 -8.844 1 98.56 161 ILE B O 1
ATOM 3002 N N . THR B 1 162 ? -0.001 -11.93 -6.633 1 98.31 162 THR B N 1
ATOM 3003 C CA . THR B 1 162 ? -1.186 -11.125 -6.355 1 98.31 162 THR B CA 1
ATOM 3004 C C . THR B 1 162 ? -0.807 -9.664 -6.129 1 98.31 162 THR B C 1
ATOM 3006 O O . THR B 1 162 ? 0.273 -9.375 -5.613 1 98.31 162 THR B O 1
ATOM 3009 N N . SER B 1 163 ? -1.667 -8.75 -6.551 1 95.81 163 SER B N 1
ATOM 3010 C CA . SER B 1 163 ? -1.417 -7.324 -6.332 1 95.81 163 SER B CA 1
ATOM 3011 C C . SER B 1 163 ? -2.721 -6.539 -6.258 1 95.81 163 SER B C 1
ATOM 3013 O O . SER B 1 163 ? -3.678 -6.844 -6.973 1 95.81 163 SER B O 1
ATOM 3015 N N . HIS B 1 164 ? -2.709 -5.527 -5.465 1 92.25 164 HIS B N 1
ATOM 3016 C CA . HIS B 1 164 ? -3.783 -4.539 -5.469 1 92.25 164 HIS B CA 1
ATOM 3017 C C . HIS B 1 164 ? -3.441 -3.359 -6.371 1 92.25 164 HIS B C 1
ATOM 3019 O O . HIS B 1 164 ? -4.309 -2.539 -6.684 1 92.25 164 HIS B O 1
ATOM 3025 N N . GLU B 1 165 ? -2.234 -3.285 -6.758 1 91.62 165 GLU B N 1
ATOM 3026 C CA . GLU B 1 165 ? -1.774 -2.189 -7.605 1 91.62 165 GLU B CA 1
ATOM 3027 C C . GLU B 1 165 ? -1.941 -2.529 -9.086 1 91.62 165 GLU B C 1
ATOM 3029 O O . GLU B 1 165 ? -1.213 -3.367 -9.625 1 91.62 165 GLU B O 1
ATOM 3034 N N . LEU B 1 166 ? -2.746 -1.737 -9.703 1 94.88 166 LEU B N 1
ATOM 3035 C CA . LEU B 1 166 ? -3.115 -2.076 -11.078 1 94.88 166 LEU B CA 1
ATOM 3036 C C . LEU B 1 166 ? -1.986 -1.736 -12.047 1 94.88 166 LEU B C 1
ATOM 3038 O O . LEU B 1 166 ? -1.967 -2.221 -13.18 1 94.88 166 LEU B O 1
ATOM 3042 N N . ASP B 1 167 ? -1.033 -0.898 -11.594 1 93.44 167 ASP B N 1
ATOM 3043 C CA . ASP B 1 167 ? 0.062 -0.532 -12.484 1 93.44 167 ASP B CA 1
ATOM 3044 C C . ASP B 1 167 ? 0.984 -1.722 -12.742 1 93.44 167 ASP B C 1
ATOM 3046 O O . ASP B 1 167 ? 1.773 -1.711 -13.688 1 93.44 167 ASP B O 1
ATOM 3050 N N . MET B 1 168 ? 0.856 -2.76 -12.016 1 95.75 168 MET B N 1
ATOM 3051 C CA . MET B 1 168 ? 1.638 -3.977 -12.203 1 95.75 168 MET B CA 1
ATOM 3052 C C . MET B 1 168 ? 1.279 -4.648 -13.523 1 95.75 168 MET B C 1
ATOM 3054 O O . MET B 1 168 ? 2.041 -5.477 -14.031 1 95.75 168 MET B O 1
ATOM 3058 N N . ILE B 1 169 ? 0.16 -4.301 -14.031 1 97.12 169 ILE B N 1
ATOM 3059 C CA . ILE B 1 169 ? -0.31 -4.895 -15.273 1 97.12 169 ILE B CA 1
ATOM 3060 C C . ILE B 1 169 ? 0.709 -4.641 -16.391 1 97.12 169 ILE B C 1
ATOM 3062 O O . ILE B 1 169 ? 0.83 -5.438 -17.312 1 97.12 169 ILE B O 1
ATOM 3066 N N . ASN B 1 170 ? 1.435 -3.549 -16.234 1 96.25 170 ASN B N 1
ATOM 3067 C CA . ASN B 1 170 ? 2.373 -3.139 -17.266 1 96.25 170 ASN B CA 1
ATOM 3068 C C . ASN B 1 170 ? 3.521 -4.137 -17.406 1 96.25 170 ASN B C 1
ATOM 3070 O O . ASN B 1 170 ? 4.227 -4.137 -18.422 1 96.25 170 ASN B O 1
ATOM 3074 N N . PHE B 1 171 ? 3.656 -5 -16.453 1 96.12 171 PHE B N 1
ATOM 3075 C CA . PHE B 1 171 ? 4.785 -5.922 -16.453 1 96.12 171 PHE B CA 1
ATOM 3076 C C . PHE B 1 171 ? 4.305 -7.363 -16.594 1 96.12 171 PHE B C 1
ATOM 3078 O O . PHE B 1 171 ? 5.113 -8.297 -16.609 1 96.12 171 PHE B O 1
ATOM 3085 N N . ALA B 1 172 ? 3.039 -7.57 -16.719 1 97.19 172 ALA B N 1
ATOM 3086 C CA . ALA B 1 172 ? 2.449 -8.906 -16.703 1 97.19 172 ALA B CA 1
ATOM 3087 C C . ALA B 1 172 ? 2.494 -9.547 -18.094 1 97.19 172 ALA B C 1
ATOM 3089 O O . ALA B 1 172 ? 2.305 -8.867 -19.094 1 97.19 172 ALA B O 1
ATOM 3090 N N . ASP B 1 173 ? 2.709 -10.82 -18.125 1 97.56 173 ASP B N 1
ATOM 3091 C CA . ASP B 1 173 ? 2.574 -11.625 -19.344 1 97.56 173 ASP B CA 1
ATOM 3092 C C . ASP B 1 173 ? 1.184 -12.25 -19.438 1 97.56 173 ASP B C 1
ATOM 3094 O O . ASP B 1 173 ? 0.702 -12.539 -20.531 1 97.56 173 ASP B O 1
ATOM 3098 N N . ASN B 1 174 ? 0.615 -12.484 -18.344 1 97.88 174 ASN B N 1
ATOM 3099 C CA . ASN B 1 174 ? -0.725 -13.031 -18.156 1 97.88 174 ASN B CA 1
ATOM 3100 C C . ASN B 1 174 ? -1.429 -12.398 -16.953 1 97.88 174 ASN B C 1
ATOM 3102 O O . ASN B 1 174 ? -0.787 -12.07 -15.961 1 97.88 174 ASN B O 1
ATOM 3106 N N . VAL B 1 175 ? -2.73 -12.227 -17.109 1 98.44 175 VAL B N 1
ATOM 3107 C CA . VAL B 1 175 ? -3.488 -11.609 -16.031 1 98.44 175 VAL B CA 1
ATOM 3108 C C . VAL B 1 175 ? -4.707 -12.461 -15.695 1 98.44 175 VAL B C 1
ATOM 3110 O O . VAL B 1 175 ? -5.398 -12.945 -16.594 1 98.44 175 VAL B O 1
ATOM 3113 N N . ILE B 1 176 ? -4.91 -12.656 -14.43 1 98.69 176 ILE B N 1
ATOM 3114 C CA . ILE B 1 176 ? -6.074 -13.336 -13.867 1 98.69 176 ILE B CA 1
ATOM 3115 C C . ILE B 1 176 ? -6.844 -12.375 -12.969 1 98.69 176 ILE B C 1
ATOM 3117 O O . ILE B 1 176 ? -6.254 -11.703 -12.109 1 98.69 176 ILE B O 1
ATOM 3121 N N . VAL B 1 177 ? -8.125 -12.281 -13.203 1 98.69 177 VAL B N 1
ATOM 3122 C CA . VAL B 1 177 ? -8.953 -11.398 -12.391 1 98.69 177 VAL B CA 1
ATOM 3123 C C . VAL B 1 177 ? -9.992 -12.219 -11.625 1 98.69 177 VAL B C 1
ATOM 3125 O O . VAL B 1 177 ? -10.695 -13.047 -12.219 1 98.69 177 VAL B O 1
ATOM 3128 N N . MET B 1 178 ? -10.039 -11.961 -10.359 1 98.56 178 MET B N 1
ATOM 3129 C CA . MET B 1 178 ? -10.945 -12.711 -9.5 1 98.56 178 MET B CA 1
ATOM 3130 C C . MET B 1 178 ? -11.992 -11.797 -8.875 1 98.56 178 MET B C 1
ATOM 3132 O O . MET B 1 178 ? -11.695 -10.648 -8.547 1 98.56 178 MET B O 1
ATOM 3136 N N . LYS B 1 179 ? -13.117 -12.312 -8.703 1 98.38 179 LYS B N 1
ATOM 3137 C CA . LYS B 1 179 ? -14.219 -11.672 -7.988 1 98.38 179 LYS B CA 1
ATOM 3138 C C . LYS B 1 179 ? -15.078 -12.695 -7.258 1 98.38 179 LYS B C 1
ATOM 3140 O O . LYS B 1 179 ? -15.531 -13.672 -7.859 1 98.38 179 LYS B O 1
ATOM 3145 N N . LYS B 1 180 ? -15.219 -12.5 -5.988 1 97.62 180 LYS B N 1
ATOM 3146 C CA . LYS B 1 180 ? -16.109 -13.312 -5.156 1 97.62 180 LYS B CA 1
ATOM 3147 C C . LYS B 1 180 ? -15.797 -14.797 -5.312 1 97.62 180 LYS B C 1
ATOM 3149 O O . LYS B 1 180 ? -16.703 -15.609 -5.52 1 97.62 180 LYS B O 1
ATOM 3154 N N . GLY B 1 181 ? -14.523 -15.055 -5.328 1 98.25 181 GLY B N 1
ATOM 3155 C CA . GLY B 1 181 ? -14.078 -16.438 -5.281 1 98.25 181 GLY B CA 1
ATOM 3156 C C . GLY B 1 181 ? -14.078 -17.109 -6.641 1 98.25 181 GLY B C 1
ATOM 3157 O O . GLY B 1 181 ? -13.938 -18.328 -6.734 1 98.25 181 GLY B O 1
ATOM 3158 N N . LYS B 1 182 ? -14.273 -16.328 -7.688 1 98.56 182 LYS B N 1
ATOM 3159 C CA . LYS B 1 182 ? -14.312 -16.859 -9.047 1 98.56 182 LYS B CA 1
ATOM 3160 C C . LYS B 1 182 ? -13.352 -16.109 -9.961 1 98.56 182 LYS B C 1
ATOM 3162 O O . LYS B 1 182 ? -13.055 -14.93 -9.727 1 98.56 182 LYS B O 1
ATOM 3167 N N . VAL B 1 183 ? -12.891 -16.844 -10.961 1 98.5 183 VAL B N 1
ATOM 3168 C CA . VAL B 1 183 ? -12.117 -16.188 -12.008 1 98.5 183 VAL B CA 1
ATOM 3169 C C . VAL B 1 183 ? -13.07 -15.578 -13.039 1 98.5 183 VAL B C 1
ATOM 3171 O O . VAL B 1 183 ? -13.898 -16.281 -13.625 1 98.5 183 VAL B O 1
ATOM 3174 N N . VAL B 1 184 ? -12.891 -14.312 -13.258 1 98.5 184 VAL B N 1
ATOM 3175 C CA . VAL B 1 184 ? -13.812 -13.656 -14.172 1 98.5 184 VAL B CA 1
ATOM 3176 C C . VAL B 1 184 ? -13.094 -13.305 -15.477 1 98.5 184 VAL B C 1
ATOM 3178 O O . VAL B 1 184 ? -13.734 -12.969 -16.469 1 98.5 184 VAL B O 1
ATOM 3181 N N . TYR B 1 185 ? -11.812 -13.336 -15.445 1 98.44 185 TYR B N 1
ATOM 3182 C CA . TYR B 1 185 ? -11 -13.125 -16.641 1 98.44 185 TYR B CA 1
ATOM 3183 C C . TYR B 1 185 ? -9.633 -13.766 -16.484 1 98.44 185 TYR B C 1
ATOM 3185 O O . TYR B 1 185 ? -9.055 -13.758 -15.398 1 98.44 185 TYR B O 1
ATOM 3193 N N . GLN B 1 186 ? -9.125 -14.305 -17.453 1 98.19 186 GLN B N 1
ATOM 3194 C CA . GLN B 1 186 ? -7.73 -14.711 -17.547 1 98.19 186 GLN B CA 1
ATOM 3195 C C . GLN B 1 186 ? -7.23 -14.625 -18.984 1 98.19 186 GLN B C 1
ATOM 3197 O O . GLN B 1 186 ? -7.934 -15.031 -19.906 1 98.19 186 GLN B O 1
ATOM 3202 N N . GLY B 1 187 ? -6.152 -13.953 -19.172 1 97.56 187 GLY B N 1
ATOM 3203 C CA . GLY B 1 187 ? -5.598 -13.797 -20.5 1 97.56 187 GLY B CA 1
ATOM 3204 C C . GLY B 1 187 ? -4.629 -12.633 -20.609 1 97.56 187 GLY B C 1
ATOM 3205 O O . GLY B 1 187 ? -3.939 -12.305 -19.641 1 97.56 187 GLY B O 1
ATOM 3206 N N . ASN B 1 188 ? -4.527 -12.125 -21.797 1 96.19 188 ASN B N 1
ATOM 3207 C CA . ASN B 1 188 ? -3.605 -11.023 -22.078 1 96.19 188 ASN B CA 1
ATOM 3208 C C . ASN B 1 188 ? -4.055 -9.734 -21.406 1 96.19 188 ASN B C 1
ATOM 3210 O O . ASN B 1 188 ? -5.254 -9.469 -21.297 1 96.19 188 ASN B O 1
ATOM 3214 N N . LYS B 1 189 ? -3.055 -8.914 -21.047 1 95.38 189 LYS B N 1
ATOM 3215 C CA . LYS B 1 189 ? -3.357 -7.66 -20.359 1 95.38 189 LYS B CA 1
ATOM 3216 C C . LYS B 1 189 ? -4.191 -6.734 -21.25 1 95.38 189 LYS B C 1
ATOM 3218 O O . LYS B 1 189 ? -4.941 -5.898 -20.734 1 95.38 189 LYS B O 1
ATOM 3223 N N . GLU B 1 190 ? -4.121 -6.949 -22.5 1 94.06 190 GLU B N 1
ATOM 3224 C CA . GLU B 1 190 ? -4.871 -6.105 -23.422 1 94.06 190 GLU B CA 1
ATOM 3225 C C . GLU B 1 190 ? -6.371 -6.344 -23.297 1 94.06 190 GLU B C 1
ATOM 3227 O O . GLU B 1 190 ? -7.176 -5.48 -23.656 1 94.06 190 GLU B O 1
ATOM 3232 N N . GLY B 1 191 ? -6.723 -7.488 -22.781 1 95.25 191 GLY B N 1
ATOM 3233 C CA . GLY B 1 191 ? -8.125 -7.832 -22.625 1 95.25 191 GLY B CA 1
ATOM 3234 C C . GLY B 1 191 ? -8.758 -7.199 -21.406 1 95.25 191 GLY B C 1
ATOM 3235 O O . GLY B 1 191 ? -9.984 -7.23 -21.25 1 95.25 191 GLY B O 1
ATOM 3236 N N . ILE B 1 192 ? -7.969 -6.555 -20.547 1 96.5 192 ILE B N 1
ATOM 3237 C CA . ILE B 1 192 ? -8.469 -5.887 -19.359 1 96.5 192 ILE B CA 1
ATOM 3238 C C . ILE B 1 192 ? -8.938 -4.477 -19.719 1 96.5 192 ILE B C 1
ATOM 3240 O O . ILE B 1 192 ? -8.133 -3.643 -20.141 1 96.5 192 ILE B O 1
ATOM 3244 N N . ASP B 1 193 ? -10.203 -4.293 -19.547 1 96.06 193 ASP B N 1
ATOM 3245 C CA . ASP B 1 193 ? -10.711 -2.967 -19.875 1 96.06 193 ASP B CA 1
ATOM 3246 C C . ASP B 1 193 ? -11.461 -2.346 -18.703 1 96.06 193 ASP B C 1
ATOM 3248 O O . ASP B 1 193 ? -11.531 -2.938 -17.625 1 96.06 193 ASP B O 1
ATOM 3252 N N . GLU B 1 194 ? -11.922 -1.14 -18.953 1 96.69 194 GLU B N 1
ATOM 3253 C CA . GLU B 1 194 ? -12.562 -0.33 -17.922 1 96.69 194 GLU B CA 1
ATOM 3254 C C . GLU B 1 194 ? -13.836 -0.999 -17.406 1 96.69 194 GLU B C 1
ATOM 3256 O O . GLU B 1 194 ? -14.109 -0.98 -16.203 1 96.69 194 GLU B O 1
ATOM 3261 N N . SER B 1 195 ? -14.562 -1.602 -18.297 1 98 195 SER B N 1
ATOM 3262 C CA . SER B 1 195 ? -15.812 -2.234 -17.922 1 98 195 SER B CA 1
ATOM 3263 C C . SER B 1 195 ? -15.57 -3.404 -16.969 1 98 195 SER B C 1
ATOM 3265 O O . SER B 1 195 ? -16.234 -3.521 -15.938 1 98 195 SER B O 1
ATOM 3267 N N . LEU B 1 196 ? -14.633 -4.23 -17.297 1 98.19 196 LEU B N 1
ATOM 3268 C CA . LEU B 1 196 ? -14.312 -5.391 -16.484 1 98.19 196 LEU B CA 1
ATOM 3269 C C . LEU B 1 196 ? -13.859 -4.957 -15.086 1 98.19 196 LEU B C 1
ATOM 3271 O O . LEU B 1 196 ? -14.375 -5.457 -14.086 1 98.19 196 LEU B O 1
ATOM 3275 N N . LEU B 1 197 ? -12.922 -4.016 -15 1 98.25 197 LEU B N 1
ATOM 3276 C CA . LEU B 1 197 ? -12.367 -3.617 -13.711 1 98.25 197 LEU B CA 1
ATOM 3277 C C . LEU B 1 197 ? -13.406 -2.867 -12.883 1 98.25 197 LEU B C 1
ATOM 3279 O O . LEU B 1 197 ? -13.453 -3.016 -11.656 1 98.25 197 LEU B O 1
ATOM 3283 N N . SER B 1 198 ? -14.234 -2.047 -13.594 1 98.44 198 SER B N 1
ATOM 3284 C CA . SER B 1 198 ? -15.305 -1.362 -12.883 1 98.44 198 SER B CA 1
ATOM 3285 C C . SER B 1 198 ? -16.297 -2.357 -12.273 1 98.44 198 SER B C 1
ATOM 3287 O O . SER B 1 198 ? -16.75 -2.17 -11.148 1 98.44 198 SER B O 1
ATOM 3289 N N . PHE B 1 199 ? -16.562 -3.373 -13.062 1 98.25 199 PHE B N 1
ATOM 3290 C CA . PHE B 1 199 ? -17.422 -4.441 -12.57 1 98.25 199 PHE B CA 1
ATOM 3291 C C . PHE B 1 199 ? -16.781 -5.145 -11.375 1 98.25 199 PHE B C 1
ATOM 3293 O O . PHE B 1 199 ? -17.438 -5.348 -10.352 1 98.25 199 PHE B O 1
ATOM 3300 N N . VAL B 1 200 ? -15.547 -5.473 -11.422 1 98.31 200 VAL B N 1
ATOM 3301 C CA . VAL B 1 200 ? -14.828 -6.27 -10.438 1 98.31 200 VAL B CA 1
ATOM 3302 C C . VAL B 1 200 ? -14.688 -5.484 -9.133 1 98.31 200 VAL B C 1
ATOM 3304 O O . VAL B 1 200 ? -14.938 -6.016 -8.047 1 98.31 200 VAL B O 1
ATOM 3307 N N . TYR B 1 201 ? -14.383 -4.191 -9.234 1 97.75 201 TYR B N 1
ATOM 3308 C CA . TYR B 1 201 ? -14.07 -3.406 -8.047 1 97.75 201 TYR B CA 1
ATOM 3309 C C . TYR B 1 201 ? -15.273 -2.572 -7.617 1 97.75 201 TYR B C 1
ATOM 3311 O O . TYR B 1 201 ? -15.234 -1.901 -6.582 1 97.75 201 TYR B O 1
ATOM 3319 N N . GLU B 1 202 ? -16.328 -2.518 -8.438 1 97.19 202 GLU B N 1
ATOM 3320 C CA . GLU B 1 202 ? -17.594 -1.881 -8.117 1 97.19 202 GLU B CA 1
ATOM 3321 C C . GLU B 1 202 ? -17.422 -0.378 -7.918 1 97.19 202 GLU B C 1
ATOM 3323 O O . GLU B 1 202 ? -18.016 0.202 -7.004 1 97.19 202 GLU B O 1
ATOM 3328 N N . VAL B 1 203 ? -16.516 0.202 -8.68 1 97.06 203 VAL B N 1
ATOM 3329 C CA . VAL B 1 203 ? -16.312 1.641 -8.805 1 97.06 203 VAL B CA 1
ATOM 3330 C C . VAL B 1 203 ? -15.953 1.988 -10.242 1 97.06 203 VAL B C 1
ATOM 3332 O O . VAL B 1 203 ? -15.414 1.152 -10.977 1 97.06 203 VAL B O 1
ATOM 3335 N N . PRO B 1 204 ? -16.297 3.219 -10.672 1 96.88 204 PRO B N 1
ATOM 3336 C CA . PRO B 1 204 ? -15.906 3.594 -12.039 1 96.88 204 PRO B CA 1
ATOM 3337 C C . PRO B 1 204 ? -14.391 3.686 -12.211 1 96.88 204 PRO B C 1
ATOM 3339 O O . PRO B 1 204 ? -13.711 4.363 -11.438 1 96.88 204 PRO B O 1
ATOM 3342 N N . ILE B 1 205 ? -13.898 2.967 -13.227 1 97.06 205 ILE B N 1
ATOM 3343 C CA . ILE B 1 205 ? -12.477 2.961 -13.539 1 97.06 205 ILE B CA 1
ATOM 3344 C C . ILE B 1 205 ? -12.258 3.324 -15 1 97.06 205 ILE B C 1
ATOM 3346 O O . ILE B 1 205 ? -12.992 2.852 -15.883 1 97.06 205 ILE B O 1
ATOM 3350 N N . LYS B 1 206 ? -11.367 4.16 -15.25 1 95.38 206 LYS B N 1
ATOM 3351 C CA . LYS B 1 206 ? -10.992 4.574 -16.609 1 95.38 206 LYS B CA 1
ATOM 3352 C C . LYS B 1 206 ? -9.602 4.051 -16.969 1 95.38 206 LYS B C 1
ATOM 3354 O O . LYS B 1 206 ? -8.672 4.129 -16.172 1 95.38 206 LYS B O 1
ATOM 3359 N N . LYS B 1 207 ? -9.547 3.496 -18.141 1 95.12 207 LYS B N 1
ATOM 3360 C CA . LYS B 1 207 ? -8.273 3.02 -18.688 1 95.12 207 LYS B CA 1
ATOM 3361 C C . LYS B 1 207 ? -7.609 4.09 -19.547 1 95.12 207 LYS B C 1
ATOM 3363 O O . LYS B 1 207 ? -8.25 4.68 -20.422 1 95.12 207 LYS B O 1
ATOM 3368 N N . ILE B 1 208 ? -6.355 4.344 -19.281 1 93.31 208 ILE B N 1
ATOM 3369 C CA . ILE B 1 208 ? -5.578 5.324 -20.031 1 93.31 208 ILE B CA 1
ATOM 3370 C C . ILE B 1 208 ? -4.305 4.676 -20.562 1 93.31 208 ILE B C 1
ATOM 3372 O O . ILE B 1 208 ? -3.551 4.055 -19.812 1 93.31 208 ILE B O 1
ATOM 3376 N N . ASN B 1 209 ? -4.066 4.801 -21.844 1 92.06 209 ASN B N 1
ATOM 3377 C CA . ASN B 1 209 ? -2.844 4.297 -22.469 1 92.06 209 ASN B CA 1
ATOM 3378 C C . ASN B 1 209 ? -1.943 5.434 -22.938 1 92.06 209 ASN B C 1
ATOM 3380 O O . ASN B 1 209 ? -2.395 6.336 -23.656 1 92.06 209 ASN B O 1
ATOM 3384 N N . VAL B 1 210 ? -0.677 5.371 -22.469 1 88.69 210 VAL B N 1
ATOM 3385 C CA . VAL B 1 210 ? 0.297 6.383 -22.859 1 88.69 210 VAL B CA 1
ATOM 3386 C C . VAL B 1 210 ? 1.661 5.73 -23.078 1 88.69 210 VAL B C 1
ATOM 3388 O O . VAL B 1 210 ? 2.203 5.098 -22.156 1 88.69 210 VAL B O 1
ATOM 3391 N N . ASN B 1 211 ? 2.279 5.992 -24.156 1 86.56 211 ASN B N 1
ATOM 3392 C CA . ASN B 1 211 ? 3.625 5.52 -24.453 1 86.56 211 ASN B CA 1
ATOM 3393 C C . ASN B 1 211 ? 3.785 4.035 -24.125 1 86.56 211 ASN B C 1
ATOM 3395 O O . ASN B 1 211 ? 4.746 3.643 -23.469 1 86.56 211 ASN B O 1
ATOM 3399 N N . ASN B 1 212 ? 2.818 3.199 -24.297 1 88.56 212 ASN B N 1
ATOM 3400 C CA . ASN B 1 212 ? 2.84 1.751 -24.141 1 88.56 212 ASN B CA 1
ATOM 3401 C C . ASN B 1 212 ? 2.58 1.351 -22.688 1 88.56 212 ASN B C 1
ATOM 3403 O O . ASN B 1 212 ? 2.85 0.214 -22.297 1 88.56 212 ASN B O 1
ATOM 3407 N N . TYR B 1 213 ? 2.242 2.389 -21.922 1 92.88 213 TYR B N 1
ATOM 3408 C CA . TYR B 1 213 ? 1.862 2.105 -20.547 1 92.88 213 TYR B CA 1
ATOM 3409 C C . TYR B 1 213 ? 0.354 2.225 -20.359 1 92.88 21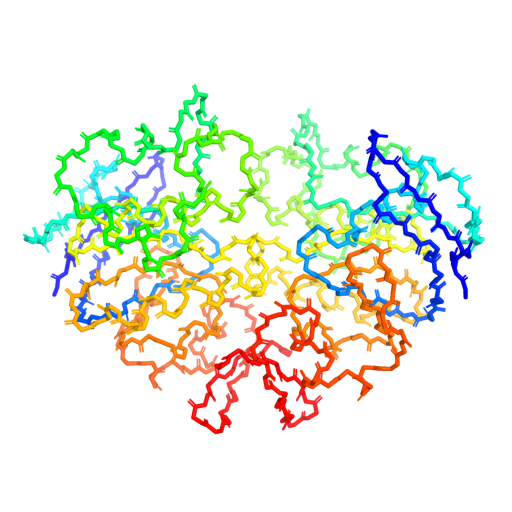3 TYR B C 1
ATOM 3411 O O . TYR B 1 213 ? -0.281 3.104 -20.938 1 92.88 213 TYR B O 1
ATOM 3419 N N . THR B 1 214 ? -0.072 1.339 -19.562 1 94.62 214 THR B N 1
ATOM 3420 C CA . THR B 1 214 ? -1.489 1.343 -19.219 1 94.62 214 THR B CA 1
ATOM 3421 C C . THR B 1 214 ? -1.694 1.806 -17.781 1 94.62 214 THR B C 1
ATOM 3423 O O . THR B 1 214 ? -1.021 1.324 -16.859 1 94.62 214 THR B O 1
ATOM 3426 N N . PHE B 1 215 ? -2.568 2.777 -17.609 1 93.75 215 PHE B N 1
ATOM 3427 C CA . PHE B 1 215 ? -2.947 3.279 -16.297 1 93.75 215 PHE B CA 1
ATOM 3428 C C . PHE B 1 215 ? -4.449 3.137 -16.078 1 93.75 215 PHE B C 1
ATOM 3430 O O . PHE B 1 215 ? -5.227 3.184 -17.031 1 93.75 215 PHE B O 1
ATOM 3437 N N . PHE B 1 216 ? -4.797 2.887 -14.852 1 94.12 216 PHE B N 1
ATOM 3438 C CA . PHE B 1 216 ? -6.199 2.859 -14.453 1 94.12 216 PHE B CA 1
ATOM 3439 C C . PHE B 1 216 ? -6.473 3.879 -13.352 1 94.12 216 PHE B C 1
ATOM 3441 O O . PHE B 1 216 ? -5.758 3.924 -12.344 1 94.12 216 PHE B O 1
ATOM 3448 N N . ILE B 1 217 ? -7.469 4.691 -13.586 1 92.94 217 ILE B N 1
ATOM 3449 C CA . ILE B 1 217 ? -7.82 5.703 -12.594 1 92.94 217 ILE B CA 1
ATOM 3450 C C . ILE B 1 217 ? -9.289 5.562 -12.211 1 92.94 217 ILE B C 1
ATOM 3452 O O . ILE B 1 217 ? -10.117 5.184 -13.047 1 92.94 217 ILE B O 1
ATOM 3456 N N . THR B 1 218 ? -9.555 5.84 -10.961 1 91.81 218 THR B N 1
ATOM 3457 C CA . THR B 1 218 ? -10.945 5.895 -10.531 1 91.81 218 THR B CA 1
ATOM 3458 C C . THR B 1 218 ? -11.508 7.301 -10.711 1 91.81 218 THR B C 1
ATOM 3460 O O . THR B 1 218 ? -10.781 8.289 -10.602 1 91.81 218 THR B O 1
ATOM 3463 N N . TYR B 1 219 ? -12.742 7.512 -11.164 1 83.94 219 TYR B N 1
ATOM 3464 C CA . TYR B 1 219 ? -13.375 8.812 -11.344 1 83.94 219 TYR B CA 1
ATOM 3465 C C . TYR B 1 219 ? -14.828 8.781 -10.875 1 83.94 219 TYR B C 1
ATOM 3467 O O . TYR B 1 219 ? -15.453 7.715 -10.852 1 83.94 219 TYR B O 1
#

Sequence (438 aa):
MLVKGLKVKLGDKIILDNVTINLTNGINLIFGPNGSGKTTLLRTIIGMIKPLEGEILNEDKLSYSPSEFYSPSMKVIDVLLAGKKNGEYERFIKLLNLENLIQRDFFTLSSGEKRLIIIAKALAEGDLVIMDEPLSNLDIANRKKIIDVLISLKNERKFLITSHELDMINFADNVIVMKKGKVVYQGNKEGIDESLLSFVYEVPIKKINVNNYTFFITYMLVKGLKVKLGDKIILDNVTINLTNGINLIFGPNGSGKTTLLRTIIGMIKPLEGEILNEDKLSYSPSEFYSPSMKVIDVLLAGKKNGEYERFIKLLNLENLIQRDFFTLSSGEKRLIIIAKALAEGDLVIMDEPLSNLDIANRKKIIDVLISLKNERKFLITSHELDMINFADNVIVMKKGKVVYQGNKEGIDESLLSFVYEVPIKKINVNNYTFFITY

Foldseek 3Di:
DFWAQFWADDDHDTQAGGADDDFDFAFEEEEFDPSLCLVVVLCVSVPNGPTPDIDGDDDWFEFEAEPDDDQDFDFLLCVLCPDPNQFPLVVLCVLLVVVVRRGPTRNPDDPLSNLSSSQSSQNRGIQEREYEASCPPHDPVSNVSVLVVSQVCRNRGHYYYYHHAPQCLLRHQKYWYTARNYTPDIGRSVPDAQVVVCVRVVFGWHWDDDPSGIDIDTD/DFWAQFWADDDHDTQAGGADDDFDFAFEEEEFDPSLCLVVVLCVSVPNGPTPDIDGDDDWFEFEAEPDDDQDFDFLLCVLCPDPNQFPLVVLCVLLVVVVRRGPTRNPDDPLSNLSSSQSSQVRGIQEREYEASCPPHDPVSNVSVLVVSQVCRNRGTYYYYHHAPQCLLRHQKYWYTARNYTPDIGRSVPDAQVVVCVRVVFGWHWDDDPSGIDIDTD

pLDDT: mean 95.32, std 4.51, range [63.88, 98.69]

Organism: Sulfurisphaera tokodaii (strain DSM 16993 / JCM 10545 / NBRC 100140 / 7) (NCBI:txid273063)

Nearest PDB structures (foldseek):
  7zdk-assembly1_C  TM=8.529E-01  e=8.129E-15  Escherichia coli K-12
  6pan-assembly1_A  TM=8.651E-01  e=4.872E-14  Novosphingobium aromaticivorans DSM 12444
  7y1j-assembly1_A  TM=8.481E-01  e=5.863E-14  Rattus norvegicus
  7vls-assembly1_A  TM=8.450E-01  e=1.156E-13  Rattus norvegicus
  7zdg-assembly1_C  TM=7.904E-01  e=9.268E-12  Escherichia coli K-12

Secondary structure (DSSP, 8-state):
--EEEEEEEETTEEEEEEEEE---SEEEEEE--TTSSHHHHHHHHTTSS--SEEEE---SPEEEE-SS----SSBHHHHHHSS---S-HHHHHHHTT-GGGTTSBGGGS-HHHHHHHHHHHHHHH-SEEEEESTTTT--HHHHHHHHHHHHHHTTT-EEEEE-S-GGGGGG-SEEEEEETTEEEEEE-GGG--HHHHHHHHTS-EEEEEETTEEEEEE-/--EEEEEEEETTEEEEEEEEE---SEEEEEE--TTSSHHHHHHHHTTSS--SEEEE---SPEEEE-SS----SSBHHHHHHSS---S-HHHHHHHTT-GGGTTSBGGGS-HHHHHHHHHHHHHHH-SEEEEESTTTT--HHHHHHHHHHHHHHTTT-EEEEE-S-GGGGGG-SEEEEEETTEEEEEE-GGG--HHHHHHHHTS-EEEEEETTEEEEEE-